Protein 9HGC (pdb70)

Structure (mmCIF, N/CA/C/O backbone):
data_9HGC
#
_entry.id   9HGC
#
_cell.length_a   51.290
_cell.length_b   116.810
_cell.length_c   116.830
_cell.angle_alpha   90.000
_cell.angle_beta   90.000
_cell.angle_gamma   90.000
#
_symmetry.space_group_name_H-M   'P 21 21 21'
#
loop_
_entity.id
_entity.type
_entity.pdbx_description
1 polymer 'Gamma-aminobutyric acid receptor-associated protein-like 1'
2 polymer GAB_D8
3 non-polymer 'SULFATE ION'
4 non-polymer GLYCEROL
5 water water
#
loop_
_atom_site.group_PDB
_atom_site.id
_atom_site.type_symbol
_atom_site.label_atom_id
_atom_site.label_alt_id
_atom_site.label_comp_id
_atom_site.label_asym_id
_atom_site.label_entity_id
_atom_site.label_seq_id
_atom_site.pdbx_PDB_ins_code
_atom_site.Cartn_x
_atom_site.Cartn_y
_atom_site.Cartn_z
_atom_site.occupancy
_atom_site.B_iso_or_equiv
_atom_site.auth_seq_id
_atom_site.auth_comp_id
_atom_site.auth_asym_id
_atom_site.auth_atom_id
_atom_site.pdbx_PDB_model_num
ATOM 1 N N . GLY A 1 1 ? -1.36903 0.09211 -28.07119 1.000 76.11980 -1 GLY A N 1
ATOM 2 C CA . GLY A 1 1 ? -0.50704 0.23067 -26.91184 1.000 84.51985 -1 GLY A CA 1
ATOM 3 C C . GLY A 1 1 ? -0.95221 1.32709 -25.96408 1.000 87.95472 -1 GLY A C 1
ATOM 4 O O . GLY A 1 1 ? -1.34642 1.05790 -24.82907 1.000 89.49233 -1 GLY A O 1
ATOM 5 N N . SER A 1 2 ? -0.88839 2.57429 -26.43468 1.000 84.54912 0 SER A N 1
ATOM 6 C CA . SER A 1 2 ? -1.31162 3.70943 -25.62431 1.000 82.98302 0 SER A CA 1
ATOM 7 C C . SER A 1 2 ? -2.82337 3.78650 -25.46114 1.000 83.49731 0 SER A C 1
ATOM 8 O O . SER A 1 2 ? -3.29457 4.53497 -24.59762 1.000 85.73435 0 SER A O 1
ATOM 11 N N . MET A 1 3 ? -3.58375 3.03900 -26.26490 1.000 81.75313 1 MET A N 1
ATOM 12 C CA . MET A 1 3 ? -5.04620 3.02138 -26.20216 1.000 81.25757 1 MET A CA 1
ATOM 13 C C . MET A 1 3 ? -5.63723 4.41487 -26.40626 1.000 83.84741 1 MET A C 1
ATOM 14 O O . MET A 1 3 ? -6.65847 4.76459 -25.80916 1.000 82.70373 1 MET A O 1
ATOM 19 N N . LYS A 1 4 ? -4.99580 5.22041 -27.25366 1.000 85.00103 2 LYS A N 1
ATOM 20 C CA . LYS A 1 4 ? -5.46836 6.56534 -27.56574 1.000 81.55385 2 LYS A CA 1
ATOM 21 C C . LYS A 1 4 ? -5.83860 6.70519 -29.03557 1.000 77.23876 2 LYS A C 1
ATOM 22 O O . LYS A 1 4 ? -6.99122 7.02084 -29.34857 1.000 76.98232 2 LYS A O 1
ATOM 28 N N . PHE A 1 5 ? -4.89680 6.48208 -29.94756 1.000 73.23164 3 PHE A N 1
ATOM 29 C CA . PHE A 1 5 ? -5.16968 6.55137 -31.37506 1.000 67.81510 3 PHE A CA 1
ATOM 30 C C . PHE A 1 5 ? -5.67231 5.20402 -31.87713 1.000 62.56422 3 PHE A C 1
ATOM 31 O O . PHE A 1 5 ? -5.21242 4.14904 -31.43095 1.000 65.32052 3 PHE A O 1
ATOM 39 N N . GLN A 1 6 ? -6.62551 5.24785 -32.80985 1.000 61.03719 4 GLN A N 1
ATOM 40 C CA . GLN A 1 6 ? -7.22300 4.02048 -33.32317 1.000 59.63310 4 GLN A CA 1
ATOM 41 C C . GLN A 1 6 ? -6.33631 3.33635 -34.35607 1.000 59.70805 4 GLN A C 1
ATOM 42 O O . GLN A 1 6 ? -6.42688 2.11594 -34.53163 1.000 59.90937 4 GLN A O 1
ATOM 48 N N . TYR A 1 7 ? -5.47745 4.09540 -35.04135 1.000 58.04311 5 TYR A N 1
ATOM 49 C CA . TYR A 1 7 ? -4.61189 3.50146 -36.05481 1.000 55.23330 5 TYR A CA 1
ATOM 50 C C . TYR A 1 7 ? -3.62619 2.51483 -35.44265 1.000 53.69507 5 TYR A C 1
ATOM 51 O O . TYR A 1 7 ? -3.23346 1.54274 -36.09770 1.000 53.82946 5 TYR A O 1
ATOM 60 N N . LYS A 1 8 ? -3.21802 2.74387 -34.19225 1.000 55.06768 6 LYS A N 1
ATOM 61 C CA . LYS A 1 8 ? -2.32758 1.80460 -33.51919 1.000 57.06998 6 LYS A CA 1
ATOM 62 C C . LYS A 1 8 ? -3.04083 0.50418 -33.17350 1.000 55.35492 6 LYS A C 1
ATOM 63 O O . LYS A 1 8 ? -2.40142 -0.55132 -33.09692 1.000 54.10470 6 LYS A O 1
ATOM 69 N N . GLU A 1 9 ? -4.35572 0.55892 -32.96291 1.000 53.96557 7 GLU A N 1
ATOM 70 C CA . GLU A 1 9 ? -5.12749 -0.61621 -32.58342 1.000 56.42600 7 GLU A CA 1
ATOM 71 C C . GLU A 1 9 ? -5.66700 -1.39031 -33.77692 1.000 54.60738 7 GLU A C 1
ATOM 72 O O . GLU A 1 9 ? -5.97574 -2.57911 -33.63710 1.000 53.50156 7 GLU A O 1
ATOM 78 N N . ASP A 1 10 ? -5.79049 -0.75100 -34.93826 1.000 58.48192 8 ASP A N 1
ATOM 79 C CA . ASP A 1 10 ? -6.31314 -1.40421 -36.12989 1.000 53.69633 8 ASP A CA 1
ATOM 80 C C . ASP A 1 10 ? -5.23463 -2.08675 -36.95942 1.000 53.38662 8 ASP A C 1
ATOM 81 O O . ASP A 1 10 ? -5.56807 -2.88040 -37.84591 1.000 55.20752 8 ASP A O 1
ATOM 86 N N . HIS A 1 11 ? -3.95904 -1.80102 -36.69825 1.000 50.58185 9 HIS A N 1
ATOM 87 C CA . HIS A 1 11 ? -2.85916 -2.36673 -37.45933 1.000 51.73246 9 HIS A CA 1
ATOM 88 C C . HIS A 1 11 ? -1.75596 -2.79948 -36.50360 1.000 54.08350 9 HIS A C 1
ATOM 89 O O . HIS A 1 11 ? -1.45626 -2.08309 -35.53638 1.000 56.50513 9 HIS A O 1
ATOM 96 N N . PRO A 1 12 ? -1.14425 -3.95708 -36.74083 1.000 52.73180 10 PRO A N 1
ATOM 97 C CA . PRO A 1 12 ? -0.08158 -4.43028 -35.84772 1.000 51.04676 10 PRO A CA 1
ATOM 98 C C . PRO A 1 12 ? 1.14479 -3.53251 -35.90451 1.000 52.31192 10 PRO A C 1
ATOM 99 O O . PRO A 1 12 ? 1.36371 -2.78198 -36.85797 1.000 53.27309 10 PRO A O 1
ATOM 103 N N . PHE A 1 13 ? 1.95849 -3.62659 -34.84935 1.000 52.53498 11 PHE A N 1
ATOM 104 C CA . PHE A 1 13 ? 3.16892 -2.81562 -34.77909 1.000 48.19836 11 PHE A CA 1
ATOM 105 C C . PHE A 1 13 ? 4.18692 -3.22294 -35.83477 1.000 48.89354 11 PHE A C 1
ATOM 106 O O . PHE A 1 13 ? 4.93870 -2.37383 -36.32515 1.000 54.56464 11 PHE A O 1
ATOM 114 N N A GLU A 1 14 ? 4.23776 -4.51102 -36.18338 0.543 52.50917 12 GLU A N 1
ATOM 115 N N B GLU A 1 14 ? 4.22874 -4.50487 -36.20225 0.457 52.55719 12 GLU A N 1
ATOM 116 C CA A GLU A 1 14 ? 5.18477 -4.96861 -37.19527 0.543 52.57996 12 GLU A CA 1
ATOM 117 C CA B GLU A 1 14 ? 5.20560 -4.94095 -37.19342 0.457 52.86262 12 GLU A CA 1
ATOM 118 C C A GLU A 1 14 ? 4.85751 -4.37974 -38.56117 0.543 51.80637 12 GLU A C 1
ATOM 119 C C B GLU A 1 14 ? 4.85968 -4.42933 -38.58582 0.457 52.00774 12 GLU A C 1
ATOM 120 O O A GLU A 1 14 ? 5.76241 -4.00207 -39.31469 0.543 52.71960 12 GLU A O 1
ATOM 121 O O B GLU A 1 14 ? 5.76269 -4.15876 -39.38560 0.457 52.67849 12 GLU A O 1
ATOM 132 N N . TYR A 1 15 ? 3.56890 -4.28638 -38.89429 1.000 51.57622 13 TYR A N 1
ATOM 133 C CA . TYR A 1 15 ? 3.17837 -3.69840 -40.16948 1.000 54.60568 13 TYR A CA 1
ATOM 134 C C . TYR A 1 15 ? 3.34234 -2.18501 -40.16133 1.000 55.88662 13 TYR A C 1
ATOM 135 O O . TYR A 1 15 ? 3.65558 -1.59469 -41.20036 1.000 56.31376 13 TYR A O 1
ATOM 144 N N . ARG A 1 16 ? 3.14267 -1.54434 -39.00687 1.000 56.84284 14 ARG A N 1
ATOM 145 C CA . ARG A 1 16 ? 3.32713 -0.10077 -38.91490 1.000 50.95357 14 ARG A CA 1
ATOM 146 C C . ARG A 1 16 ? 4.79970 0.28874 -38.90142 1.000 53.34499 14 ARG A C 1
ATOM 147 O O . ARG A 1 16 ? 5.15342 1.36639 -39.39234 1.000 60.66339 14 ARG A O 1
ATOM 155 N N . LYS A 1 17 ? 5.66726 -0.56347 -38.35177 1.000 51.23801 15 LYS A N 1
ATOM 156 C CA . LYS A 1 17 ? 7.09815 -0.27836 -38.37702 1.000 53.79719 15 LYS A CA 1
ATOM 157 C C . LYS A 1 17 ? 7.65676 -0.42238 -39.78645 1.000 59.10885 15 LYS A C 1
ATOM 158 O O . LYS A 1 17 ? 8.38803 0.45044 -40.26821 1.000 62.30644 15 LYS A O 1
ATOM 164 N N . LYS A 1 18 ? 7.32617 -1.52529 -40.46282 1.000 55.38564 16 LYS A N 1
ATOM 165 C CA . LYS A 1 18 ? 7.79206 -1.72503 -41.82907 1.000 57.56792 16 LYS A CA 1
ATOM 166 C C . LYS A 1 18 ? 7.14838 -0.75251 -42.80739 1.000 61.10448 16 LYS A C 1
ATOM 167 O O . LYS A 1 18 ? 7.73606 -0.47351 -43.85690 1.000 65.55528 16 LYS A O 1
ATOM 173 N N . GLU A 1 19 ? 5.95922 -0.23330 -42.49302 1.000 59.39227 17 GLU A N 1
ATOM 174 C CA . GLU A 1 19 ? 5.37261 0.81095 -43.32670 1.000 57.11528 17 GLU A CA 1
ATOM 175 C C . GLU A 1 19 ? 6.09906 2.13529 -43.13268 1.000 59.24326 17 GLU A C 1
ATOM 176 O O . GLU A 1 19 ? 6.29270 2.89161 -44.09172 1.000 60.77083 17 GLU A O 1
ATOM 182 N N . GLY A 1 20 ? 6.51076 2.43025 -41.89873 1.000 57.15631 18 GLY A N 1
ATOM 183 C CA . GLY A 1 20 ? 7.24840 3.65803 -41.65203 1.000 56.47622 18 GLY A CA 1
ATOM 184 C C . GLY A 1 20 ? 8.64067 3.62667 -42.25350 1.000 62.55263 18 GLY A C 1
ATOM 185 O O . GLY A 1 20 ? 9.07577 4.58809 -42.89159 1.000 67.43788 18 GLY A O 1
ATOM 186 N N . GLU A 1 21 ? 9.35853 2.51746 -42.06127 1.000 58.73116 19 GLU A N 1
ATOM 187 C CA . GLU A 1 21 ? 10.69949 2.40258 -42.62453 1.000 58.80732 19 GLU A CA 1
ATOM 188 C C . GLU A 1 21 ? 10.66805 2.34152 -44.14643 1.000 57.59504 19 GLU A C 1
ATOM 189 O O . GLU A 1 21 ? 11.63207 2.75463 -44.80073 1.000 60.62367 19 GLU A O 1
ATOM 195 N N . LYS A 1 22 ? 9.57882 1.83270 -44.72614 1.000 57.17636 20 LYS A N 1
ATOM 196 C CA . LYS A 1 22 ? 9.44864 1.83088 -46.17964 1.000 60.42371 20 LYS A CA 1
ATOM 197 C C . LYS A 1 22 ? 9.21894 3.24078 -46.70797 1.000 62.32270 20 LYS A C 1
ATOM 198 O O . LYS A 1 22 ? 9.85591 3.66323 -47.67977 1.000 63.54541 20 LYS A O 1
ATOM 204 N N . ILE A 1 23 ? 8.30957 3.98568 -46.07616 1.000 62.94250 21 ILE A N 1
ATOM 205 C CA . ILE A 1 23 ? 7.99186 5.33105 -46.54099 1.000 61.50258 21 ILE A CA 1
ATOM 206 C C . ILE A 1 23 ? 9.08728 6.33323 -46.19339 1.000 62.90578 21 ILE A C 1
ATOM 207 O O . ILE A 1 23 ? 9.14248 7.41226 -46.79630 1.000 68.67273 21 ILE A O 1
ATOM 212 N N . ARG A 1 24 ? 9.97058 6.00570 -45.24753 1.000 61.73634 22 ARG A N 1
ATOM 213 C CA . ARG A 1 24 ? 11.05151 6.91877 -44.88968 1.000 62.14167 22 ARG A CA 1
ATOM 214 C C . ARG A 1 24 ? 12.22825 6.79140 -45.84965 1.000 63.37160 22 ARG A C 1
ATOM 215 O O . ARG A 1 24 ? 12.74595 7.79823 -46.34509 1.000 65.44719 22 ARG A O 1
ATOM 223 N N . LYS A 1 25 ? 12.66620 5.56068 -46.12217 1.000 63.86327 23 LYS A N 1
ATOM 224 C CA . LYS A 1 25 ? 13.76398 5.34570 -47.05675 1.000 63.07519 23 LYS A CA 1
ATOM 225 C C . LYS A 1 25 ? 13.36245 5.59714 -48.50371 1.000 67.99612 23 LYS A C 1
ATOM 226 O O . LYS A 1 25 ? 14.23243 5.57795 -49.38097 1.000 70.31519 23 LYS A O 1
ATOM 229 N N . LYS A 1 26 ? 12.07820 5.82854 -48.77186 1.000 65.69434 24 LYS A N 1
ATOM 230 C CA . LYS A 1 26 ? 11.58535 6.13032 -50.11004 1.000 66.17530 24 LYS A CA 1
ATOM 231 C C . LYS A 1 26 ? 11.36591 7.61959 -50.33696 1.000 69.40274 24 LYS A C 1
ATOM 232 O O . LYS A 1 26 ? 11.71728 8.13770 -51.40122 1.000 71.49626 24 LYS A O 1
ATOM 238 N N . TYR A 1 27 ? 10.79289 8.32192 -49.35631 1.000 65.82571 25 TYR A N 1
ATOM 239 C CA . TYR A 1 27 ? 10.53620 9.75882 -49.43176 1.000 62.18048 25 TYR A CA 1
ATOM 240 C C . TYR A 1 27 ? 11.20534 10.42258 -48.23287 1.000 63.06632 25 TYR A C 1
ATOM 241 O O . TYR A 1 27 ? 10.54537 10.72368 -47.22627 1.000 63.42952 25 TYR A O 1
ATOM 250 N N . PRO A 1 28 ? 12.51771 10.66612 -48.30449 1.000 61.20238 26 PRO A N 1
ATOM 251 C CA . PRO A 1 28 ? 13.22325 11.20644 -47.13102 1.000 60.85017 26 PRO A CA 1
ATOM 252 C C . PRO A 1 28 ? 12.84451 12.63828 -46.79534 1.000 61.42310 26 PRO A C 1
ATOM 253 O O . PRO A 1 28 ? 12.89771 13.01736 -45.61886 1.000 61.83491 26 PRO A O 1
ATOM 257 N N . ASP A 1 29 ? 12.46872 13.44788 -47.78479 1.000 60.18789 27 ASP A N 1
ATOM 258 C CA . ASP A 1 29 ? 12.11994 14.84395 -47.55348 1.000 57.51512 27 ASP A CA 1
ATOM 259 C C . ASP A 1 29 ? 10.66958 15.03244 -47.11734 1.000 60.28796 27 ASP A C 1
ATOM 260 O O . ASP A 1 29 ? 10.13580 16.14132 -47.24224 1.000 58.89864 27 ASP A O 1
ATOM 265 N N . ARG A 1 30 ? 10.02386 13.98286 -46.61316 1.000 60.38188 28 ARG A N 1
ATOM 266 C CA . ARG A 1 30 ? 8.65498 14.06638 -46.12739 1.000 59.75966 28 ARG A CA 1
ATOM 267 C C . ARG A 1 30 ? 8.52215 13.21704 -44.87149 1.000 58.34738 28 ARG A C 1
ATOM 268 O O . ARG A 1 30 ? 9.35866 12.35594 -44.58879 1.000 60.42689 28 ARG A O 1
ATOM 276 N N . VAL A 1 31 ? 7.45804 13.47091 -44.11551 1.000 58.30791 29 VAL A N 1
ATOM 277 C CA . VAL A 1 31 ? 7.22916 12.77574 -42.85056 1.000 56.77309 29 VAL A CA 1
ATOM 278 C C . VAL A 1 31 ? 5.83613 12.15553 -42.84205 1.000 55.58386 29 VAL A C 1
ATOM 279 O O . VAL A 1 31 ? 4.86853 12.78884 -43.29012 1.000 54.35640 29 VAL A O 1
ATOM 283 N N . PRO A 1 32 ? 5.68963 10.91917 -42.36247 1.000 54.37376 30 PRO A N 1
ATOM 284 C CA . PRO A 1 32 ? 4.35201 10.32494 -42.23106 1.000 55.07906 30 PRO A CA 1
ATOM 285 C C . PRO A 1 32 ? 3.67393 10.79977 -40.95232 1.000 54.19294 30 PRO A C 1
ATOM 286 O O . PRO A 1 32 ? 4.22518 10.67390 -39.85626 1.000 54.32803 30 PRO A O 1
ATOM 290 N N . VAL A 1 33 ? 2.47163 11.35075 -41.09892 1.000 51.60482 31 VAL A N 1
ATOM 291 C CA . VAL A 1 33 ? 1.71034 11.90036 -39.98326 1.000 48.98785 31 VAL A CA 1
ATOM 292 C C . VAL A 1 33 ? 0.30056 11.33062 -40.03958 1.000 51.15028 31 VAL A C 1
ATOM 293 O O . VAL A 1 33 ? -0.41846 11.54072 -41.02380 1.000 52.90544 31 VAL A O 1
ATOM 297 N N . ILE A 1 34 ? -0.09242 10.61611 -38.99017 1.000 50.42950 32 ILE A N 1
ATOM 298 C CA . ILE A 1 34 ? -1.43694 10.06281 -38.87776 1.000 50.20345 32 ILE A CA 1
ATOM 299 C C . ILE A 1 34 ? -2.31446 11.07750 -38.15742 1.000 51.76249 32 ILE A C 1
ATOM 300 O O . ILE A 1 34 ? -2.06888 11.40799 -36.99218 1.000 52.59077 32 ILE A O 1
ATOM 305 N N . VAL A 1 35 ? -3.33728 11.57143 -38.84837 1.000 49.72477 33 VAL A N 1
ATOM 306 C CA . VAL A 1 35 ? -4.25716 12.56012 -38.30015 1.000 47.19761 33 VAL A CA 1
ATOM 307 C C . VAL A 1 35 ? -5.56385 11.86496 -37.95102 1.000 52.73482 33 VAL A C 1
ATOM 308 O O . VAL A 1 35 ? -6.16808 11.19715 -38.79992 1.000 56.87348 33 VAL A O 1
ATOM 312 N N . GLU A 1 36 ? -6.00145 12.02021 -36.70373 1.000 56.19533 34 GLU A N 1
ATOM 313 C CA . GLU A 1 36 ? -7.23619 11.41307 -36.23200 1.000 53.86484 34 GLU A CA 1
ATOM 314 C C . GLU A 1 36 ? -7.96375 12.39685 -35.32746 1.000 50.25857 34 GLU A C 1
ATOM 315 O O . GLU A 1 36 ? -7.40022 13.39588 -34.87451 1.000 47.06977 34 GLU A O 1
ATOM 321 N N . LYS A 1 37 ? -9.23317 12.10191 -35.06780 1.000 49.92289 35 LYS A N 1
ATOM 322 C CA . LYS A 1 37 ? -10.07079 12.98138 -34.27199 1.000 52.82839 35 LYS A CA 1
ATOM 323 C C . LYS A 1 37 ? -9.78154 12.79861 -32.78194 1.000 57.71508 35 LYS A C 1
ATOM 324 O O . LYS A 1 37 ? -9.05331 11.89490 -32.36249 1.000 56.80735 35 LYS A O 1
ATOM 330 N N . ALA A 1 38 ? -10.36165 13.68332 -31.97985 1.000 59.72720 36 ALA A N 1
ATOM 331 C CA . ALA A 1 38 ? -10.30768 13.62938 -30.52923 1.000 60.90225 36 ALA A CA 1
ATOM 332 C C . ALA A 1 38 ? -11.44184 12.76538 -29.99323 1.000 66.77303 36 ALA A C 1
ATOM 333 O O . ALA A 1 38 ? -12.43078 12.52046 -30.69125 1.000 65.52073 36 ALA A O 1
ATOM 335 N N . PRO A 1 39 ? -11.32766 12.26865 -28.74942 1.000 66.33319 37 PRO A N 1
ATOM 336 C CA . PRO A 1 39 ? -12.39707 11.42293 -28.19641 1.000 61.79054 37 PRO A CA 1
ATOM 337 C C . PRO A 1 39 ? -13.73641 12.13637 -28.07893 1.000 62.83315 37 PRO A C 1
ATOM 338 O O . PRO A 1 39 ? -13.93003 12.97743 -27.19495 1.000 61.56263 37 PRO A O 1
ATOM 342 N N . LYS A 1 40 ? -14.66411 11.79374 -28.97663 1.000 63.19942 38 LYS A N 1
ATOM 343 C CA . LYS A 1 40 ? -16.02991 12.32518 -28.96966 1.000 65.47276 38 LYS A CA 1
ATOM 344 C C . LYS A 1 40 ? -16.05231 13.85157 -29.01660 1.000 65.82369 38 LYS A C 1
ATOM 345 O O . LYS A 1 40 ? -16.84784 14.49957 -28.33353 1.000 68.69880 38 LYS A O 1
ATOM 351 N N . ALA A 1 41 ? -15.17801 14.43230 -29.83157 1.000 63.82599 39 ALA A N 1
ATOM 352 C CA . ALA A 1 41 ? -15.21751 15.86622 -30.06695 1.000 59.77184 39 ALA A CA 1
ATOM 353 C C . ALA A 1 41 ? -16.26900 16.19304 -31.12045 1.000 62.89259 39 ALA A C 1
ATOM 354 O O . ALA A 1 41 ? -16.50056 15.42238 -32.05632 1.000 68.04607 39 ALA A O 1
ATOM 356 N N . ARG A 1 42 ? -16.91707 17.34789 -30.95434 1.000 63.14483 40 ARG A N 1
ATOM 357 C CA . ARG A 1 42 ? -17.98951 17.77361 -31.85592 1.000 61.91994 40 ARG A CA 1
ATOM 358 C C . ARG A 1 42 ? -17.37387 18.37877 -33.11936 1.000 60.86211 40 ARG A C 1
ATOM 359 O O . ARG A 1 42 ? -17.38010 19.58999 -33.34937 1.000 64.40248 40 ARG A O 1
ATOM 367 N N . VAL A 1 43 ? -16.83650 17.49363 -33.95225 1.000 57.13522 41 VAL A N 1
ATOM 368 C CA . VAL A 1 43 ? -16.13407 17.87546 -35.17405 1.000 59.28913 41 VAL A CA 1
ATOM 369 C C . VAL A 1 43 ? -16.21501 16.70137 -36.14385 1.000 61.69639 41 VAL A C 1
ATOM 370 O O . VAL A 1 43 ? -16.11347 15.54268 -35.71450 1.000 60.67895 41 VAL A O 1
ATOM 374 N N . PRO A 1 44 ? -16.43381 16.94056 -37.43860 1.000 66.90691 42 PRO A N 1
ATOM 375 C CA . PRO A 1 44 ? -16.48332 15.82741 -38.39386 1.000 61.24983 42 PRO A CA 1
ATOM 376 C C . PRO A 1 44 ? -15.20432 15.00329 -38.37342 1.000 58.39544 42 PRO A C 1
ATOM 377 O O . PRO A 1 44 ? -14.10864 15.51466 -38.13191 1.000 56.58928 42 PRO A O 1
ATOM 381 N N . ASP A 1 45 ? -15.36017 13.70808 -38.62631 1.000 61.72735 43 ASP A N 1
ATOM 382 C CA . ASP A 1 45 ? -14.23964 12.78233 -38.63299 1.000 60.10164 43 ASP A CA 1
ATOM 383 C C . ASP A 1 45 ? -13.57686 12.76914 -40.00434 1.000 59.14402 43 ASP A C 1
ATOM 384 O O . ASP A 1 45 ? -14.22793 12.96150 -41.03470 1.000 59.33966 43 ASP A O 1
ATOM 389 N N . LEU A 1 46 ? -12.26756 12.53825 -40.00554 1.000 59.02835 44 LEU A N 1
ATOM 390 C CA . LEU A 1 46 ? -11.45910 12.56992 -41.21824 1.000 62.39997 44 LEU A CA 1
ATOM 391 C C . LEU A 1 46 ? -11.21428 11.13536 -41.67436 1.000 65.75847 44 LEU A C 1
ATOM 392 O O . LEU A 1 46 ? -10.41598 10.41214 -41.06898 1.000 68.33636 44 LEU A O 1
ATOM 397 N N . ASP A 1 47 ? -11.90888 10.72522 -42.74000 1.000 65.71123 45 ASP A N 1
ATOM 398 C CA . ASP A 1 47 ? -11.76195 9.36130 -43.24101 1.000 70.61405 45 ASP A CA 1
ATOM 399 C C . ASP A 1 47 ? -10.34070 9.09885 -43.72270 1.000 71.98331 45 ASP A C 1
ATOM 400 O O . ASP A 1 47 ? -9.78197 8.02348 -43.47551 1.000 71.41892 45 ASP A O 1
ATOM 405 N N . LYS A 1 48 ? -9.74159 10.06360 -44.41538 1.000 70.09964 46 LYS A N 1
ATOM 406 C CA . LYS A 1 48 ? -8.33594 9.96955 -44.78577 1.000 64.70608 46 LYS A CA 1
ATOM 407 C C . LYS A 1 48 ? -7.48663 10.25263 -43.55338 1.000 62.47173 46 LYS A C 1
ATOM 408 O O . LYS A 1 48 ? -7.63590 11.30214 -42.91927 1.000 64.55211 46 LYS A O 1
ATOM 414 N N . ARG A 1 49 ? -6.60970 9.31876 -43.20614 1.000 57.66587 47 ARG A N 1
ATOM 415 C CA . ARG A 1 49 ? -5.81241 9.43030 -41.99129 1.000 54.38228 47 ARG A CA 1
ATOM 416 C C . ARG A 1 49 ? -4.31632 9.46281 -42.25086 1.000 53.04404 47 ARG A C 1
ATOM 417 O O . ARG A 1 49 ? -3.59127 10.17167 -41.54848 1.000 54.44566 47 ARG A O 1
ATOM 425 N N . LYS A 1 50 ? -3.83062 8.71646 -43.23908 1.000 55.05881 48 LYS A N 1
ATOM 426 C CA . LYS A 1 50 ? -2.40911 8.71014 -43.56012 1.000 58.15507 48 LYS A CA 1
ATOM 427 C C . LYS A 1 50 ? -2.07649 9.94019 -44.39629 1.000 58.81791 48 LYS A C 1
ATOM 428 O O . LYS A 1 50 ? -2.57764 10.08880 -45.51581 1.000 59.44445 48 LYS A O 1
ATOM 434 N N . TYR A 1 51 ? -1.23394 10.81958 -43.85797 1.000 57.92093 49 TYR A N 1
ATOM 435 C CA . TYR A 1 51 ? -0.84793 12.04989 -44.53661 1.000 54.59910 49 TYR A CA 1
ATOM 436 C C . TYR A 1 51 ? 0.66700 12.13556 -44.61339 1.000 55.24640 49 TYR A C 1
ATOM 437 O O . TYR A 1 51 ? 1.35119 12.02574 -43.59187 1.000 55.96303 49 TYR A O 1
ATOM 446 N N . LEU A 1 52 ? 1.18405 12.33710 -45.81985 1.000 59.33510 50 LEU A N 1
ATOM 447 C CA . LEU A 1 52 ? 2.61704 12.47915 -46.05895 1.000 57.97941 50 LEU A CA 1
ATOM 448 C C . LEU A 1 52 ? 2.87710 13.91980 -46.48616 1.000 61.87710 50 LEU A C 1
ATOM 449 O O . LEU A 1 52 ? 2.67175 14.27946 -47.64857 1.000 63.41099 50 LEU A O 1
ATOM 454 N N . VAL A 1 53 ? 3.32742 14.74058 -45.54353 1.000 59.24934 51 VAL A N 1
ATOM 455 C CA . VAL A 1 53 ? 3.59193 16.15299 -45.80397 1.000 58.69725 51 VAL A CA 1
ATOM 456 C C . VAL A 1 53 ? 5.09989 16.37536 -45.79153 1.000 55.19726 51 VAL A C 1
ATOM 457 O O . VAL A 1 53 ? 5.82991 15.59045 -45.16975 1.000 53.10892 51 VAL A O 1
ATOM 461 N N . PRO A 1 54 ? 5.61309 17.40614 -46.46138 1.000 58.38596 52 PRO A N 1
ATOM 462 C CA . PRO A 1 54 ? 7.06221 17.63235 -46.46279 1.000 57.35620 52 PRO A CA 1
ATOM 463 C C . PRO A 1 54 ? 7.57286 18.01749 -45.08255 1.000 56.17843 52 PRO A C 1
ATOM 464 O O . PRO A 1 54 ? 6.83312 18.49610 -44.22007 1.000 53.41160 52 PRO A O 1
ATOM 468 N N . SER A 1 55 ? 8.87382 17.79337 -44.88501 1.000 54.72840 53 SER A N 1
ATOM 469 C CA . SER A 1 55 ? 9.48052 18.02858 -43.57834 1.000 56.26468 53 SER A CA 1
ATOM 470 C C . SER A 1 55 ? 9.46814 19.50974 -43.21995 1.000 60.85911 53 SER A C 1
ATOM 471 O O . SER A 1 55 ? 9.00102 19.89403 -42.14157 1.000 60.93967 53 SER A O 1
ATOM 474 N N . ASP A 1 56 ? 9.97203 20.35923 -44.11495 1.000 58.03042 54 ASP A N 1
ATOM 475 C CA . ASP A 1 56 ? 10.04411 21.79002 -43.84083 1.000 51.02009 54 ASP A CA 1
ATOM 476 C C . ASP A 1 56 ? 8.68047 22.47248 -43.83467 1.000 54.11679 54 ASP A C 1
ATOM 477 O O . ASP A 1 56 ? 8.62176 23.68267 -43.58998 1.000 56.11968 54 ASP A O 1
ATOM 482 N N . LEU A 1 57 ? 7.59675 21.74466 -44.09614 1.000 51.58867 55 LEU A N 1
ATOM 483 C CA . LEU A 1 57 ? 6.26279 22.31979 -43.98859 1.000 50.69656 55 LEU A CA 1
ATOM 484 C C . LEU A 1 57 ? 5.94067 22.60124 -42.52639 1.000 54.92939 55 LEU A C 1
ATOM 485 O O . LEU A 1 57 ? 6.15576 21.75074 -41.65861 1.000 55.31904 55 LEU A O 1
ATOM 490 N N . THR A 1 58 ? 5.42816 23.79714 -42.25281 1.000 55.40634 56 THR A N 1
ATOM 491 C CA . THR A 1 58 ? 5.19225 24.21656 -40.88145 1.000 53.54602 56 THR A CA 1
ATOM 492 C C . THR A 1 58 ? 3.85537 23.68337 -40.37077 1.000 51.84206 56 THR A C 1
ATOM 493 O O . THR A 1 58 ? 3.00328 23.21746 -41.13165 1.000 51.76420 56 THR A O 1
ATOM 497 N N . VAL A 1 59 ? 3.67974 23.76019 -39.04927 1.000 51.92335 57 VAL A N 1
ATOM 498 C CA . VAL A 1 59 ? 2.41445 23.35705 -38.44600 1.000 51.88806 57 VAL A CA 1
ATOM 499 C C . VAL A 1 59 ? 1.29389 24.28728 -38.88660 1.000 52.61121 57 VAL A C 1
ATOM 500 O O . VAL A 1 59 ? 0.14096 23.85996 -39.02325 1.000 53.17856 57 VAL A O 1
ATOM 504 N N . GLY A 1 60 ? 1.60709 25.56457 -39.11887 1.000 50.74478 58 GLY A N 1
ATOM 505 C CA . GLY A 1 60 ? 0.59253 26.49096 -39.59442 1.000 50.84135 58 GLY A CA 1
ATOM 506 C C . GLY A 1 60 ? 0.02421 26.09058 -40.94159 1.000 50.52933 58 GLY A C 1
ATOM 507 O O . GLY A 1 60 ? -1.18332 26.19201 -41.17223 1.000 51.46633 58 GLY A O 1
ATOM 508 N N . GLN A 1 61 ? 0.88634 25.63003 -41.85094 1.000 51.43941 59 GLN A N 1
ATOM 509 C CA . GLN A 1 61 ? 0.39868 25.10276 -43.11983 1.000 53.20965 59 GLN A CA 1
ATOM 510 C C . GLN A 1 61 ? -0.38943 23.81637 -42.91737 1.000 51.90676 59 GLN A C 1
ATOM 511 O O . GLN A 1 61 ? -1.36453 23.56848 -43.63493 1.000 49.95233 59 GLN A O 1
ATOM 517 N N . PHE A 1 62 ? 0.01011 22.99596 -41.94211 1.000 53.05343 60 PHE A N 1
ATOM 518 C CA . PHE A 1 62 ? -0.69814 21.74836 -41.67951 1.000 50.92636 60 PHE A CA 1
ATOM 519 C C . PHE A 1 62 ? -2.10250 22.00149 -41.14578 1.000 49.41677 60 PHE A C 1
ATOM 520 O O . PHE A 1 62 ? -3.01670 21.21613 -41.41966 1.000 52.45241 60 PHE A O 1
ATOM 528 N N . TYR A 1 63 ? -2.29435 23.08500 -40.38769 1.000 47.75757 61 TYR A N 1
ATOM 529 C CA . TYR A 1 63 ? -3.63328 23.43306 -39.92148 1.000 46.43535 61 TYR A CA 1
ATOM 530 C C . TYR A 1 63 ? -4.56191 23.73312 -41.09034 1.000 48.54583 61 TYR A C 1
ATOM 531 O O . TYR A 1 63 ? -5.72850 23.32366 -41.08731 1.000 50.05199 61 TYR A O 1
ATOM 540 N N . PHE A 1 64 ? -4.06285 24.45028 -42.09979 1.000 49.14916 62 PHE A N 1
ATOM 541 C CA . PHE A 1 64 ? -4.88932 24.76057 -43.26156 1.000 50.64269 62 PHE A CA 1
ATOM 542 C C . PHE A 1 64 ? -5.11852 23.52526 -44.12212 1.000 50.30094 62 PHE A C 1
ATOM 543 O O . PHE A 1 64 ? -6.20801 23.34390 -44.67839 1.000 51.74859 62 PHE A O 1
ATOM 551 N N . LEU A 1 65 ? -4.10417 22.66629 -44.24450 1.000 48.44668 63 LEU A N 1
ATOM 552 C CA . LEU A 1 65 ? -4.25666 21.44559 -45.02924 1.000 50.71103 63 LEU A CA 1
ATOM 553 C C . LEU A 1 65 ? -5.32625 20.54166 -44.43126 1.000 53.06890 63 LEU A C 1
ATOM 554 O O . LEU A 1 65 ? -6.20244 20.04019 -45.14434 1.000 57.99934 63 LEU A O 1
ATOM 559 N N . ILE A 1 66 ? -5.27735 20.33316 -43.11456 1.000 50.77306 64 ILE A N 1
ATOM 560 C CA . ILE A 1 66 ? -6.20286 19.40183 -42.47834 1.000 55.56363 64 ILE A CA 1
ATOM 561 C C . ILE A 1 66 ? -7.60585 19.99269 -42.41186 1.000 55.75617 64 ILE A C 1
ATOM 562 O O . ILE A 1 66 ? -8.59538 19.29647 -42.66687 1.000 60.37779 64 ILE A O 1
ATOM 567 N N . ARG A 1 67 ? -7.71870 21.28227 -42.07673 1.000 51.20840 65 ARG A N 1
ATOM 568 C CA . ARG A 1 67 ? -9.03814 21.89776 -41.95582 1.000 50.81135 65 ARG A CA 1
ATOM 569 C C . ARG A 1 67 ? -9.79600 21.86857 -43.27742 1.000 49.43400 65 ARG A C 1
ATOM 570 O O . ARG A 1 67 ? -11.03142 21.81613 -43.28394 1.000 47.82921 65 ARG A O 1
ATOM 578 N N . LYS A 1 68 ? -9.07887 21.89630 -44.40268 1.000 54.50350 66 LYS A N 1
ATOM 579 C CA . LYS A 1 68 ? -9.73755 21.77719 -45.69915 1.000 59.13482 66 LYS A CA 1
ATOM 580 C C . LYS A 1 68 ? -10.21414 20.35046 -45.94420 1.000 60.45214 66 LYS A C 1
ATOM 581 O O . LYS A 1 68 ? -11.27180 20.13785 -46.54888 1.000 58.23734 66 LYS A O 1
ATOM 587 N N . ARG A 1 69 ? -9.44918 19.36017 -45.47725 1.000 61.95677 67 ARG A N 1
ATOM 588 C CA . ARG A 1 69 ? -9.85377 17.96794 -45.64489 1.000 62.77940 67 ARG A CA 1
ATOM 589 C C . ARG A 1 69 ? -11.10401 17.65279 -44.83259 1.000 60.80264 67 ARG A C 1
ATOM 590 O O . ARG A 1 69 ? -11.96773 16.89055 -45.28194 1.000 66.14329 67 ARG A O 1
ATOM 598 N N . ILE A 1 70 ? -11.21776 18.22961 -43.63345 1.000 56.26413 68 ILE A N 1
ATOM 599 C CA . ILE A 1 70 ? -12.35895 17.95158 -42.77020 1.000 54.54162 68 ILE A CA 1
ATOM 600 C C . ILE A 1 70 ? -13.62884 18.62410 -43.27630 1.000 55.51698 68 ILE A C 1
ATOM 601 O O . ILE A 1 70 ? -14.73460 18.17954 -42.94295 1.000 56.49232 68 ILE A O 1
ATOM 606 N N . HIS A 1 71 ? -13.49991 19.67070 -44.09607 1.000 57.55263 69 HIS A N 1
ATOM 607 C CA . HIS A 1 71 ? -14.62916 20.52089 -44.47786 1.000 58.65099 69 HIS A CA 1
ATOM 608 C C . HIS A 1 71 ? -15.30746 21.08413 -43.23005 1.000 53.87905 69 HIS A C 1
ATOM 609 O O . HIS A 1 71 ? -16.53271 21.06982 -43.09334 1.000 43.33447 69 HIS A O 1
ATOM 616 N N . LEU A 1 72 ? -14.48342 21.58080 -42.31101 1.000 54.24809 70 LEU A N 1
ATOM 617 C CA . LEU A 1 72 ? -14.96084 22.03720 -41.01482 1.000 53.09616 70 LEU A CA 1
ATOM 618 C C . LEU A 1 72 ? -15.86686 23.25456 -41.16142 1.000 52.00841 70 LEU A C 1
ATOM 619 O O . LEU A 1 72 ? -15.68466 24.09175 -42.04958 1.000 55.42784 70 LEU A O 1
ATOM 624 N N . ARG A 1 73 ? -16.85906 23.33985 -40.27756 1.000 50.16927 71 ARG A N 1
ATOM 625 C CA . ARG A 1 73 ? -17.74251 24.49255 -40.26190 1.000 49.26810 71 ARG A CA 1
ATOM 626 C C . ARG A 1 73 ? -16.94897 25.75362 -39.92026 1.000 52.40798 71 ARG A C 1
ATOM 627 O O . ARG A 1 73 ? -15.97293 25.69912 -39.16542 1.000 50.87313 71 ARG A O 1
ATOM 635 N N . PRO A 1 74 ? -17.34287 26.90607 -40.47004 1.000 54.57446 72 PRO A N 1
ATOM 636 C CA . PRO A 1 74 ? -16.54943 28.12742 -40.25730 1.000 51.09000 72 PRO A CA 1
ATOM 637 C C . PRO A 1 74 ? -16.59029 28.65227 -38.83223 1.000 49.75185 72 PRO A C 1
ATOM 638 O O . PRO A 1 74 ? -15.72393 29.45608 -38.46686 1.000 45.86723 72 PRO A O 1
ATOM 642 N N . GLU A 1 75 ? -17.55637 28.22966 -38.01488 1.000 49.71608 73 GLU A N 1
ATOM 643 C CA . GLU A 1 75 ? -17.64909 28.75136 -36.65617 1.000 45.28680 73 GLU A CA 1
ATOM 644 C C . GLU A 1 75 ? -16.63296 28.11233 -35.71793 1.000 49.07648 73 GLU A C 1
ATOM 645 O O . GLU A 1 75 ? -16.15174 28.77571 -34.79312 1.000 51.48515 73 GLU A O 1
ATOM 651 N N . ASP A 1 76 ? -16.29456 26.84441 -35.93283 1.000 47.51183 74 ASP A N 1
ATOM 652 C CA . ASP A 1 76 ? -15.42794 26.12960 -35.00976 1.000 46.76483 74 ASP A CA 1
ATOM 653 C C . ASP A 1 76 ? -13.96098 26.47507 -35.25051 1.000 45.56283 74 ASP A C 1
ATOM 654 O O . ASP A 1 76 ? -13.57655 26.99488 -36.30158 1.000 46.92255 74 ASP A O 1
ATOM 659 N N . ALA A 1 77 ? -13.14039 26.17575 -34.24907 1.000 47.12957 75 ALA A N 1
ATOM 660 C CA . ALA A 1 77 ? -11.69328 26.29739 -34.33048 1.000 48.44954 75 ALA A CA 1
ATOM 661 C C . ALA A 1 77 ? -11.06968 24.91127 -34.43141 1.000 48.20123 75 ALA A C 1
ATOM 662 O O . ALA A 1 77 ? -11.73767 23.88806 -34.26192 1.000 50.96035 75 ALA A O 1
ATOM 664 N N . LEU A 1 78 ? -9.76879 24.88401 -34.71169 1.000 44.05947 76 LEU A N 1
ATOM 665 C CA . LEU A 1 78 ? -9.03786 23.63446 -34.88471 1.000 48.65145 76 LEU A CA 1
ATOM 666 C C . LEU A 1 78 ? -7.77033 23.68093 -34.04637 1.000 49.52527 76 LEU A C 1
ATOM 667 O O . LEU A 1 78 ? -6.93112 24.56764 -34.23434 1.000 47.11487 76 LEU A O 1
ATOM 672 N N . PHE A 1 79 ? -7.63373 22.72756 -33.12799 1.000 52.61070 77 PHE A N 1
ATOM 673 C CA . PHE A 1 79 ? -6.47107 22.61846 -32.25834 1.000 51.86257 77 PHE A CA 1
ATOM 674 C C . PHE A 1 79 ? -5.83983 21.24731 -32.44269 1.000 50.45666 77 PHE A C 1
ATOM 675 O O . PHE A 1 79 ? -6.51887 20.22494 -32.30370 1.000 51.21903 77 PHE A O 1
ATOM 683 N N . PHE A 1 80 ? -4.54953 21.22775 -32.75477 1.000 48.87934 78 PHE A N 1
ATOM 684 C CA . PHE A 1 80 ? -3.81482 19.98018 -32.88415 1.000 51.26254 78 PHE A CA 1
ATOM 685 C C . PHE A 1 80 ? -3.18006 19.59847 -31.55164 1.000 55.97191 78 PHE A C 1
ATOM 686 O O . PHE A 1 80 ? -2.99754 20.42984 -30.65957 1.000 60.85868 78 PHE A O 1
ATOM 694 N N . PHE A 1 81 ? -2.84520 18.31613 -31.42524 1.000 57.58296 79 PHE A N 1
ATOM 695 C CA . PHE A 1 81 ? -2.28779 17.77650 -30.18811 1.000 58.15337 79 PHE A CA 1
ATOM 696 C C . PHE A 1 81 ? -1.19442 16.77987 -30.54140 1.000 56.38515 79 PHE A C 1
ATOM 697 O O . PHE A 1 81 ? -1.47667 15.71484 -31.09920 1.000 52.85330 79 PHE A O 1
ATOM 705 N N . VAL A 1 82 ? 0.04589 17.12779 -30.21939 1.000 58.67487 80 VAL A N 1
ATOM 706 C CA . VAL A 1 82 ? 1.18800 16.23285 -30.34935 1.000 55.71201 80 VAL A CA 1
ATOM 707 C C . VAL A 1 82 ? 1.57625 15.81000 -28.93992 1.000 59.18284 80 VAL A C 1
ATOM 708 O O . VAL A 1 82 ? 2.12360 16.61163 -28.17208 1.000 62.54742 80 VAL A O 1
ATOM 712 N N . ASN A 1 83 ? 1.28664 14.55240 -28.59805 1.000 59.49291 81 ASN A N 1
ATOM 713 C CA . ASN A 1 83 ? 1.44625 14.04087 -27.23530 1.000 55.36297 81 ASN A CA 1
ATOM 714 C C . ASN A 1 83 ? 0.63197 14.87542 -26.24712 1.000 58.31117 81 ASN A C 1
ATOM 715 O O . ASN A 1 83 ? 1.11715 15.28004 -25.18826 1.000 59.54155 81 ASN A O 1
ATOM 720 N N . ASN A 1 84 ? -0.62583 15.13325 -26.61483 1.000 62.12893 82 ASN A N 1
ATOM 721 C CA . ASN A 1 84 ? -1.55420 15.93707 -25.81640 1.000 65.41841 82 ASN A CA 1
ATOM 722 C C . ASN A 1 84 ? -0.98534 17.32007 -25.50648 1.000 66.47236 82 ASN A C 1
ATOM 723 O O . ASN A 1 84 ? -1.27502 17.90653 -24.46132 1.000 71.33321 82 ASN A O 1
ATOM 728 N N . THR A 1 85 ? -0.17031 17.85152 -26.41379 1.000 64.84997 83 THR A N 1
ATOM 729 C CA . THR A 1 85 ? 0.40776 19.18189 -26.27404 1.000 65.03775 83 THR A CA 1
ATOM 730 C C . THR A 1 85 ? 0.21061 19.92491 -27.58435 1.000 62.61621 83 THR A C 1
ATOM 731 O O . THR A 1 85 ? 0.67012 19.46245 -28.63366 1.000 61.87621 83 THR A O 1
ATOM 735 N N . ILE A 1 86 ? -0.47728 21.06164 -27.52511 1.000 63.47312 84 ILE A N 1
ATOM 736 C CA . ILE A 1 86 ? -0.71818 21.88482 -28.70762 1.000 61.58567 84 ILE A CA 1
ATOM 737 C C . ILE A 1 86 ? 0.62979 22.27624 -29.30056 1.000 59.14405 84 ILE A C 1
ATOM 738 O O . ILE A 1 86 ? 1.39525 23.01668 -28.66591 1.000 58.12822 84 ILE A O 1
ATOM 743 N N . PRO A 1 87 ? 0.96301 21.80039 -30.50233 1.000 57.03121 85 PRO A N 1
ATOM 744 C CA . PRO A 1 87 ? 2.30879 22.01873 -31.02158 1.000 53.73769 85 PRO A CA 1
ATOM 745 C C . PRO A 1 87 ? 2.51900 23.47421 -31.38964 1.000 57.72050 85 PRO A C 1
ATOM 746 O O . PRO A 1 87 ? 1.56346 24.18500 -31.74791 1.000 60.80151 85 PRO A O 1
ATOM 750 N N . PRO A 1 88 ? 3.75220 23.96954 -31.30693 1.000 56.76017 86 PRO A N 1
ATOM 751 C CA . PRO A 1 88 ? 4.01836 25.35607 -31.70825 1.000 59.59058 86 PRO A CA 1
ATOM 752 C C . PRO A 1 88 ? 3.76080 25.55105 -33.19510 1.000 60.41296 86 PRO A C 1
ATOM 753 O O . PRO A 1 88 ? 4.25750 24.79601 -34.03396 1.000 65.02452 86 PRO A O 1
ATOM 757 N N . THR A 1 89 ? 2.96732 26.57591 -33.51556 1.000 60.45554 87 THR A N 1
ATOM 758 C CA . THR A 1 89 ? 2.65090 26.85985 -34.91138 1.000 56.21655 87 THR A CA 1
ATOM 759 C C . THR A 1 89 ? 3.89449 27.25671 -35.69712 1.000 56.13396 87 THR A C 1
ATOM 760 O O . THR A 1 89 ? 4.00274 26.94586 -36.88910 1.000 58.23665 87 THR A O 1
ATOM 764 N N . SER A 1 90 ? 4.84822 27.92052 -35.04773 1.000 60.60961 88 SER A N 1
ATOM 765 C CA . SER A 1 90 ? 6.07799 28.35934 -35.69512 1.000 60.04721 88 SER A CA 1
ATOM 766 C C . SER A 1 90 ? 7.08316 27.23094 -35.89917 1.000 61.81958 88 SER A C 1
ATOM 767 O O . SER A 1 90 ? 8.22150 27.50267 -36.29600 1.000 64.34701 88 SER A O 1
ATOM 770 N N . ALA A 1 91 ? 6.69944 25.98630 -35.63964 1.000 61.42831 89 ALA A N 1
ATOM 771 C CA . ALA A 1 91 ? 7.58099 24.84211 -35.80804 1.000 61.06251 89 ALA A CA 1
ATOM 772 C C . ALA A 1 91 ? 7.27140 24.11519 -37.11153 1.000 58.79896 89 ALA A C 1
ATOM 773 O O . ALA A 1 91 ? 6.22459 24.31519 -37.73198 1.000 54.13770 89 ALA A O 1
ATOM 775 N N . THR A 1 92 ? 8.20522 23.26476 -37.52240 1.000 55.59052 90 THR A N 1
ATOM 776 C CA . THR A 1 92 ? 8.05992 22.46747 -38.72953 1.000 54.53921 90 THR A CA 1
ATOM 777 C C . THR A 1 92 ? 7.66967 21.03827 -38.37357 1.000 53.26308 90 THR A C 1
ATOM 778 O O . THR A 1 92 ? 8.01606 20.52742 -37.30546 1.000 55.07682 90 THR A O 1
ATOM 782 N N . MET A 1 93 ? 6.93572 20.39617 -39.28584 1.000 55.30801 91 MET A N 1
ATOM 783 C CA . MET A 1 93 ? 6.54999 19.00430 -39.08661 1.000 54.19415 91 MET A CA 1
ATOM 784 C C . MET A 1 93 ? 7.75749 18.07902 -39.03286 1.000 52.52759 91 MET A C 1
ATOM 785 O O . MET A 1 93 ? 7.67301 17.00194 -38.43427 1.000 53.92267 91 MET A O 1
ATOM 790 N N . GLY A 1 94 ? 8.87612 18.47192 -39.64567 1.000 53.40540 92 GLY A N 1
ATOM 791 C CA . GLY A 1 94 ? 10.07988 17.66521 -39.56146 1.000 53.01870 92 GLY A CA 1
ATOM 792 C C . GLY A 1 94 ? 10.72267 17.70217 -38.19107 1.000 55.85468 92 GLY A C 1
ATOM 793 O O . GLY A 1 94 ? 11.28423 16.70017 -37.73923 1.000 57.92058 92 GLY A O 1
ATOM 794 N N . GLN A 1 95 ? 10.65533 18.84993 -37.51247 1.000 59.14012 93 GLN A N 1
ATOM 795 C CA . GLN A 1 95 ? 11.16531 18.94104 -36.14931 1.000 56.03267 93 GLN A CA 1
ATOM 796 C C . GLN A 1 95 ? 10.22895 18.28067 -35.14608 1.000 52.80667 93 GLN A C 1
ATOM 797 O O . GLN A 1 95 ? 10.69549 17.71336 -34.15177 1.000 54.31442 93 GLN A O 1
ATOM 803 N N . LEU A 1 96 ? 8.91676 18.34389 -35.38238 1.000 49.54781 94 LEU A N 1
ATOM 804 C CA . LEU A 1 96 ? 7.97768 17.64336 -34.51300 1.000 50.44163 94 LEU A CA 1
ATOM 805 C C . LEU A 1 96 ? 8.10410 16.13583 -34.67814 1.000 54.77558 94 LEU A C 1
ATOM 806 O O . LEU A 1 96 ? 8.13847 15.39453 -33.69055 1.000 56.34535 94 LEU A O 1
ATOM 811 N N . TYR A 1 97 ? 8.16308 15.66344 -35.92506 1.000 54.99434 95 TYR A N 1
ATOM 812 C CA . TYR A 1 97 ? 8.35331 14.23798 -36.16479 1.000 51.86384 95 TYR A CA 1
ATOM 813 C C . TYR A 1 97 ? 9.67230 13.75782 -35.57654 1.000 49.28030 95 TYR A C 1
ATOM 814 O O . TYR A 1 97 ? 9.74950 12.65324 -35.02817 1.000 49.48747 95 TYR A O 1
ATOM 823 N N . GLU A 1 98 ? 10.72097 14.57883 -35.67352 1.000 50.66191 96 GLU A N 1
ATOM 824 C CA . GLU A 1 98 ? 12.01975 14.18206 -35.14234 1.000 48.95333 96 GLU A CA 1
ATOM 825 C C . GLU A 1 98 ? 11.98466 14.05343 -33.62499 1.000 52.68578 96 GLU A C 1
ATOM 826 O O . GLU A 1 98 ? 12.78781 13.31293 -33.04364 1.000 49.16687 96 GLU A O 1
ATOM 832 N N . ASP A 1 99 ? 11.05228 14.74569 -32.97046 1.000 55.30061 97 ASP A N 1
ATOM 833 C CA . ASP A 1 99 ? 10.99274 14.79959 -31.51812 1.000 54.00800 97 ASP A CA 1
ATOM 834 C C . ASP A 1 99 ? 9.78371 14.08572 -30.92809 1.000 52.38988 97 ASP A C 1
ATOM 835 O O . ASP A 1 99 ? 9.64825 14.04621 -29.70076 1.000 51.49979 97 ASP A O 1
ATOM 840 N N . ASN A 1 100 ? 8.90218 13.51852 -31.75422 1.000 52.89201 98 ASN A N 1
ATOM 841 C CA . ASN A 1 100 ? 7.65868 12.96466 -31.23651 1.000 51.36716 98 ASN A CA 1
ATOM 842 C C . ASN A 1 100 ? 7.16548 11.71346 -31.95078 1.000 53.27961 98 ASN A C 1
ATOM 843 O O . ASN A 1 100 ? 6.08871 11.22080 -31.59945 1.000 54.40517 98 ASN A O 1
ATOM 848 N N . HIS A 1 101 ? 7.89438 11.18258 -32.92873 1.000 51.59742 99 HIS A N 1
ATOM 849 C CA . HIS A 1 101 ? 7.43249 9.99358 -33.63012 1.000 49.01739 99 HIS A CA 1
ATOM 850 C C . HIS A 1 101 ? 7.62209 8.76203 -32.75359 1.000 52.86967 99 HIS A C 1
ATOM 851 O O . HIS A 1 101 ? 8.63695 8.61932 -32.06536 1.000 56.71018 99 HIS A O 1
ATOM 858 N N . GLU A 1 102 ? 6.62885 7.87687 -32.77341 1.000 54.07287 100 GLU A N 1
ATOM 859 C CA . GLU A 1 102 ? 6.64108 6.69182 -31.93108 1.000 55.20921 100 GLU A CA 1
ATOM 860 C C . GLU A 1 102 ? 7.57980 5.63519 -32.51242 1.000 57.30152 100 GLU A C 1
ATOM 861 O O . GLU A 1 102 ? 8.25503 5.84899 -33.52274 1.000 55.46524 100 GLU A O 1
ATOM 867 N N . GLU A 1 103 ? 7.62140 4.46914 -31.86310 1.000 58.40171 101 GLU A N 1
ATOM 868 C CA . GLU A 1 103 ? 8.51889 3.40021 -32.28712 1.000 60.14152 101 GLU A CA 1
ATOM 869 C C . GLU A 1 103 ? 8.16523 2.82770 -33.65356 1.000 54.33471 101 GLU A C 1
ATOM 870 O O . GLU A 1 103 ? 8.98655 2.10799 -34.23202 1.000 52.30691 101 GLU A O 1
ATOM 876 N N . ASP A 1 104 ? 6.97897 3.12165 -34.17988 1.000 50.73853 102 ASP A N 1
ATOM 877 C CA . ASP A 1 104 ? 6.59183 2.69119 -35.51572 1.000 50.66567 102 ASP A CA 1
ATOM 878 C C . ASP A 1 104 ? 6.96451 3.70503 -36.59055 1.000 53.16478 102 ASP A C 1
ATOM 879 O O . ASP A 1 104 ? 6.55786 3.54017 -37.74523 1.000 54.46791 102 ASP A O 1
ATOM 884 N N . TYR A 1 105 ? 7.72631 4.74142 -36.23442 1.000 54.43256 103 TYR A N 1
ATOM 885 C CA . TYR A 1 105 ? 8.13091 5.80350 -37.15684 1.000 55.23898 103 TYR A CA 1
ATOM 886 C C . TYR A 1 105 ? 6.90789 6.50100 -37.75948 1.000 54.37028 103 TYR A C 1
ATOM 887 O O . TYR A 1 105 ? 6.73662 6.58765 -38.97694 1.000 57.82334 103 TYR A O 1
ATOM 896 N N . PHE A 1 106 ? 6.05506 7.00588 -36.86981 1.000 52.24934 104 PHE A N 1
ATOM 897 C CA . PHE A 1 106 ? 4.85104 7.72634 -37.26275 1.000 50.96233 104 PHE A CA 1
ATOM 898 C C . PHE A 1 106 ? 4.58392 8.83238 -36.25422 1.000 52.63959 104 PHE A C 1
ATOM 899 O O . PHE A 1 106 ? 4.66356 8.60136 -35.04426 1.000 50.62318 104 PHE A O 1
ATOM 907 N N . LEU A 1 107 ? 4.27002 10.02495 -36.75305 1.000 52.41365 105 LEU A N 1
ATOM 908 C CA . LEU A 1 107 ? 3.85681 11.13638 -35.90619 1.000 48.62587 105 LEU A CA 1
ATOM 909 C C . LEU A 1 107 ? 2.33642 11.14829 -35.82177 1.000 50.43238 105 LEU A C 1
ATOM 910 O O . LEU A 1 107 ? 1.65433 11.21055 -36.84930 1.000 52.10802 105 LEU A O 1
ATOM 915 N N . TYR A 1 108 ? 1.80875 11.08904 -34.60439 1.000 52.30502 106 TYR A N 1
ATOM 916 C CA . TYR A 1 108 ? 0.37103 11.03668 -34.37766 1.000 51.80422 106 TYR A CA 1
ATOM 917 C C . TYR A 1 108 ? -0.12434 12.41055 -33.94488 1.000 50.52644 106 TYR A C 1
ATOM 918 O O . TYR A 1 108 ? 0.34389 12.95764 -32.94056 1.000 48.06266 106 TYR A O 1
ATOM 927 N N . VAL A 1 109 ? -1.06670 12.96138 -34.70573 1.000 47.61370 107 VAL A N 1
ATOM 928 C CA . VAL A 1 109 ? -1.64175 14.27453 -34.44517 1.000 46.30090 107 VAL A CA 1
ATOM 929 C C . VAL A 1 109 ? -3.15013 14.11985 -34.32688 1.000 48.51287 107 VAL A C 1
ATOM 930 O O . VAL A 1 109 ? -3.78775 13.51759 -35.19828 1.000 49.25506 107 VAL A O 1
ATOM 934 N N . ALA A 1 110 ? -3.71495 14.65753 -33.25086 1.000 52.14048 108 ALA A N 1
ATOM 935 C CA . ALA A 1 110 ? -5.15159 14.64729 -33.02384 1.000 53.37959 108 ALA A CA 1
ATOM 936 C C . ALA A 1 110 ? -5.68746 16.07049 -33.08349 1.000 50.54216 108 ALA A C 1
ATOM 937 O O . ALA A 1 110 ? -5.05772 17.00087 -32.57325 1.000 53.54867 108 ALA A O 1
ATOM 939 N N . TYR A 1 111 ? -6.84700 16.23853 -33.71027 1.000 48.00559 109 TYR A N 1
ATOM 940 C CA . TYR A 1 111 ? -7.47383 17.54353 -33.84573 1.000 51.85930 109 TYR A CA 1
ATOM 941 C C . TYR A 1 111 ? -8.76669 17.59315 -33.04209 1.000 55.15752 109 TYR A C 1
ATOM 942 O O . TYR A 1 111 ? -9.42690 16.57207 -32.82989 1.000 55.93924 109 TYR A O 1
ATOM 951 N N . SER A 1 112 ? -9.12208 18.79647 -32.59835 1.000 56.99277 110 SER A N 1
ATOM 952 C CA . SER A 1 112 ? -10.32421 18.99339 -31.80214 1.000 57.73293 110 SER A CA 1
ATOM 953 C C . SER A 1 112 ? -10.74610 20.45091 -31.89276 1.000 54.94776 110 SER A C 1
ATOM 954 O O . SER A 1 112 ? -9.91585 21.33893 -32.10068 1.000 53.76013 110 SER A O 1
ATOM 957 N N . ASP A 1 113 ? -12.04655 20.68494 -31.72872 1.000 55.13449 111 ASP A N 1
ATOM 958 C CA . ASP A 1 113 ? -12.58190 22.03989 -31.69969 1.000 57.89439 111 ASP A CA 1
ATOM 959 C C . ASP A 1 113 ? -12.37243 22.73146 -30.35841 1.000 59.49423 111 ASP A C 1
ATOM 960 O O . ASP A 1 113 ? -12.81298 23.87410 -30.19394 1.000 63.35264 111 ASP A O 1
ATOM 965 N N . GLU A 1 114 ? -11.71744 22.07363 -29.40437 1.000 60.09552 112 GLU A N 1
ATOM 966 C CA . GLU A 1 114 ? -11.44546 22.66139 -28.10177 1.000 58.88479 112 GLU A CA 1
ATOM 967 C C . GLU A 1 114 ? -10.10993 22.13424 -27.59922 1.000 61.12950 112 GLU A C 1
ATOM 968 O O . GLU A 1 114 ? -9.76052 20.97683 -27.84564 1.000 66.48379 112 GLU A O 1
ATOM 974 N N . SER A 1 115 ? -9.36776 22.99010 -26.90069 1.000 61.99008 113 SER A N 1
ATOM 975 C CA . SER A 1 115 ? -8.04385 22.62745 -26.40487 1.000 65.67945 113 SER A CA 1
ATOM 976 C C . SER A 1 115 ? -8.17763 21.67917 -25.21892 1.000 69.40079 113 SER A C 1
ATOM 977 O O . SER A 1 115 ? -8.59712 22.08588 -24.13059 1.000 71.90812 113 SER A O 1
ATOM 980 N N . VAL A 1 116 ? -7.82169 20.41009 -25.42808 1.000 71.99505 114 VAL A N 1
ATOM 981 C CA . VAL A 1 116 ? -7.81256 19.45053 -24.32884 1.000 73.80976 114 VAL A CA 1
ATOM 982 C C . VAL A 1 116 ? -6.64668 19.73166 -23.38982 1.000 77.84214 114 VAL A C 1
ATOM 983 O O . VAL A 1 116 ? -6.80515 19.73426 -22.16293 1.000 82.74480 114 VAL A O 1
ATOM 987 N N . TYR A 1 117 ? -5.46278 19.97673 -23.94708 1.000 73.48723 115 TYR A N 1
ATOM 988 C CA . TYR A 1 117 ? -4.29158 20.31946 -23.15463 1.000 74.89986 115 TYR A CA 1
ATOM 989 C C . TYR A 1 117 ? -3.27307 20.98960 -24.06442 1.000 80.21471 115 TYR A C 1
ATOM 990 O O . TYR A 1 117 ? -3.15416 20.63232 -25.23919 1.000 81.57637 115 TYR A O 1
ATOM 999 N N . GLY A 1 118 ? -2.54720 21.95971 -23.51522 1.000 81.64523 116 GLY A N 1
ATOM 1000 C CA . GLY A 1 118 ? -1.54644 22.67873 -24.27809 1.000 78.34047 116 GLY A CA 1
ATOM 1001 C C . GLY A 1 118 ? -1.31781 24.08618 -23.76935 1.000 82.80042 116 GLY A C 1
ATOM 1002 O O . GLY A 1 118 ? -0.18522 24.46507 -23.45542 1.000 85.56179 116 GLY A O 1
ATOM 1003 N N . LYS A 1 119 ? -2.38878 24.86910 -23.68440 1.000 85.70238 117 LYS A N 1
ATOM 1004 C CA . LYS A 1 119 ? -2.30832 26.23584 -23.18184 1.000 90.11492 117 LYS A CA 1
ATOM 1005 C C . LYS A 1 119 ? -3.68157 26.73439 -22.74236 1.000 87.71836 117 LYS A C 1
ATOM 1006 O O . LYS A 1 119 ? -4.69388 26.44356 -23.37988 1.000 92.22684 117 LYS A O 1
ATOM 1013 N N . GLY B 2 1 ? -1.13375 22.58915 -51.32062 1.000 75.32164 1 GLY B N 1
ATOM 1014 C CA . GLY B 2 1 ? -2.40443 21.98599 -50.96649 1.000 75.48684 1 GLY B CA 1
ATOM 1015 C C . GLY B 2 1 ? -2.83370 20.96732 -52.00213 1.000 82.63488 1 GLY B C 1
ATOM 1016 O O . GLY B 2 1 ? -4.01831 20.66116 -52.14020 1.000 83.32763 1 GLY B O 1
ATOM 1017 N N . SER B 2 2 ? -1.85456 20.43876 -52.73188 1.000 82.02790 2 SER B N 1
ATOM 1018 C CA . SER B 2 2 ? -2.12668 19.51679 -53.82478 1.000 82.74794 2 SER B CA 1
ATOM 1019 C C . SER B 2 2 ? -2.49538 18.14202 -53.28231 1.000 78.82434 2 SER B C 1
ATOM 1020 O O . SER B 2 2 ? -1.83228 17.61897 -52.38100 1.000 77.01039 2 SER B O 1
ATOM 1023 N N . GLU B 2 3 ? -3.55474 17.56068 -53.83623 1.000 79.81129 3 GLU B N 1
ATOM 1024 C CA . GLU B 2 3 ? -4.00774 16.23415 -53.44752 1.000 80.63208 3 GLU B CA 1
ATOM 1025 C C . GLU B 2 3 ? -3.28137 15.17389 -54.26454 1.000 81.48613 3 GLU B C 1
ATOM 1026 O O . GLU B 2 3 ? -3.00491 15.36787 -55.45197 1.000 83.14070 3 GLU B O 1
ATOM 1032 N N . TYR B 2 4 ? -2.97832 14.04837 -53.61850 1.000 79.91587 4 TYR B N 1
ATOM 1033 C CA . TYR B 2 4 ? -2.19566 12.98655 -54.23955 1.000 76.33854 4 TYR B CA 1
ATOM 1034 C C . TYR B 2 4 ? -2.29871 11.71028 -53.41290 1.000 80.10919 4 TYR B C 1
ATOM 1035 O O . TYR B 2 4 ? -1.72649 11.62350 -52.32264 1.000 79.66286 4 TYR B O 1
ATOM 1044 N N . GLU B 2 5 ? -3.01998 10.71423 -53.92216 1.000 82.84856 5 GLU B N 1
ATOM 1045 C CA . GLU B 2 5 ? -3.22662 9.44874 -53.22483 1.000 78.20856 5 GLU B CA 1
ATOM 1046 C C . GLU B 2 5 ? -2.41899 8.36515 -53.92991 1.000 80.33616 5 GLU B C 1
ATOM 1047 O O . GLU B 2 5 ? -2.76112 7.95294 -55.04357 1.000 84.33276 5 GLU B O 1
ATOM 1053 N N . GLU B 2 6 ? -1.34997 7.90748 -53.28033 1.000 81.08888 6 GLU B N 1
ATOM 1054 C CA . GLU B 2 6 ? -0.49924 6.84704 -53.80434 1.000 83.46309 6 GLU B CA 1
ATOM 1055 C C . GLU B 2 6 ? -0.25738 5.81759 -52.71228 1.000 80.75479 6 GLU B C 1
ATOM 1056 O O . GLU B 2 6 ? 0.09493 6.17917 -51.58478 1.000 79.98773 6 GLU B O 1
ATOM 1062 N N . ASP B 2 7 ? -0.44790 4.54013 -53.05120 1.000 80.95210 7 ASP B N 1
ATOM 1063 C CA . ASP B 2 7 ? -0.19394 3.42389 -52.13760 1.000 81.19179 7 ASP B CA 1
ATOM 1064 C C . ASP B 2 7 ? -0.99920 3.54840 -50.84666 1.000 79.71210 7 ASP B C 1
ATOM 1065 O O . ASP B 2 7 ? -0.56452 3.09346 -49.78551 1.000 77.85455 7 ASP B O 1
ATOM 1070 N N . GLY B 2 8 ? -2.17719 4.16252 -50.92515 1.000 79.37161 8 GLY B N 1
ATOM 1071 C CA . GLY B 2 8 ? -2.99010 4.38563 -49.74619 1.000 77.68462 8 GLY B CA 1
ATOM 1072 C C . GLY B 2 8 ? -2.42249 5.45909 -48.84071 1.000 77.46594 8 GLY B C 1
ATOM 1073 O O . GLY B 2 8 ? -2.09600 5.19406 -47.68040 1.000 71.42135 8 GLY B O 1
ATOM 1074 N N . TRP B 2 9 ? -2.29756 6.67692 -49.36326 1.000 80.59348 9 TRP B N 1
ATOM 1075 C CA . TRP B 2 9 ? -1.74435 7.79431 -48.61197 1.000 70.59515 9 TRP B CA 1
ATOM 1076 C C . TRP B 2 9 ? -2.42875 9.07768 -49.06459 1.000 70.47910 9 TRP B C 1
ATOM 1077 O O . TRP B 2 9 ? -3.30241 9.06784 -49.93597 1.000 72.60135 9 TRP B O 1
ATOM 1088 N N . THR B 2 10 ? -2.02245 10.19385 -48.45695 1.000 67.02575 10 THR B N 1
ATOM 1089 C CA . THR B 2 10 ? -2.49082 11.52735 -48.84714 1.000 65.01396 10 THR B CA 1
ATOM 1090 C C . THR B 2 10 ? -1.27275 12.44829 -48.80216 1.000 65.63459 10 THR B C 1
ATOM 1091 O O . THR B 2 10 ? -0.96781 13.04725 -47.76734 1.000 67.77695 10 THR B O 1
ATOM 1095 N N . VAL B 2 11 ? -0.58153 12.55064 -49.93284 1.000 65.85188 11 VAL B N 1
ATOM 1096 C CA . VAL B 2 11 ? 0.66854 13.32392 -50.01201 1.000 64.10595 11 VAL B CA 1
ATOM 1097 C C . VAL B 2 11 ? 0.26059 14.76140 -50.31124 1.000 71.29936 11 VAL B C 1
ATOM 1098 O O . VAL B 2 11 ? 0.22033 15.21727 -51.45666 1.000 73.89625 11 VAL B O 1
ATOM 1102 N N . LEU B 2 12 ? -0.05066 15.49865 -49.24791 1.000 71.65479 12 LEU B N 1
ATOM 1103 C CA . LEU B 2 12 ? -0.44396 16.89572 -49.37939 1.000 71.47659 12 LEU B CA 1
ATOM 1104 C C . LEU B 2 12 ? 0.79555 17.75772 -49.58829 1.000 72.73521 12 LEU B C 1
ATOM 1105 O O . LEU B 2 12 ? 1.67664 17.81260 -48.72330 1.000 71.96531 12 LEU B O 1
ATOM 1110 N N . GLU B 2 13 ? 0.86073 18.42343 -50.73525 1.000 78.05580 13 GLU B N 1
ATOM 1111 C CA . GLU B 2 13 ? 1.97952 19.28619 -51.08066 1.000 76.43803 13 GLU B CA 1
ATOM 1112 C C . GLU B 2 13 ? 1.83600 20.63533 -50.38745 1.000 75.87590 13 GLU B C 1
ATOM 1113 O O . GLU B 2 13 ? 0.77792 20.96281 -49.84614 1.000 75.17638 13 GLU B O 1
ATOM 1119 N N . PRO B 2 14 ? 2.89837 21.44715 -50.37387 1.000 73.85006 14 PRO B N 1
ATOM 1120 C CA . PRO B 2 14 ? 2.75500 22.82399 -49.87101 1.000 75.92342 14 PRO B CA 1
ATOM 1121 C C . PRO B 2 14 ? 1.75896 23.65735 -50.65922 1.000 80.55211 14 PRO B C 1
ATOM 1122 O O . PRO B 2 14 ? 1.33816 24.71513 -50.17427 1.000 82.56508 14 PRO B O 1
ATOM 1126 N N . ASP B 2 15 ? 1.37083 23.21922 -51.85286 1.000 81.88322 15 ASP B N 1
ATOM 1127 C CA . ASP B 2 15 ? 0.38359 23.92695 -52.65790 1.000 80.69728 15 ASP B CA 1
ATOM 1128 C C . ASP B 2 15 ? -1.02630 23.44887 -52.32862 1.000 81.47474 15 ASP B C 1
ATOM 1129 O O . ASP B 2 15 ? -1.99497 23.84998 -52.97395 1.000 84.05784 15 ASP B O 1
ATOM 1134 N N . GLY C 1 1 ? 12.25398 -5.57182 -17.43336 1.000 69.50068 -1 GLY C N 1
ATOM 1135 C CA . GLY C 1 1 ? 10.92783 -5.67501 -16.85378 1.000 69.94402 -1 GLY C CA 1
ATOM 1136 C C . GLY C 1 1 ? 9.81272 -5.57749 -17.87616 1.000 74.35986 -1 GLY C C 1
ATOM 1137 O O . GLY C 1 1 ? 8.65419 -5.84958 -17.55585 1.000 76.19288 -1 GLY C O 1
ATOM 1138 N N . SER C 1 2 ? 10.17978 -5.17800 -19.09924 1.000 79.44513 0 SER C N 1
ATOM 1139 C CA . SER C 1 2 ? 9.28014 -5.02444 -20.24288 1.000 81.40435 0 SER C CA 1
ATOM 1140 C C . SER C 1 2 ? 8.36058 -3.81575 -20.09526 1.000 78.83134 0 SER C C 1
ATOM 1141 O O . SER C 1 2 ? 8.16484 -3.06611 -21.05739 1.000 81.85211 0 SER C O 1
ATOM 1144 N N . MET C 1 3 ? 7.78674 -3.61898 -18.91003 1.000 77.21399 1 MET C N 1
ATOM 1145 C CA . MET C 1 3 ? 6.96395 -2.44272 -18.66071 1.000 78.15211 1 MET C CA 1
ATOM 1146 C C . MET C 1 3 ? 7.81794 -1.18601 -18.74354 1.000 76.86619 1 MET C C 1
ATOM 1147 O O . MET C 1 3 ? 8.78500 -1.03061 -17.99133 1.000 76.71671 1 MET C O 1
ATOM 1152 N N . LYS C 1 4 ? 7.46766 -0.29648 -19.66365 1.000 75.64715 2 LYS C N 1
ATOM 1153 C CA . LYS C 1 4 ? 8.18073 0.95658 -19.86036 1.000 74.31487 2 LYS C CA 1
ATOM 1154 C C . LYS C 1 4 ? 7.21016 2.12539 -19.73021 1.000 68.76233 2 LYS C C 1
ATOM 1155 O O . LYS C 1 4 ? 6.00273 1.94869 -19.54890 1.000 64.71536 2 LYS C O 1
ATOM 1161 N N . PHE C 1 5 ? 7.75750 3.33009 -19.82746 1.000 62.30481 3 PHE C N 1
ATOM 1162 C CA . PHE C 1 5 ? 7.01754 4.55321 -19.56790 1.000 58.54112 3 PHE C CA 1
ATOM 1163 C C . PHE C 1 5 ? 6.47784 5.14237 -20.86438 1.000 57.19890 3 PHE C C 1
ATOM 1164 O O . PHE C 1 5 ? 7.04060 4.94300 -21.94413 1.000 59.64771 3 PHE C O 1
ATOM 1172 N N . GLN C 1 6 ? 5.36669 5.87181 -20.74097 1.000 53.89698 4 GLN C N 1
ATOM 1173 C CA . GLN C 1 6 ? 4.76556 6.53376 -21.89163 1.000 51.89228 4 GLN C CA 1
ATOM 1174 C C . GLN C 1 6 ? 5.69765 7.56816 -22.50717 1.000 53.35575 4 GLN C C 1
ATOM 1175 O O . GLN C 1 6 ? 5.55154 7.89358 -23.69006 1.000 59.58317 4 GLN C O 1
ATOM 1181 N N . TYR C 1 7 ? 6.65772 8.08350 -21.73559 1.000 50.23504 5 TYR C N 1
ATOM 1182 C CA . TYR C 1 7 ? 7.59515 9.06235 -22.27314 1.000 51.27727 5 TYR C CA 1
ATOM 1183 C C . TYR C 1 7 ? 8.59063 8.42170 -23.23143 1.000 52.12089 5 TYR C C 1
ATOM 1184 O O . TYR C 1 7 ? 9.07105 9.08593 -24.15671 1.000 53.39807 5 TYR C O 1
ATOM 1193 N N . LYS C 1 8 ? 8.91700 7.14259 -23.02755 1.000 52.34918 6 LYS C N 1
ATOM 1194 C CA . LYS C 1 8 ? 9.80659 6.45519 -23.95776 1.000 55.44509 6 LYS C CA 1
ATOM 1195 C C . LYS C 1 8 ? 9.13556 6.21939 -25.30378 1.000 53.16170 6 LYS C C 1
ATOM 1196 O O . LYS C 1 8 ? 9.80924 6.21895 -26.34034 1.000 52.46827 6 LYS C O 1
ATOM 1202 N N . GLU C 1 9 ? 7.81983 6.01891 -25.30795 1.000 52.95689 7 GLU C N 1
ATOM 1203 C CA . GLU C 1 9 ? 7.07063 5.75325 -26.52671 1.000 51.72995 7 GLU C CA 1
ATOM 1204 C C . GLU C 1 9 ? 6.56992 7.01999 -27.20729 1.000 55.02071 7 GLU C C 1
ATOM 1205 O O . GLU C 1 9 ? 6.14212 6.95432 -28.36465 1.000 56.83155 7 GLU C O 1
ATOM 1211 N N . ASP C 1 10 ? 6.60992 8.16348 -26.52358 1.000 54.37710 8 ASP C N 1
ATOM 1212 C CA . ASP C 1 10 ? 6.17953 9.42353 -27.11324 1.000 50.58704 8 ASP C CA 1
ATOM 1213 C C . ASP C 1 10 ? 7.31102 10.18568 -27.78649 1.000 50.60552 8 ASP C C 1
ATOM 1214 O O . ASP C 1 10 ? 7.04314 11.01281 -28.66509 1.000 53.05404 8 ASP C O 1
ATOM 1219 N N . HIS C 1 11 ? 8.56013 9.92998 -27.40205 1.000 48.42881 9 HIS C N 1
ATOM 1220 C CA . HIS C 1 11 ? 9.69670 10.65982 -27.93536 1.000 50.11668 9 HIS C CA 1
ATOM 1221 C C . HIS C 1 11 ? 10.79492 9.68985 -28.34941 1.000 49.71821 9 HIS C C 1
ATOM 1222 O O . HIS C 1 11 ? 11.02412 8.68130 -27.67071 1.000 54.52819 9 HIS C O 1
ATOM 1229 N N . PRO C 1 12 ? 11.48355 9.96277 -29.45529 1.000 48.02477 10 PRO C N 1
ATOM 1230 C CA . PRO C 1 12 ? 12.52230 9.04285 -29.93403 1.000 50.11285 10 PRO C CA 1
ATOM 1231 C C . PRO C 1 12 ? 13.70160 8.97481 -28.97501 1.000 49.73646 10 PRO C C 1
ATOM 1232 O O . PRO C 1 12 ? 13.85610 9.78471 -28.05922 1.000 55.01577 10 PRO C O 1
ATOM 1236 N N . PHE C 1 13 ? 14.55390 7.97423 -29.21160 1.000 48.32413 11 PHE C N 1
ATOM 1237 C CA . PHE C 1 13 ? 15.72298 7.77935 -28.36120 1.000 49.61504 11 PHE C CA 1
ATOM 1238 C C . PHE C 1 13 ? 16.75881 8.87819 -28.56077 1.000 53.18493 11 PHE C C 1
ATOM 1239 O O . PHE C 1 13 ? 17.45357 9.25019 -27.60868 1.000 53.00705 11 PHE C O 1
ATOM 1247 N N . GLU C 1 14 ? 16.88180 9.40541 -29.78109 1.000 56.10371 12 GLU C N 1
ATOM 1248 C CA . GLU C 1 14 ? 17.85331 10.46648 -30.02794 1.000 53.96853 12 GLU C CA 1
ATOM 1249 C C . GLU C 1 14 ? 17.44359 11.76257 -29.33946 1.000 54.03956 12 GLU C C 1
ATOM 1250 O O . GLU C 1 14 ? 18.30055 12.51673 -28.86386 1.000 57.34123 12 GLU C O 1
ATOM 1256 N N . TYR C 1 15 ? 16.13947 12.03994 -29.27579 1.000 54.97406 13 TYR C N 1
ATOM 1257 C CA . TYR C 1 15 ? 15.67674 13.22504 -28.56154 1.000 53.13986 13 TYR C CA 1
ATOM 1258 C C . TYR C 1 15 ? 15.86436 13.06875 -27.05846 1.000 52.94024 13 TYR C C 1
ATOM 1259 O O . TYR C 1 15 ? 16.30792 14.00400 -26.38281 1.000 57.19035 13 TYR C O 1
ATOM 1268 N N . ARG C 1 16 ? 15.53576 11.89283 -26.51766 1.000 52.81625 14 ARG C N 1
ATOM 1269 C CA . ARG C 1 16 ? 15.69616 11.66834 -25.08513 1.000 52.18047 14 ARG C CA 1
ATOM 1270 C C . ARG C 1 16 ? 17.16432 11.62655 -24.67995 1.000 54.31700 14 ARG C C 1
ATOM 1271 O O . ARG C 1 16 ? 17.49409 11.91942 -23.52493 1.000 54.39006 14 ARG C O 1
ATOM 1279 N N . LYS C 1 17 ? 18.05654 11.27414 -25.60776 1.000 55.05857 15 LYS C N 1
ATOM 1280 C CA . LYS C 1 17 ? 19.47912 11.21983 -25.28849 1.000 55.21519 15 LYS C CA 1
ATOM 1281 C C . LYS C 1 17 ? 20.08668 12.61543 -25.21854 1.000 57.87139 15 LYS C C 1
ATOM 1282 O O . LYS C 1 17 ? 20.77725 12.95039 -24.25038 1.000 61.30867 15 LYS C O 1
ATOM 1288 N N . LYS C 1 18 ? 19.84539 13.44084 -26.24092 1.000 58.87302 16 LYS C N 1
ATOM 1289 C CA . LYS C 1 18 ? 20.42110 14.78205 -26.25502 1.000 57.50724 16 LYS C CA 1
ATOM 1290 C C . LYS C 1 18 ? 19.80224 15.66165 -25.17652 1.000 56.74078 16 LYS C C 1
ATOM 1291 O O . LYS C 1 18 ? 20.50827 16.43472 -24.51926 1.000 59.61373 16 LYS C O 1
ATOM 1297 N N . GLU C 1 19 ? 18.48487 15.55983 -24.98304 1.000 51.64350 17 GLU C N 1
ATOM 1298 C CA . GLU C 1 19 ? 17.81828 16.37097 -23.96913 1.000 55.50784 17 GLU C CA 1
ATOM 1299 C C . GLU C 1 19 ? 18.35830 16.06850 -22.57716 1.000 58.87987 17 GLU C C 1
ATOM 1300 O O . GLU C 1 19 ? 18.52768 16.97817 -21.75675 1.000 61.90141 17 GLU C O 1
ATOM 1306 N N . GLY C 1 20 ? 18.63573 14.79409 -22.29223 1.000 58.46680 18 GLY C N 1
ATOM 1307 C CA . GLY C 1 20 ? 19.21584 14.43929 -21.01018 1.000 54.58280 18 GLY C CA 1
ATOM 1308 C C . GLY C 1 20 ? 20.68658 14.77349 -20.89802 1.000 58.72069 18 GLY C C 1
ATOM 1309 O O . GLY C 1 20 ? 21.16651 15.09790 -19.80743 1.000 60.06580 18 GLY C O 1
ATOM 1310 N N . GLU C 1 21 ? 21.42274 14.70275 -22.01003 1.000 58.83205 19 GLU C N 1
ATOM 1311 C CA . GLU C 1 21 ? 22.84154 15.03732 -21.98607 1.000 58.84709 19 GLU C CA 1
ATOM 1312 C C . GLU C 1 21 ? 23.08341 16.53309 -21.83969 1.000 62.59515 19 GLU C C 1
ATOM 1313 O O . GLU C 1 21 ? 24.16863 16.93051 -21.40316 1.000 68.92838 19 GLU C O 1
ATOM 1319 N N . LYS C 1 22 ? 22.10759 17.36859 -22.19479 1.000 58.59844 20 LYS C N 1
ATOM 1320 C CA . LYS C 1 22 ? 22.24767 18.80746 -22.01171 1.000 62.68302 20 LYS C CA 1
ATOM 1321 C C . LYS C 1 22 ? 21.77526 19.26731 -20.64032 1.000 62.27671 20 LYS C C 1
ATOM 1322 O O . LYS C 1 22 ? 22.24142 20.30118 -20.14743 1.000 65.41059 20 LYS C O 1
ATOM 1328 N N . ILE C 1 23 ? 20.85988 18.52479 -20.01463 1.000 58.54906 21 ILE C N 1
ATOM 1329 C CA . ILE C 1 23 ? 20.49042 18.81299 -18.63288 1.000 57.56201 21 ILE C CA 1
ATOM 1330 C C . ILE C 1 23 ? 21.62029 18.41840 -17.69107 1.000 58.95343 21 ILE C C 1
ATOM 1331 O O . ILE C 1 23 ? 21.94464 19.14723 -16.74555 1.000 61.19460 21 ILE C O 1
ATOM 1336 N N . ARG C 1 24 ? 22.24437 17.26502 -17.93884 1.000 58.62416 22 ARG C N 1
ATOM 1337 C CA . ARG C 1 24 ? 23.39640 16.85209 -17.14784 1.000 61.08157 22 ARG C CA 1
ATOM 1338 C C . ARG C 1 24 ? 24.61961 17.72218 -17.40529 1.000 59.79736 22 ARG C C 1
ATOM 1339 O O . ARG C 1 24 ? 25.50485 17.79300 -16.54640 1.000 56.76354 22 ARG C O 1
ATOM 1347 N N . LYS C 1 25 ? 24.69031 18.38405 -18.56170 1.000 59.77471 23 LYS C N 1
ATOM 1348 C CA . LYS C 1 25 ? 25.82074 19.26081 -18.84822 1.000 59.16933 23 LYS C CA 1
ATOM 1349 C C . LYS C 1 25 ? 25.64520 20.62997 -18.20138 1.000 60.66194 23 LYS C C 1
ATOM 1350 O O . LYS C 1 25 ? 26.58561 21.15825 -17.59722 1.000 62.12703 23 LYS C O 1
ATOM 1352 N N . LYS C 1 26 ? 24.44820 21.21164 -18.30574 1.000 5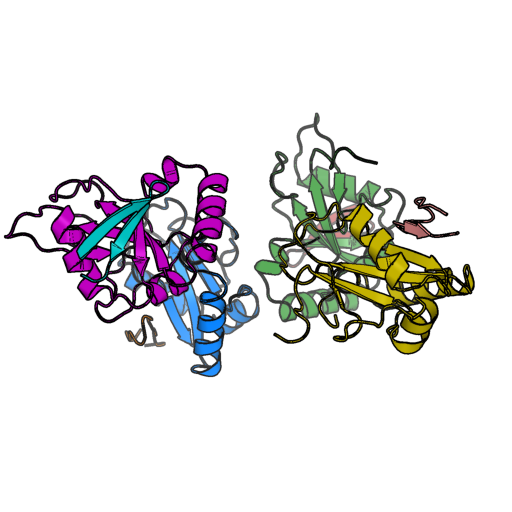9.84385 24 LYS C N 1
ATOM 1353 C CA . LYS C 1 26 ? 24.19499 22.51966 -17.71094 1.000 61.23877 24 LYS C CA 1
ATOM 1354 C C . LYS C 1 26 ? 24.05974 22.44493 -16.19609 1.000 66.14918 24 LYS C C 1
ATOM 1355 O O . LYS C 1 26 ? 24.36995 23.41947 -15.50299 1.000 68.89742 24 LYS C O 1
ATOM 1361 N N . TYR C 1 27 ? 23.60380 21.31064 -15.66730 1.000 65.75926 25 TYR C N 1
ATOM 1362 C CA . TYR C 1 27 ? 23.41337 21.11671 -14.22971 1.000 60.44411 25 TYR C CA 1
ATOM 1363 C C . TYR C 1 27 ? 24.12650 19.83421 -13.82549 1.000 58.63471 25 TYR C C 1
ATOM 1364 O O . TYR C 1 27 ? 23.50795 18.76423 -13.74388 1.000 60.68172 25 TYR C O 1
ATOM 1373 N N . PRO C 1 28 ? 25.43479 19.90434 -13.56656 1.000 54.16608 26 PRO C N 1
ATOM 1374 C CA . PRO C 1 28 ? 26.17718 18.67985 -13.22269 1.000 56.44454 26 PRO C CA 1
ATOM 1375 C C . PRO C 1 28 ? 25.73223 18.04003 -11.91965 1.000 55.96250 26 PRO C C 1
ATOM 1376 O O . PRO C 1 28 ? 25.85779 16.81833 -11.76840 1.000 54.81519 26 PRO C O 1
ATOM 1380 N N . ASP C 1 29 ? 25.21843 18.82265 -10.97069 1.000 57.89976 27 ASP C N 1
ATOM 1381 C CA . ASP C 1 29 ? 24.79415 18.30721 -9.67507 1.000 51.09193 27 ASP C CA 1
ATOM 1382 C C . ASP C 1 29 ? 23.27433 18.22592 -9.55912 1.000 51.45947 27 ASP C C 1
ATOM 1383 O O . ASP C 1 29 ? 22.72578 18.27122 -8.45588 1.000 54.88563 27 ASP C O 1
ATOM 1388 N N . ARG C 1 30 ? 22.58494 18.10678 -10.69110 1.000 54.36896 28 ARG C N 1
ATOM 1389 C CA . ARG C 1 30 ? 21.15258 17.85412 -10.72156 1.000 53.42312 28 ARG C CA 1
ATOM 1390 C C . ARG C 1 30 ? 20.87115 16.73162 -11.70961 1.000 54.55133 28 ARG C C 1
ATOM 1391 O O . ARG C 1 30 ? 21.62313 16.52410 -12.66598 1.000 55.85731 28 ARG C O 1
ATOM 1399 N N . VAL C 1 31 ? 19.78529 16.00420 -11.47002 1.000 52.75038 29 VAL C N 1
ATOM 1400 C CA . VAL C 1 31 ? 19.46399 14.78834 -12.20615 1.000 49.14947 29 VAL C CA 1
ATOM 1401 C C . VAL C 1 31 ? 18.09062 14.95302 -12.83991 1.000 50.45503 29 VAL C C 1
ATOM 1402 O O . VAL C 1 31 ? 17.16359 15.41982 -12.17462 1.000 49.67209 29 VAL C O 1
ATOM 1406 N N . PRO C 1 32 ? 17.91917 14.60956 -14.11815 1.000 45.96279 30 PRO C N 1
ATOM 1407 C CA . PRO C 1 32 ? 16.57822 14.60497 -14.71887 1.000 44.00544 30 PRO C CA 1
ATOM 1408 C C . PRO C 1 32 ? 15.85130 13.30704 -14.39208 1.000 46.37362 30 PRO C C 1
ATOM 1409 O O . PRO C 1 32 ? 16.42166 12.21840 -14.49414 1.000 47.83795 30 PRO C O 1
ATOM 1413 N N . VAL C 1 33 ? 14.58573 13.42629 -13.99692 1.000 44.08812 31 VAL C N 1
ATOM 1414 C CA . VAL C 1 33 ? 13.79495 12.28623 -13.54553 1.000 42.12000 31 VAL C CA 1
ATOM 1415 C C . VAL C 1 33 ? 12.41606 12.35392 -14.18519 1.000 46.08546 31 VAL C C 1
ATOM 1416 O O . VAL C 1 33 ? 11.71935 13.36681 -14.06532 1.000 47.94701 31 VAL C O 1
ATOM 1420 N N . ILE C 1 34 ? 12.02173 11.27500 -14.85804 1.000 46.71918 32 ILE C N 1
ATOM 1421 C CA . ILE C 1 34 ? 10.67871 11.12250 -15.40569 1.000 45.25736 32 ILE C CA 1
ATOM 1422 C C . ILE C 1 34 ? 9.85283 10.31255 -14.41753 1.000 44.52670 32 ILE C C 1
ATOM 1423 O O . ILE C 1 34 ? 10.29253 9.25372 -13.95236 1.000 44.79838 32 ILE C O 1
ATOM 1428 N N . VAL C 1 35 ? 8.65972 10.80575 -14.09292 1.000 44.50737 33 VAL C N 1
ATOM 1429 C CA . VAL C 1 35 ? 7.78164 10.16920 -13.11711 1.000 44.85291 33 VAL C CA 1
ATOM 1430 C C . VAL C 1 35 ? 6.42966 9.92975 -13.77174 1.000 47.54318 33 VAL C C 1
ATOM 1431 O O . VAL C 1 35 ? 5.80644 10.87053 -14.27834 1.000 49.50724 33 VAL C O 1
ATOM 1435 N N . GLU C 1 36 ? 5.97653 8.67740 -13.75970 1.000 47.34688 34 GLU C N 1
ATOM 1436 C CA . GLU C 1 36 ? 4.67709 8.31422 -14.30433 1.000 47.99962 34 GLU C CA 1
ATOM 1437 C C . GLU C 1 36 ? 4.02196 7.28577 -13.39462 1.000 49.20512 34 GLU C C 1
ATOM 1438 O O . GLU C 1 36 ? 4.66198 6.69545 -12.52067 1.000 46.97827 34 GLU C O 1
ATOM 1444 N N . LYS C 1 37 ? 2.72853 7.07321 -13.61467 1.000 49.52399 35 LYS C N 1
ATOM 1445 C CA . LYS C 1 37 ? 1.96318 6.13312 -12.81232 1.000 50.57905 35 LYS C CA 1
ATOM 1446 C C . LYS C 1 37 ? 2.21812 4.70095 -13.26767 1.000 55.90488 35 LYS C C 1
ATOM 1447 O O . LYS C 1 37 ? 2.41946 4.42864 -14.45481 1.000 56.12385 35 LYS C O 1
ATOM 1453 N N . ALA C 1 38 ? 2.21319 3.78296 -12.30395 1.000 57.65478 36 ALA C N 1
ATOM 1454 C CA . ALA C 1 38 ? 2.31377 2.37001 -12.62226 1.000 56.88042 36 ALA C CA 1
ATOM 1455 C C . ALA C 1 38 ? 1.06505 1.91244 -13.37671 1.000 59.01684 36 ALA C C 1
ATOM 1456 O O . ALA C 1 38 ? -0.03020 2.43633 -13.15539 1.000 62.49584 36 ALA C O 1
ATOM 1458 N N . PRO C 1 39 ? 1.20499 0.94253 -14.27998 1.000 57.13944 37 PRO C N 1
ATOM 1459 C CA . PRO C 1 39 ? 0.05067 0.51024 -15.07758 1.000 58.62955 37 PRO C CA 1
ATOM 1460 C C . PRO C 1 39 ? -1.02489 -0.13062 -14.21445 1.000 64.19103 37 PRO C C 1
ATOM 1461 O O . PRO C 1 39 ? -0.73417 -0.89225 -13.28839 1.000 62.31473 37 PRO C O 1
ATOM 1465 N N . LYS C 1 40 ? -2.28016 0.18963 -14.53695 1.000 65.16469 38 LYS C N 1
ATOM 1466 C CA . LYS C 1 40 ? -3.44768 -0.33960 -13.82990 1.000 69.24286 38 LYS C CA 1
ATOM 1467 C C . LYS C 1 40 ? -3.37316 -0.04076 -12.33263 1.000 68.75088 38 LYS C C 1
ATOM 1468 O O . LYS C 1 40 ? -3.49868 -0.93025 -11.48880 1.000 70.97664 38 LYS C O 1
ATOM 1474 N N . ALA C 1 41 ? -3.16783 1.23354 -12.00943 1.000 64.12783 39 ALA C N 1
ATOM 1475 C CA . ALA C 1 41 ? -3.13125 1.71059 -10.63567 1.000 61.41899 39 ALA C CA 1
ATOM 1476 C C . ALA C 1 41 ? -4.24809 2.72165 -10.42251 1.000 64.27249 39 ALA C C 1
ATOM 1477 O O . ALA C 1 41 ? -4.46314 3.60657 -11.25836 1.000 66.39831 39 ALA C O 1
ATOM 1479 N N A ARG C 1 42 ? -4.92801 2.61634 -9.27868 0.583 62.86971 40 ARG C N 1
ATOM 1480 N N B ARG C 1 42 ? -4.98348 2.55717 -9.32371 0.417 62.77939 40 ARG C N 1
ATOM 1481 C CA A ARG C 1 42 ? -6.07683 3.46532 -8.99055 0.583 62.15326 40 ARG C CA 1
ATOM 1482 C CA B ARG C 1 42 ? -6.09037 3.44554 -8.98295 0.417 62.26730 40 ARG C CA 1
ATOM 1483 C C A ARG C 1 42 ? -5.62469 4.72451 -8.26442 0.583 60.67518 40 ARG C C 1
ATOM 1484 C C B ARG C 1 42 ? -5.63238 4.72264 -8.28809 0.417 60.87762 40 ARG C C 1
ATOM 1485 O O A ARG C 1 42 ? -6.34077 5.25875 -7.40974 0.583 58.36683 40 ARG C O 1
ATOM 1486 O O B ARG C 1 42 ? -6.36812 5.25947 -7.45401 0.417 59.09342 40 ARG C O 1
ATOM 1501 N N . VAL C 1 43 ? -4.43394 5.20117 -8.60324 1.000 61.39001 41 VAL C N 1
ATOM 1502 C CA . VAL C 1 43 ? -3.91245 6.44295 -8.04837 1.000 59.80045 41 VAL C CA 1
ATOM 1503 C C . VAL C 1 43 ? -4.04513 7.51674 -9.12358 1.000 59.24774 41 VAL C C 1
ATOM 1504 O O . VAL C 1 43 ? -3.83890 7.22186 -10.30903 1.000 57.99275 41 VAL C O 1
ATOM 1508 N N . PRO C 1 44 ? -4.41690 8.75382 -8.77610 1.000 60.18746 42 PRO C N 1
ATOM 1509 C CA . PRO C 1 44 ? -4.59015 9.78940 -9.80442 1.000 60.35402 42 PRO C CA 1
ATOM 1510 C C . PRO C 1 44 ? -3.34867 9.96697 -10.67119 1.000 58.84937 42 PRO C C 1
ATOM 1511 O O . PRO C 1 44 ? -2.21613 9.75976 -10.22905 1.000 56.01323 42 PRO C O 1
ATOM 1515 N N . ASP C 1 45 ? -3.58062 10.35055 -11.92404 1.000 58.64362 43 ASP C N 1
ATOM 1516 C CA . ASP C 1 45 ? -2.50067 10.55828 -12.87624 1.000 55.57724 43 ASP C CA 1
ATOM 1517 C C . ASP C 1 45 ? -1.82526 11.90272 -12.63544 1.000 55.30071 43 ASP C C 1
ATOM 1518 O O . ASP C 1 45 ? -2.46625 12.88573 -12.25387 1.000 54.84981 43 ASP C O 1
ATOM 1523 N N . LEU C 1 46 ? -0.51623 11.93795 -12.86739 1.000 54.49004 44 LEU C N 1
ATOM 1524 C CA . LEU C 1 46 ? 0.29860 13.11704 -12.60395 1.000 53.74738 44 LEU C CA 1
ATOM 1525 C C . LEU C 1 46 ? 0.49833 13.89542 -13.89881 1.000 57.06068 44 LEU C C 1
ATOM 1526 O O . LEU C 1 46 ? 1.01990 13.35417 -14.87976 1.000 56.14756 44 LEU C O 1
ATOM 1531 N N . ASP C 1 47 ? 0.08761 15.16269 -13.89691 1.000 53.49354 45 ASP C N 1
ATOM 1532 C CA . ASP C 1 47 ? 0.22789 16.02134 -15.06600 1.000 52.39262 45 ASP C CA 1
ATOM 1533 C C . ASP C 1 47 ? 1.62720 16.60196 -15.21951 1.000 57.64583 45 ASP C C 1
ATOM 1534 O O . ASP C 1 47 ? 1.84069 17.42684 -16.11412 1.000 63.97358 45 ASP C O 1
ATOM 1539 N N . LYS C 1 48 ? 2.57632 16.20195 -14.37844 1.000 56.23906 46 LYS C N 1
ATOM 1540 C CA . LYS C 1 48 ? 3.96125 16.64450 -14.47786 1.000 51.02189 46 LYS C CA 1
ATOM 1541 C C . LYS C 1 48 ? 4.84898 15.41708 -14.61142 1.000 50.04005 46 LYS C C 1
ATOM 1542 O O . LYS C 1 48 ? 4.88413 14.57118 -13.71185 1.000 54.89590 46 LYS C O 1
ATOM 1548 N N . ARG C 1 49 ? 5.56098 15.32070 -15.73097 1.000 51.76948 47 ARG C N 1
ATOM 1549 C CA . ARG C 1 49 ? 6.40069 14.16643 -16.02244 1.000 50.86828 47 ARG C CA 1
ATOM 1550 C C . ARG C 1 49 ? 7.88310 14.43440 -15.80212 1.000 51.11251 47 ARG C C 1
ATOM 1551 O O . ARG C 1 49 ? 8.58829 13.57603 -15.26454 1.000 52.94474 47 ARG C O 1
ATOM 1559 N N . LYS C 1 50 ? 8.36991 15.60777 -16.19198 1.000 46.58082 48 LYS C N 1
ATOM 1560 C CA . LYS C 1 50 ? 9.78932 15.92718 -16.14730 1.000 47.27237 48 LYS C C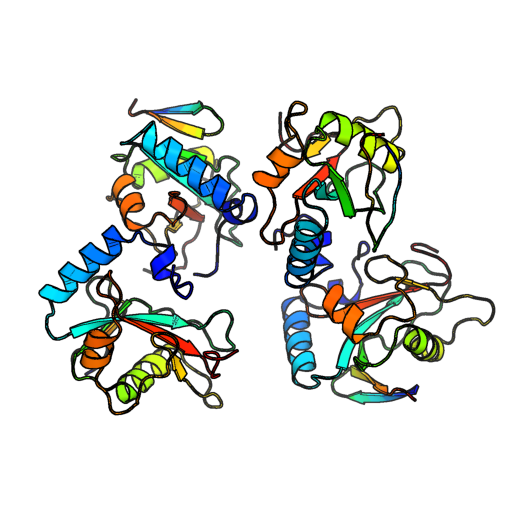A 1
ATOM 1561 C C . LYS C 1 50 ? 10.10955 16.67625 -14.86102 1.000 50.35041 48 LYS C C 1
ATOM 1562 O O . LYS C 1 50 ? 9.46051 17.67739 -14.54020 1.000 52.03249 48 LYS C O 1
ATOM 1568 N N . TYR C 1 51 ? 11.10785 16.18674 -14.12972 1.000 48.12166 49 TYR C N 1
ATOM 1569 C CA . TYR C 1 51 ? 11.52195 16.76993 -12.86153 1.000 44.84620 49 TYR C CA 1
ATOM 1570 C C . TYR C 1 51 ? 13.03399 16.91944 -12.85275 1.000 45.12142 49 TYR C C 1
ATOM 1571 O O . TYR C 1 51 ? 13.75640 15.95179 -13.10888 1.000 46.67571 49 TYR C O 1
ATOM 1580 N N . LEU C 1 52 ? 13.50842 18.12477 -12.55885 1.000 49.26665 50 LEU C N 1
ATOM 1581 C CA . LEU C 1 52 ? 14.93620 18.40379 -12.42448 1.000 51.00573 50 LEU C CA 1
ATOM 1582 C C . LEU C 1 52 ? 15.22265 18.59119 -10.93633 1.000 53.29074 50 LEU C C 1
ATOM 1583 O O . LEU C 1 52 ? 15.20774 19.70894 -10.41888 1.000 53.69473 50 LEU C O 1
ATOM 1588 N N . VAL C 1 53 ? 15.48263 17.48296 -10.25128 1.000 53.12629 51 VAL C N 1
ATOM 1589 C CA . VAL C 1 53 ? 15.70811 17.49344 -8.80869 1.000 48.21072 51 VAL C CA 1
ATOM 1590 C C . VAL C 1 53 ? 17.20766 17.47174 -8.53581 1.000 48.14590 51 VAL C C 1
ATOM 1591 O O . VAL C 1 53 ? 17.97569 16.93861 -9.34963 1.000 51.69535 51 VAL C O 1
ATOM 1595 N N . PRO C 1 54 ? 17.66944 18.03810 -7.42313 1.000 47.02784 52 PRO C N 1
ATOM 1596 C CA . PRO C 1 54 ? 19.10698 18.03163 -7.13407 1.000 47.20185 52 PRO C CA 1
ATOM 1597 C C . PRO C 1 54 ? 19.61325 16.63068 -6.82528 1.000 49.30532 52 PRO C C 1
ATOM 1598 O O . PRO C 1 54 ? 18.85607 15.72206 -6.47701 1.000 50.02652 52 PRO C O 1
ATOM 1602 N N . SER C 1 55 ? 20.93123 16.46880 -6.96003 1.000 48.79292 53 SER C N 1
ATOM 1603 C CA . SER C 1 55 ? 21.54318 15.15938 -6.75618 1.000 48.05538 53 SER C CA 1
ATOM 1604 C C . SER C 1 55 ? 21.47880 14.73932 -5.29290 1.000 51.36601 53 SER C C 1
ATOM 1605 O O . SER C 1 55 ? 21.11164 13.60110 -4.97957 1.000 54.30607 53 SER C O 1
ATOM 1608 N N . ASP C 1 56 ? 21.82990 15.64410 -4.38107 1.000 49.89699 54 ASP C N 1
ATOM 1609 C CA . ASP C 1 56 ? 21.84399 15.32378 -2.95928 1.000 44.42338 54 ASP C CA 1
ATOM 1610 C C . ASP C 1 56 ? 20.45460 15.30701 -2.33371 1.000 45.71120 54 ASP C C 1
ATOM 1611 O O . ASP C 1 56 ? 20.34616 15.12909 -1.11564 1.000 48.94718 54 ASP C O 1
ATOM 1616 N N . LEU C 1 57 ? 19.39915 15.49141 -3.12185 1.000 44.91168 55 LEU C N 1
ATOM 1617 C CA . LEU C 1 57 ? 18.05085 15.27717 -2.62018 1.000 43.43301 55 LEU C CA 1
ATOM 1618 C C . LEU C 1 57 ? 17.85290 13.80150 -2.29506 1.000 48.16745 55 LEU C C 1
ATOM 1619 O O . LEU C 1 57 ? 18.44478 12.92244 -2.92350 1.000 49.19509 55 LEU C O 1
ATOM 1624 N N . THR C 1 58 ? 17.02112 13.53029 -1.29775 1.000 48.95666 56 THR C N 1
ATOM 1625 C CA . THR C 1 58 ? 16.76443 12.16302 -0.87341 1.000 47.38994 56 THR C CA 1
ATOM 1626 C C . THR C 1 58 ? 15.46166 11.65120 -1.47540 1.000 47.75711 56 THR C C 1
ATOM 1627 O O . THR C 1 58 ? 14.62784 12.41823 -1.96338 1.000 48.84186 56 THR C O 1
ATOM 1631 N N . VAL C 1 59 ? 15.30101 10.32649 -1.43867 1.000 45.76119 57 VAL C N 1
ATOM 1632 C CA . VAL C 1 59 ? 14.07426 9.71964 -1.94136 1.000 45.00361 57 VAL C CA 1
ATOM 1633 C C . VAL C 1 59 ? 12.88842 10.11362 -1.07397 1.000 50.09482 57 VAL C C 1
ATOM 1634 O O . VAL C 1 59 ? 11.77014 10.27113 -1.57672 1.000 51.28170 57 VAL C O 1
ATOM 1638 N N . GLY C 1 60 ? 13.10495 10.28332 0.23237 1.000 51.79213 58 GLY C N 1
ATOM 1639 C CA . GLY C 1 60 ? 12.02201 10.71868 1.09944 1.000 48.98088 58 GLY C CA 1
ATOM 1640 C C . GLY C 1 60 ? 11.50712 12.09821 0.73797 1.000 47.04367 58 GLY C C 1
ATOM 1641 O O . GLY C 1 60 ? 10.29733 12.33905 0.73267 1.000 45.46244 58 GLY C O 1
ATOM 1642 N N . GLN C 1 61 ? 12.41872 13.02364 0.42952 1.000 48.90613 59 GLN C N 1
ATOM 1643 C CA . GLN C 1 61 ? 12.00050 14.34156 -0.03338 1.000 49.03658 59 GLN C CA 1
ATOM 1644 C C . GLN C 1 61 ? 11.35478 14.26768 -1.41029 1.000 50.85294 59 GLN C C 1
ATOM 1645 O O . GLN C 1 61 ? 10.45149 15.05559 -1.71323 1.000 50.23670 59 GLN C O 1
ATOM 1651 N N . PHE C 1 62 ? 11.80147 13.33280 -2.25341 1.000 51.22731 60 PHE C N 1
ATOM 1652 C CA . PHE C 1 62 ? 11.16339 13.14249 -3.55087 1.000 51.01265 60 PHE C CA 1
ATOM 1653 C C . PHE C 1 62 ? 9.76683 12.55344 -3.39952 1.000 50.23556 60 PHE C C 1
ATOM 1654 O O . PHE C 1 62 ? 8.88389 12.84008 -4.21520 1.000 50.16079 60 PHE C O 1
ATOM 1662 N N . TYR C 1 63 ? 9.55181 11.72689 -2.37164 1.000 48.77737 61 TYR C N 1
ATOM 1663 C CA . TYR C 1 63 ? 8.19938 11.29297 -2.03687 1.000 48.37497 61 TYR C CA 1
ATOM 1664 C C . TYR C 1 63 ? 7.32020 12.48440 -1.68517 1.000 47.78879 61 TYR C C 1
ATOM 1665 O O . TYR C 1 63 ? 6.16979 12.57325 -2.13023 1.000 48.30687 61 TYR C O 1
ATOM 1674 N N . PHE C 1 64 ? 7.84763 13.40869 -0.87810 1.000 50.62447 62 PHE C N 1
ATOM 1675 C CA . PHE C 1 64 ? 7.09761 14.60751 -0.52206 1.000 55.33975 62 PHE C CA 1
ATOM 1676 C C . PHE C 1 64 ? 6.83025 15.48022 -1.74006 1.000 52.58935 62 PHE C C 1
ATOM 1677 O O . PHE C 1 64 ? 5.78501 16.13523 -1.81724 1.000 54.30982 62 PHE C O 1
ATOM 1685 N N . LEU C 1 65 ? 7.75467 15.49653 -2.70125 1.000 49.56790 63 LEU C N 1
ATOM 1686 C CA . LEU C 1 65 ? 7.54303 16.26340 -3.92390 1.000 51.48132 63 LEU C CA 1
ATOM 1687 C C . LEU C 1 65 ? 6.45770 15.63438 -4.78814 1.000 52.66036 63 LEU C C 1
ATOM 1688 O O . LEU C 1 65 ? 5.52039 16.31577 -5.21985 1.000 57.99844 63 LEU C O 1
ATOM 1693 N N . ILE C 1 66 ? 6.56961 14.33145 -5.05148 1.000 52.08706 64 ILE C N 1
ATOM 1694 C CA . ILE C 1 66 ? 5.65136 13.67628 -5.97757 1.000 50.66439 64 ILE C CA 1
ATOM 1695 C C . ILE C 1 66 ? 4.23842 13.65913 -5.40956 1.000 50.75605 64 ILE C C 1
ATOM 1696 O O . ILE C 1 66 ? 3.28027 14.05245 -6.08381 1.000 54.45913 64 ILE C O 1
ATOM 1701 N N . ARG C 1 67 ? 4.08815 13.21342 -4.15849 1.000 49.94361 65 ARG C N 1
ATOM 1702 C CA . ARG C 1 67 ? 2.76052 13.14316 -3.55461 1.000 50.25016 65 ARG C CA 1
ATOM 1703 C C . ARG C 1 67 ? 2.09964 14.51343 -3.48738 1.000 52.47969 65 ARG C C 1
ATOM 1704 O O . ARG C 1 67 ? 0.86952 14.61358 -3.56384 1.000 52.74715 65 ARG C O 1
ATOM 1712 N N . LYS C 1 68 ? 2.89487 15.57691 -3.35075 1.000 56.54894 66 LYS C N 1
ATOM 1713 C CA . LYS C 1 68 ? 2.33059 16.92209 -3.32040 1.000 61.11503 66 LYS C CA 1
ATOM 1714 C C . LYS C 1 68 ? 1.71237 17.29012 -4.66383 1.000 61.04932 66 LYS C C 1
ATOM 1715 O O . LYS C 1 68 ? 0.63285 17.89120 -4.71274 1.000 60.33698 66 LYS C O 1
ATOM 1721 N N . ARG C 1 69 ? 2.37749 16.93356 -5.76518 1.000 61.57901 67 ARG C N 1
ATOM 1722 C CA . ARG C 1 69 ? 1.84521 17.22631 -7.08969 1.000 59.78926 67 ARG C CA 1
ATOM 1723 C C . ARG C 1 69 ? 0.77216 16.23613 -7.52280 1.000 60.80184 67 ARG C C 1
ATOM 1724 O O . ARG C 1 69 ? 0.01346 16.53352 -8.45192 1.000 60.62629 67 ARG C O 1
ATOM 1732 N N . ILE C 1 70 ? 0.69458 15.06973 -6.87747 1.000 56.71238 68 ILE C N 1
ATOM 1733 C CA . ILE C 1 70 ? -0.33276 14.09311 -7.22502 1.000 58.99598 68 ILE C CA 1
ATOM 1734 C C . ILE C 1 70 ? -1.70383 14.55758 -6.75022 1.000 57.25917 68 ILE C C 1
ATOM 1735 O O . ILE C 1 70 ? -2.72422 14.24442 -7.37835 1.000 57.61411 68 ILE C O 1
ATOM 1740 N N . HIS C 1 71 ? -1.75174 15.33364 -5.66414 1.000 55.51865 69 HIS C N 1
ATOM 1741 C CA . HIS C 1 71 ? -2.99886 15.63446 -4.95844 1.000 58.56066 69 HIS C CA 1
ATOM 1742 C C . HIS C 1 71 ? -3.67566 14.33481 -4.52610 1.000 56.18724 69 HIS C C 1
ATOM 1743 O O . HIS C 1 71 ? -4.87003 14.11848 -4.74201 1.000 52.48373 69 HIS C O 1
ATOM 1750 N N . LEU C 1 72 ? -2.88240 13.46319 -3.90954 1.000 55.41474 70 LEU C N 1
ATOM 1751 C CA . LEU C 1 72 ? -3.31283 12.11837 -3.56339 1.000 55.18355 70 LEU C CA 1
ATOM 1752 C C . LEU C 1 72 ? -4.27156 12.13073 -2.37981 1.000 53.34650 70 LEU C C 1
ATOM 1753 O O . LEU C 1 72 ? -4.21152 13.00328 -1.50920 1.000 53.35332 70 LEU C O 1
ATOM 1758 N N . ARG C 1 73 ? -5.16354 11.14640 -2.36228 1.000 52.64517 71 ARG C N 1
ATOM 1759 C CA . ARG C 1 73 ? -6.06548 10.97541 -1.23588 1.000 49.49920 71 ARG C CA 1
ATOM 1760 C C . ARG C 1 73 ? -5.25895 10.66564 0.02456 1.000 54.24255 71 ARG C C 1
ATOM 1761 O O . ARG C 1 73 ? -4.28456 9.90475 -0.03357 1.000 54.84662 71 ARG C O 1
ATOM 1769 N N . PRO C 1 74 ? -5.62467 11.23952 1.17606 1.000 54.58713 72 PRO C N 1
ATOM 1770 C CA . PRO C 1 74 ? -4.82413 11.02577 2.39375 1.000 52.00649 72 PRO C CA 1
ATOM 1771 C C . PRO C 1 74 ? -4.84338 9.59457 2.90734 1.000 49.71471 72 PRO C C 1
ATOM 1772 O O . PRO C 1 74 ? -3.99931 9.24990 3.74497 1.000 46.83666 72 PRO C O 1
ATOM 1776 N N . GLU C 1 75 ? -5.76805 8.75433 2.43977 1.000 49.72787 73 GLU C N 1
ATOM 1777 C CA . GLU C 1 75 ? -5.80711 7.36679 2.88592 1.000 46.27562 73 GLU C CA 1
ATOM 1778 C C . GLU C 1 75 ? -4.75440 6.51159 2.19367 1.000 47.85699 73 GLU C C 1
ATOM 1779 O O . GLU C 1 75 ? -4.27773 5.53206 2.77737 1.000 49.48829 73 GLU C O 1
ATOM 1785 N N . ASP C 1 76 ? -4.38088 6.86129 0.96602 1.000 49.05008 74 ASP C N 1
ATOM 1786 C CA . ASP C 1 76 ? -3.48068 6.03894 0.17607 1.000 46.07248 74 ASP C CA 1
ATOM 1787 C C . ASP C 1 76 ? -2.03449 6.21998 0.63102 1.000 46.59207 74 ASP C C 1
ATOM 1788 O O . ASP C 1 76 ? -1.69944 7.11898 1.40701 1.000 46.24573 74 ASP C O 1
ATOM 1793 N N . ALA C 1 77 ? -1.17232 5.33961 0.13228 1.000 46.57715 75 ALA C N 1
ATOM 1794 C CA . ALA C 1 77 ? 0.26030 5.38710 0.36526 1.000 48.23654 75 ALA C CA 1
ATOM 1795 C C . ALA C 1 77 ? 0.97081 5.73286 -0.94143 1.000 48.04617 75 ALA C C 1
ATOM 1796 O O . ALA C 1 77 ? 0.33795 6.08012 -1.94515 1.000 49.78533 75 ALA C O 1
ATOM 1798 N N . LEU C 1 78 ? 2.29827 5.63433 -0.93221 1.000 43.48431 76 LEU C N 1
ATOM 1799 C CA . LEU C 1 78 ? 3.09994 5.94471 -2.11013 1.000 47.15743 76 LEU C CA 1
ATOM 1800 C C . LEU C 1 78 ? 4.28516 4.99490 -2.16069 1.000 51.72535 76 LEU C C 1
ATOM 1801 O O . LEU C 1 78 ? 5.07155 4.93057 -1.21097 1.000 50.75424 76 LEU C O 1
ATOM 1806 N N . PHE C 1 79 ? 4.41036 4.26172 -3.26485 1.000 52.78081 77 PHE C N 1
ATOM 1807 C CA . PHE C 1 79 ? 5.49149 3.30480 -3.46511 1.000 49.35472 77 PHE C CA 1
ATOM 1808 C C . PHE C 1 79 ? 6.22378 3.64940 -4.75269 1.000 46.38543 77 PHE C C 1
ATOM 1809 O O . PHE C 1 79 ? 5.63149 3.60767 -5.83607 1.000 52.73716 77 PHE C O 1
ATOM 1817 N N . PHE C 1 80 ? 7.50395 3.98710 -4.63444 1.000 45.27053 78 PHE C N 1
ATOM 1818 C CA . PHE C 1 80 ? 8.32892 4.23114 -5.80688 1.000 49.45905 78 PHE C CA 1
ATOM 1819 C C . PHE C 1 80 ? 8.87821 2.91859 -6.35075 1.000 50.60687 78 PHE C C 1
ATOM 1820 O O . PHE C 1 80 ? 9.18413 1.98806 -5.60007 1.000 50.07342 78 PHE C O 1
ATOM 1828 N N . PHE C 1 81 ? 9.00099 2.85287 -7.67480 1.000 52.70089 79 PHE C N 1
ATOM 1829 C CA . PHE C 1 81 ? 9.43479 1.64501 -8.37477 1.000 49.29179 79 PHE C CA 1
ATOM 1830 C C . PHE C 1 81 ? 10.49135 2.03630 -9.40319 1.000 45.62537 79 PHE C C 1
ATOM 1831 O O . PHE C 1 81 ? 10.15898 2.47775 -10.50730 1.000 47.96830 79 PHE C O 1
ATOM 1839 N N . VAL C 1 82 ? 11.75870 1.87585 -9.03943 1.000 43.33551 80 VAL C N 1
ATOM 1840 C CA . VAL C 1 82 ? 12.87884 2.12700 -9.93789 1.000 46.54918 80 VAL C CA 1
ATOM 1841 C C . VAL C 1 82 ? 13.39983 0.77357 -10.40174 1.000 50.78832 80 VAL C C 1
ATOM 1842 O O . VAL C 1 82 ? 13.97655 0.01749 -9.61194 1.000 52.10616 80 VAL C O 1
ATOM 1846 N N . ASN C 1 83 ? 13.19536 0.46923 -11.68562 1.000 52.58045 81 ASN C N 1
ATOM 1847 C CA . ASN C 1 83 ? 13.54535 -0.83045 -12.26191 1.000 49.95659 81 ASN C CA 1
ATOM 1848 C C . ASN C 1 83 ? 12.86257 -1.96572 -11.49967 1.000 50.58350 81 ASN C C 1
ATOM 1849 O O . ASN C 1 83 ? 13.47956 -2.97788 -11.15981 1.000 52.80994 81 ASN C O 1
ATOM 1854 N N . ASN C 1 84 ? 11.56834 -1.78111 -11.23358 1.000 53.26594 82 ASN C N 1
ATOM 1855 C CA . ASN C 1 84 ? 10.75161 -2.74762 -10.49782 1.000 54.19703 82 ASN C CA 1
ATOM 1856 C C . ASN C 1 84 ? 11.38684 -3.08619 -9.14942 1.000 55.59364 82 ASN C C 1
ATOM 1857 O O . ASN C 1 84 ? 11.52869 -4.24983 -8.76775 1.000 58.91353 82 ASN C O 1
ATOM 1862 N N . THR C 1 85 ? 11.77831 -2.04243 -8.42312 1.000 51.41495 83 THR C N 1
ATOM 1863 C CA . THR C 1 85 ? 12.41557 -2.20475 -7.12105 1.000 47.45136 83 THR C CA 1
ATOM 1864 C C . THR C 1 85 ? 12.11976 -0.97262 -6.28354 1.000 51.87100 83 THR C C 1
ATOM 1865 O O . THR C 1 85 ? 12.42411 0.14705 -6.70557 1.000 50.36445 83 THR C O 1
ATOM 1869 N N . ILE C 1 86 ? 11.52621 -1.17757 -5.11138 1.000 52.40143 84 ILE C N 1
ATOM 1870 C CA . ILE C 1 86 ? 11.28673 -0.09027 -4.16638 1.000 48.45842 84 ILE C CA 1
ATOM 1871 C C . ILE C 1 86 ? 12.64045 0.45676 -3.73139 1.000 48.33099 84 ILE C C 1
ATOM 1872 O O . ILE C 1 86 ? 13.38976 -0.23593 -3.02735 1.000 44.81421 84 ILE C O 1
ATOM 1877 N N . PRO C 1 87 ? 12.99890 1.68049 -4.12482 1.000 46.97859 85 PRO C N 1
ATOM 1878 C CA . PRO C 1 87 ? 14.33903 2.17186 -3.82782 1.000 45.09878 85 PRO C CA 1
ATOM 1879 C C . PRO C 1 87 ? 14.47534 2.50799 -2.35518 1.000 50.47727 85 PRO C C 1
ATOM 1880 O O . PRO C 1 87 ? 13.47749 2.80689 -1.67625 1.000 53.13450 85 PRO C O 1
ATOM 1884 N N . PRO C 1 88 ? 15.68959 2.45807 -1.81099 1.000 45.85581 86 PRO C N 1
ATOM 1885 C CA . PRO C 1 88 ? 15.88686 2.85609 -0.41162 1.000 47.62615 86 PRO C CA 1
ATOM 1886 C C . PRO C 1 88 ? 15.52876 4.32092 -0.20736 1.000 49.90513 86 PRO C C 1
ATOM 1887 O O . PRO C 1 88 ? 15.95144 5.19425 -0.96786 1.000 51.06752 86 PRO C O 1
ATOM 1891 N N . THR C 1 89 ? 14.73775 4.58416 0.83385 1.000 51.05546 87 THR C N 1
ATOM 1892 C CA . THR C 1 89 ? 14.28451 5.94009 1.11790 1.000 52.68737 87 THR C CA 1
ATOM 1893 C C . THR C 1 89 ? 15.40486 6.84393 1.61948 1.000 51.77769 87 THR C C 1
ATOM 1894 O O . THR C 1 89 ? 15.21855 8.06485 1.66624 1.000 51.27793 87 THR C O 1
ATOM 1898 N N . SER C 1 90 ? 16.55868 6.28343 1.98309 1.000 52.50386 88 SER C N 1
ATOM 1899 C CA . SER C 1 90 ? 17.67956 7.06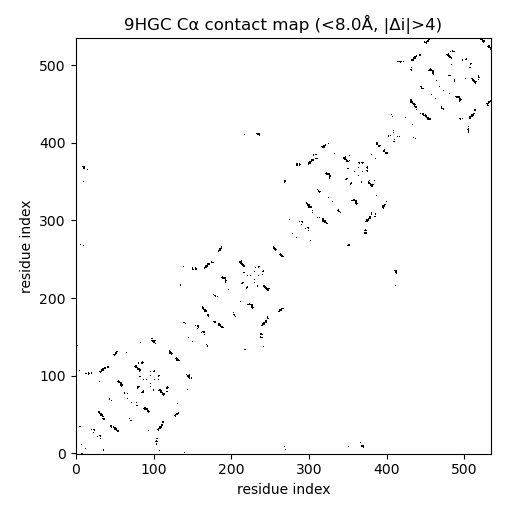654 2.48319 1.000 50.65540 88 SER C CA 1
ATOM 1900 C C . SER C 1 90 ? 18.71728 7.38594 1.41454 1.000 50.18496 88 SER C C 1
ATOM 1901 O O . SER C 1 90 ? 19.59893 8.21593 1.66132 1.000 51.33898 88 SER C O 1
ATOM 1904 N N . ALA C 1 91 ? 18.64106 6.75513 0.24569 1.000 50.50525 89 ALA C N 1
ATOM 1905 C CA . ALA C 1 91 ? 19.59961 7.03182 -0.81192 1.000 51.62596 89 ALA C CA 1
ATOM 1906 C C . ALA C 1 91 ? 19.29725 8.37600 -1.46931 1.000 48.71793 89 ALA C C 1
ATOM 1907 O O . ALA C 1 91 ? 18.18560 8.90594 -1.38670 1.000 46.32518 89 ALA C O 1
ATOM 1909 N N . THR C 1 92 ? 20.30983 8.93124 -2.12498 1.000 49.50570 90 THR C N 1
ATOM 1910 C CA . THR C 1 92 ? 20.15761 10.20180 -2.81458 1.000 51.01093 90 THR C CA 1
ATOM 1911 C C . THR C 1 92 ? 19.66457 9.97957 -4.24140 1.000 53.05148 90 THR C C 1
ATOM 1912 O O . THR C 1 92 ? 19.77257 8.88632 -4.80200 1.000 53.88439 90 THR C O 1
ATOM 1916 N N . MET C 1 93 ? 19.10860 11.04435 -4.82507 1.000 55.09205 91 MET C N 1
ATOM 1917 C CA . MET C 1 93 ? 18.65669 10.97819 -6.20998 1.000 54.22333 91 MET C CA 1
ATOM 1918 C C . MET C 1 93 ? 19.82491 10.79479 -7.16807 1.000 51.83051 91 MET C C 1
ATOM 1919 O O . MET C 1 93 ? 19.67179 10.15315 -8.21273 1.000 52.57180 91 MET C O 1
ATOM 1924 N N . GLY C 1 94 ? 20.99275 11.34828 -6.83370 1.000 51.57298 92 GLY C N 1
ATOM 1925 C CA . GLY C 1 94 ? 22.16727 11.13449 -7.65964 1.000 53.83592 92 GLY C CA 1
ATOM 1926 C C . GLY C 1 94 ? 22.69732 9.71883 -7.57596 1.000 52.64471 92 GLY C C 1
ATOM 1927 O O . GLY C 1 94 ? 23.34581 9.23914 -8.51054 1.000 52.20826 92 GLY C O 1
ATOM 1928 N N . GLN C 1 95 ? 22.43705 9.03269 -6.46139 1.000 53.14147 93 GLN C N 1
ATOM 1929 C CA . GLN C 1 95 ? 22.82551 7.63234 -6.34372 1.000 52.83141 93 GLN C CA 1
ATOM 1930 C C . GLN C 1 95 ? 21.85418 6.72449 -7.08730 1.000 50.68196 93 GLN C C 1
ATOM 1931 O O . GLN C 1 95 ? 22.27556 5.75577 -7.72803 1.000 52.41802 93 GLN C O 1
ATOM 1937 N N . LEU C 1 96 ? 20.55350 7.02039 -7.01654 1.000 50.30169 94 LEU C N 1
ATOM 1938 C CA . LEU C 1 96 ? 19.59379 6.29352 -7.84012 1.000 49.65076 94 LEU C CA 1
ATOM 1939 C C . LEU C 1 96 ? 19.79769 6.58700 -9.31877 1.000 51.52019 94 LEU C C 1
ATOM 1940 O O . LEU C 1 96 ? 19.45470 5.75773 -10.16795 1.000 55.47594 94 LEU C O 1
ATOM 1945 N N . TYR C 1 97 ? 20.34553 7.75713 -9.64493 1.000 51.82568 95 TYR C N 1
ATOM 1946 C CA . TYR C 1 97 ? 20.59920 8.10308 -11.03804 1.000 48.82226 95 TYR C CA 1
ATOM 1947 C C . TYR C 1 97 ? 21.81339 7.35367 -11.57259 1.000 46.68586 95 TYR C C 1
ATOM 1948 O O . TYR C 1 97 ? 21.70534 6.57326 -12.52266 1.000 47.91054 95 TYR C O 1
ATOM 1957 N N . GLU C 1 98 ? 22.97761 7.56362 -10.95414 1.000 47.62845 96 GLU C N 1
ATOM 1958 C CA . GLU C 1 98 ? 24.20931 6.92667 -11.40684 1.000 48.30304 96 GLU C CA 1
ATOM 1959 C C . GLU C 1 98 ? 24.16098 5.40578 -11.33060 1.000 50.75422 96 GLU C C 1
ATOM 1960 O O . GLU C 1 98 ? 25.07449 4.75057 -11.84440 1.000 51.58773 96 GLU C O 1
ATOM 1966 N N . ASP C 1 99 ? 23.13064 4.82889 -10.71080 1.000 50.69913 97 ASP C N 1
ATOM 1967 C CA . ASP C 1 99 ? 23.00336 3.38412 -10.60250 1.000 51.53630 97 ASP C CA 1
ATOM 1968 C C . ASP C 1 99 ? 21.81772 2.81370 -11.36777 1.000 51.38607 97 ASP C C 1
ATOM 1969 O O . ASP C 1 99 ? 21.75281 1.59247 -11.54418 1.000 54.82096 97 ASP C O 1
ATOM 1974 N N . ASN C 1 100 ? 20.87961 3.65057 -11.82580 1.000 48.36853 98 ASN C N 1
ATOM 1975 C CA . ASN C 1 100 ? 19.67885 3.13119 -12.46935 1.000 48.37727 98 ASN C CA 1
ATOM 1976 C C . ASN C 1 100 ? 19.20753 3.95546 -13.66355 1.000 49.15487 98 ASN C C 1
ATOM 1977 O O . ASN C 1 100 ? 18.12824 3.66903 -14.19786 1.000 49.82452 98 ASN C O 1
ATOM 1982 N N . HIS C 1 101 ? 19.95906 4.96121 -14.10536 1.000 50.39633 99 HIS C N 1
ATOM 1983 C CA . HIS C 1 101 ? 19.52064 5.75923 -15.24229 1.000 50.69215 99 HIS C CA 1
ATOM 1984 C C . HIS C 1 101 ? 19.79504 5.01278 -16.54186 1.000 51.70424 99 HIS C C 1
ATOM 1985 O O . HIS C 1 101 ? 20.85477 4.40394 -16.71829 1.000 51.04571 99 HIS C O 1
ATOM 1992 N N . GLU C 1 102 ? 18.82062 5.05217 -17.44702 1.000 52.19458 100 GLU C N 1
ATOM 1993 C CA . GLU C 1 102 ? 18.89653 4.29260 -18.68441 1.000 49.16828 100 GLU C CA 1
ATOM 1994 C C . GLU C 1 102 ? 19.88181 4.94835 -19.65182 1.000 52.82239 100 GLU C C 1
ATOM 1995 O O . GLU C 1 102 ? 20.53399 5.94958 -19.34375 1.000 54.14361 100 GLU C O 1
ATOM 2001 N N . GLU C 1 103 ? 19.98479 4.37081 -20.85050 1.000 54.32685 101 GLU C N 1
ATOM 2002 C CA . GLU C 1 103 ? 20.92205 4.86493 -21.85240 1.000 55.50294 101 GLU C CA 1
ATOM 2003 C C . GLU C 1 103 ? 20.55489 6.24407 -22.38666 1.000 55.94041 101 GLU C C 1
ATOM 2004 O O . GLU C 1 103 ? 21.35000 6.83008 -23.12920 1.000 56.54312 101 GLU C O 1
ATOM 2010 N N . ASP C 1 104 ? 19.38497 6.77393 -22.03320 1.000 53.10188 102 ASP C N 1
ATOM 2011 C CA . ASP C 1 104 ? 18.97505 8.11247 -22.43432 1.000 53.19562 102 ASP C CA 1
ATOM 2012 C C . ASP C 1 104 ? 19.24637 9.15749 -21.35801 1.000 56.78425 102 ASP C C 1
ATOM 2013 O O . ASP C 1 104 ? 18.77036 10.29136 -21.47799 1.000 58.32634 102 ASP C O 1
ATOM 2018 N N . TYR C 1 105 ? 19.99084 8.79563 -20.30962 1.000 56.53745 103 TYR C N 1
ATOM 2019 C CA . TYR C 1 105 ? 20.36085 9.71706 -19.23157 1.000 55.33580 103 TYR C CA 1
ATOM 2020 C C . TYR C 1 105 ? 19.12865 10.29092 -18.53297 1.000 54.17273 103 TYR C C 1
ATOM 2021 O O . TYR C 1 105 ? 19.09123 11.46596 -18.16286 1.000 56.64082 103 TYR C O 1
ATOM 2030 N N . PHE C 1 106 ? 18.11334 9.45025 -18.34691 1.000 50.98131 104 PHE C N 1
ATOM 2031 C CA . PHE C 1 106 ? 16.89854 9.81567 -17.63205 1.000 48.73632 104 PHE C CA 1
ATOM 2032 C C . PHE C 1 106 ? 16.59617 8.76129 -16.57892 1.000 50.31005 104 PHE C C 1
ATOM 2033 O O . PHE C 1 106 ? 16.68527 7.55885 -16.84809 1.000 51.79388 104 PHE C O 1
ATOM 2041 N N . LEU C 1 107 ? 16.23939 9.21484 -15.38098 1.000 45.71733 105 LEU C N 1
ATOM 2042 C CA . LEU C 1 107 ? 15.87143 8.31706 -14.29276 1.000 44.85174 105 LEU C CA 1
ATOM 2043 C C . LEU C 1 107 ? 14.35763 8.14274 -14.30747 1.000 44.31967 105 LEU C C 1
ATOM 2044 O O . LEU C 1 107 ? 13.61319 9.09847 -14.06953 1.000 46.23735 105 LEU C O 1
ATOM 2049 N N . TYR C 1 108 ? 13.90239 6.92492 -14.57965 1.000 47.41848 106 TYR C N 1
ATOM 2050 C CA . TYR C 1 108 ? 12.48115 6.62050 -14.66816 1.000 47.59460 106 TYR C CA 1
ATOM 2051 C C . TYR C 1 108 ? 11.98955 6.06118 -13.34051 1.000 45.62296 106 TYR C C 1
ATOM 2052 O O . TYR C 1 108 ? 12.55924 5.09814 -12.81756 1.000 47.33670 106 TYR C O 1
ATOM 2061 N N . VAL C 1 109 ? 10.93652 6.67086 -12.80026 1.000 44.90765 107 VAL C N 1
ATOM 2062 C CA . VAL C 1 109 ? 10.37697 6.30249 -11.50593 1.000 40.44143 107 VAL C CA 1
ATOM 2063 C C . VAL C 1 109 ? 8.86937 6.15999 -11.65267 1.000 43.31228 107 VAL C C 1
ATOM 2064 O O . VAL C 1 109 ? 8.20504 7.05869 -12.18018 1.000 45.08181 107 VAL C O 1
ATOM 2068 N N . ALA C 1 110 ? 8.33277 5.03693 -11.18615 1.000 46.89045 108 ALA C N 1
ATOM 2069 C CA . ALA C 1 110 ? 6.89923 4.79531 -11.17098 1.000 45.49043 108 ALA C CA 1
ATOM 2070 C C . ALA C 1 110 ? 6.37215 4.90866 -9.74662 1.000 47.09636 108 ALA C C 1
ATOM 2071 O O . ALA C 1 110 ? 7.10961 4.71202 -8.77746 1.000 47.67854 108 ALA C O 1
ATOM 2073 N N . TYR C 1 111 ? 5.08787 5.23428 -9.62517 1.000 46.81799 109 TYR C N 1
ATOM 2074 C CA . TYR C 1 111 ? 4.44534 5.37065 -8.32765 1.000 48.33889 109 TYR C CA 1
ATOM 2075 C C . TYR C 1 111 ? 3.10217 4.65658 -8.34150 1.000 51.24168 109 TYR C C 1
ATOM 2076 O O . TYR C 1 111 ? 2.48343 4.48200 -9.39500 1.000 48.75455 109 TYR C O 1
ATOM 2085 N N . SER C 1 112 ? 2.65540 4.25077 -7.15506 1.000 52.93634 110 SER C N 1
ATOM 2086 C CA . SER C 1 112 ? 1.37986 3.56511 -7.01081 1.000 56.92507 110 SER C CA 1
ATOM 2087 C C . SER C 1 112 ? 0.94733 3.62291 -5.55389 1.000 56.23222 110 SER C C 1
ATOM 2088 O O . SER C 1 112 ? 1.78061 3.60451 -4.64387 1.000 52.82000 110 SER C O 1
ATOM 2091 N N . ASP C 1 113 ? -0.37015 3.69372 -5.34647 1.000 55.62921 111 ASP C N 1
ATOM 2092 C CA . ASP C 1 113 ? -0.91412 3.67121 -3.99399 1.000 54.13119 111 ASP C CA 1
ATOM 2093 C C . ASP C 1 113 ? -0.71607 2.32117 -3.31980 1.000 61.36273 111 ASP C C 1
ATOM 2094 O O . ASP C 1 113 ? -0.76678 2.24220 -2.08773 1.000 61.89451 111 ASP C O 1
ATOM 2099 N N . GLU C 1 114 ? -0.49410 1.26477 -4.09695 1.000 62.59208 112 GLU C N 1
ATOM 2100 C CA . GLU C 1 114 ? -0.23809 -0.06584 -3.57235 1.000 60.90384 112 GLU C CA 1
ATOM 2101 C C . GLU C 1 114 ? 1.03793 -0.60759 -4.19782 1.000 59.86801 112 GLU C C 1
ATOM 2102 O O . GLU C 1 114 ? 1.36753 -0.29295 -5.34424 1.000 60.37676 112 GLU C O 1
ATOM 2108 N N . SER C 1 115 ? 1.75830 -1.41922 -3.43320 1.000 60.05271 113 SER C N 1
ATOM 2109 C CA . SER C 1 115 ? 2.98231 -2.03407 -3.91944 1.000 64.32164 113 SER C CA 1
ATOM 2110 C C . SER C 1 115 ? 2.64176 -3.36603 -4.58748 1.000 72.19182 113 SER C C 1
ATOM 2111 O O . SER C 1 115 ? 1.47658 -3.67462 -4.85154 1.000 74.92440 113 SER C O 1
ATOM 2114 N N . VAL C 1 116 ? 3.66140 -4.17744 -4.86184 1.000 68.47461 114 VAL C N 1
ATOM 2115 C CA . VAL C 1 116 ? 3.46061 -5.51489 -5.40756 1.000 78.64448 114 VAL C CA 1
ATOM 2116 C C . VAL C 1 116 ? 3.10492 -6.45769 -4.26214 1.000 81.58455 114 VAL C C 1
ATOM 2117 O O . VAL C 1 116 ? 3.01024 -7.67625 -4.44928 1.000 88.31229 114 VAL C O 1
ATOM 2121 N N . TYR C 1 117 ? 2.89724 -5.89139 -3.06972 1.000 80.24781 115 TYR C N 1
ATOM 2122 C CA . TYR C 1 117 ? 2.57359 -6.65180 -1.86028 1.000 81.35514 115 TYR C CA 1
ATOM 2123 C C . TYR C 1 117 ? 3.68552 -7.64657 -1.52754 1.000 83.19648 115 TYR C C 1
ATOM 2124 O O . TYR C 1 117 ? 3.44095 -8.81216 -1.20796 1.000 83.17654 115 TYR C O 1
ATOM 2133 N N . GLY C 1 118 ? 4.92737 -7.16498 -1.60712 1.000 80.22063 116 GLY C N 1
ATOM 2134 C CA . GLY C 1 118 ? 6.09067 -7.96103 -1.27927 1.000 79.82253 116 GLY C CA 1
ATOM 2135 C C . GLY C 1 118 ? 7.11351 -7.13080 -0.52905 1.000 78.17004 116 GLY C C 1
ATOM 2136 O O . GLY C 1 118 ? 6.92461 -5.93380 -0.30437 1.000 78.73453 116 GLY C O 1
ATOM 2137 N N . LYS C 1 119 ? 8.20275 -7.78908 -0.14774 1.000 77.10296 117 LYS C N 1
ATOM 2138 C CA . LYS C 1 119 ? 9.25841 -7.13265 0.61443 1.000 73.84956 117 LYS C CA 1
ATOM 2139 C C . LYS C 1 119 ? 10.49058 -6.89361 -0.25098 1.000 73.12914 117 LYS C C 1
ATOM 2140 O O . LYS C 1 119 ? 10.59324 -7.41225 -1.36242 1.000 78.95179 117 LYS C O 1
ATOM 2147 N N . GLY D 2 1 ? 14.21527 24.90060 -2.06913 1.000 56.94071 1 GLY D N 1
ATOM 2148 C CA . GLY D 2 1 ? 12.96393 24.19057 -1.88031 1.000 59.09990 1 GLY D CA 1
ATOM 2149 C C . GLY D 2 1 ? 11.81911 24.79724 -2.66566 1.000 61.72525 1 GLY D C 1
ATOM 2150 O O . GLY D 2 1 ? 10.65521 24.67823 -2.28127 1.000 60.16346 1 GLY D O 1
ATOM 2151 N N . SER D 2 2 ? 12.15398 25.44714 -3.77654 1.000 65.97945 2 SER D N 1
ATOM 2152 C CA . SER D 2 2 ? 11.18075 26.14170 -4.60882 1.000 65.16339 2 SER D CA 1
ATOM 2153 C C . SER D 2 2 ? 10.90452 25.31374 -5.85763 1.000 61.08625 2 SER D C 1
ATOM 2154 O O . SER D 2 2 ? 11.83169 24.97729 -6.60256 1.000 62.49304 2 SER D O 1
ATOM 2157 N N . GLU D 2 3 ? 9.63165 24.99179 -6.08356 1.000 57.97104 3 GLU D N 1
ATOM 2158 C CA . GLU D 2 3 ? 9.21681 24.18765 -7.23271 1.000 64.09211 3 GLU D CA 1
ATOM 2159 C C . GLU D 2 3 ? 8.79474 25.13295 -8.35025 1.000 67.21645 3 GLU D C 1
ATOM 2160 O O . GLU D 2 3 ? 7.65308 25.59172 -8.41032 1.000 71.19923 3 GLU D O 1
ATOM 2166 N N . TYR D 2 4 ? 9.72909 25.42674 -9.24779 1.000 65.72861 4 TYR D N 1
ATOM 2167 C CA . TYR D 2 4 ? 9.48178 26.30008 -10.38467 1.000 65.31087 4 TYR D CA 1
ATOM 2168 C C . TYR D 2 4 ? 9.28931 25.48006 -11.65737 1.000 68.57847 4 TYR D C 1
ATOM 2169 O O . TYR D 2 4 ? 9.57920 24.28251 -11.71108 1.000 65.14165 4 TYR D O 1
ATOM 2178 N N . GLU D 2 5 ? 8.78896 26.14859 -12.69414 1.000 69.57431 5 GLU D N 1
ATOM 2179 C CA . GLU D 2 5 ? 8.52932 25.52911 -13.99274 1.000 68.22689 5 GLU D CA 1
ATOM 2180 C C . GLU D 2 5 ? 9.39199 26.23939 -15.03198 1.000 67.29277 5 GLU D C 1
ATOM 2181 O O . GLU D 2 5 ? 9.06971 27.35167 -15.46117 1.000 68.68504 5 GLU D O 1
ATOM 2187 N N . GLU D 2 6 ? 10.48551 25.59667 -15.43666 1.000 64.99928 6 GLU D N 1
ATOM 2188 C CA . GLU D 2 6 ? 11.44610 26.17292 -16.37007 1.000 62.91822 6 GLU D CA 1
ATOM 2189 C C . GLU D 2 6 ? 11.61280 25.22971 -17.55209 1.000 66.34153 6 GLU D C 1
ATOM 2190 O O . GLU D 2 6 ? 12.10550 24.10877 -17.38642 1.000 67.74758 6 GLU D O 1
ATOM 2196 N N . ASP D 2 7 ? 11.20815 25.68817 -18.73973 1.000 67.08535 7 ASP D N 1
ATOM 2197 C CA . ASP D 2 7 ? 11.30244 24.89900 -19.97088 1.000 64.23771 7 ASP D CA 1
ATOM 2198 C C . ASP D 2 7 ? 10.53202 23.58569 -19.85013 1.000 62.35966 7 ASP D C 1
ATOM 2199 O O . ASP D 2 7 ? 10.95740 22.54555 -20.35659 1.000 66.53642 7 ASP D O 1
ATOM 2204 N N . GLY D 2 8 ? 9.38443 23.63367 -19.17659 1.000 59.65335 8 GLY D N 1
ATOM 2205 C CA . GLY D 2 8 ? 8.59265 22.44701 -18.93578 1.000 57.59701 8 GLY D CA 1
ATOM 2206 C C . GLY D 2 8 ? 9.10900 21.54440 -17.83806 1.000 60.32093 8 GLY D C 1
ATOM 2207 O O . GLY D 2 8 ? 8.46873 20.52665 -17.54387 1.000 56.45891 8 GLY D O 1
ATOM 2208 N N . TRP D 2 9 ? 10.24009 21.87934 -17.22406 1.000 58.18813 9 TRP D N 1
ATOM 2209 C CA . TRP D 2 9 ? 10.81766 21.07654 -16.15652 1.000 54.56313 9 TRP D CA 1
ATOM 2210 C C . TRP D 2 9 ? 10.30662 21.55940 -14.80678 1.000 60.84512 9 TRP D C 1
ATOM 2211 O O . TRP D 2 9 ? 10.29984 22.76377 -14.53336 1.000 65.53982 9 TRP D O 1
ATOM 2222 N N . THR D 2 10 ? 9.88184 20.61801 -13.96435 1.000 56.96882 10 THR D N 1
ATOM 2223 C CA . THR D 2 10 ? 9.54489 20.92691 -12.57592 1.000 57.85695 10 THR D CA 1
ATOM 2224 C C . THR D 2 10 ? 10.84986 20.93661 -11.78464 1.000 55.16892 10 THR D C 1
ATOM 2225 O O . THR D 2 10 ? 11.19537 19.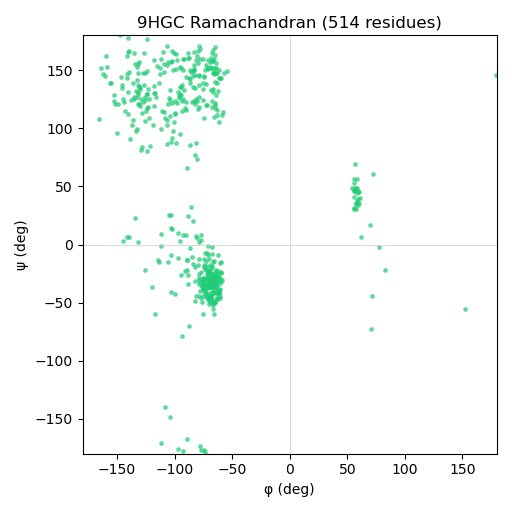99645 -11.06427 1.000 58.78948 10 THR D O 1
ATOM 2229 N N . VAL D 2 11 ? 11.59969 22.02930 -11.94697 1.000 55.07783 11 VAL D N 1
ATOM 2230 C CA . VAL D 2 11 ? 12.91489 22.12100 -11.32969 1.000 58.24465 11 VAL D CA 1
ATOM 2231 C C . VAL D 2 11 ? 12.77401 22.24169 -9.81711 1.000 58.63098 11 VAL D C 1
ATOM 2232 O O . VAL D 2 11 ? 11.74092 22.66398 -9.28425 1.000 59.52563 11 VAL D O 1
ATOM 2236 N N . LEU D 2 12 ? 13.83579 21.85448 -9.11466 1.000 56.77438 12 LEU D N 1
ATOM 2237 C CA . LEU D 2 12 ? 13.87877 21.92822 -7.65779 1.000 55.44078 12 LEU D CA 1
ATOM 2238 C C . LEU D 2 12 ? 15.23241 22.49220 -7.25275 1.000 58.48975 12 LEU D C 1
ATOM 2239 O O . LEU D 2 12 ? 16.25392 21.80662 -7.36511 1.000 56.11446 12 LEU D O 1
ATOM 2244 N N . GLU D 2 13 ? 15.24249 23.73883 -6.80007 1.000 60.12252 13 GLU D N 1
ATOM 2245 C CA . GLU D 2 13 ? 16.44891 24.32752 -6.25188 1.000 60.56747 13 GLU D CA 1
ATOM 2246 C C . GLU D 2 13 ? 16.63083 23.88645 -4.80381 1.000 62.53791 13 GLU D C 1
ATOM 2247 O O . GLU D 2 13 ? 15.67504 23.46115 -4.15002 1.000 60.95832 13 GLU D O 1
ATOM 2253 N N . PRO D 2 14 ? 17.85711 23.96147 -4.27957 1.000 62.03230 14 PRO D N 1
ATOM 2254 C CA . PRO D 2 14 ? 18.06020 23.65167 -2.85439 1.000 59.86226 14 PRO D CA 1
ATOM 2255 C C . PRO D 2 14 ? 17.27359 24.55245 -1.91765 1.000 62.26795 14 PRO D C 1
ATOM 2256 O O . PRO D 2 14 ? 17.14004 24.22140 -0.73314 1.000 69.49357 14 PRO D O 1
ATOM 2260 N N . ASP D 2 15 ? 16.74856 25.67269 -2.40508 1.000 60.49488 15 ASP D N 1
ATOM 2261 C CA . ASP D 2 15 ? 15.92228 26.55798 -1.59381 1.000 61.10284 15 ASP D CA 1
ATOM 2262 C C . ASP D 2 15 ? 14.57657 25.90888 -1.28172 1.000 59.33710 15 ASP D C 1
ATOM 2263 O O . ASP D 2 15 ? 13.88183 26.31383 -0.34990 1.000 60.89868 15 ASP D O 1
ATOM 2268 N N . GLY E 1 1 ? -11.51564 -0.03551 -37.56130 1.000 63.06324 -1 GLY E N 1
ATOM 2269 C CA . GLY E 1 1 ? -12.79556 -0.42852 -37.00316 1.000 67.44847 -1 GLY E CA 1
ATOM 2270 C C . GLY E 1 1 ? -13.37051 0.59954 -36.04966 1.000 77.07511 -1 GLY E C 1
ATOM 2271 O O . GLY E 1 1 ? -13.19064 0.50239 -34.83375 1.000 80.05919 -1 GLY E O 1
ATOM 2272 N N . SER E 1 2 ? -14.06744 1.59083 -36.60902 1.000 78.43170 0 SER E N 1
ATOM 2273 C CA . SER E 1 2 ? -14.66966 2.63677 -35.78825 1.000 79.38627 0 SER E CA 1
ATOM 2274 C C . SER E 1 2 ? -15.78285 2.07238 -34.91484 1.000 80.90170 0 SER E C 1
ATOM 2275 O O . SER E 1 2 ? -15.76731 2.22739 -33.68859 1.000 82.45171 0 SER E O 1
ATOM 2278 N N . MET E 1 3 ? -16.76212 1.41539 -35.53217 1.000 78.81501 1 MET E N 1
ATOM 2279 C CA . MET E 1 3 ? -17.84293 0.78893 -34.78238 1.000 80.66320 1 MET E CA 1
ATOM 2280 C C . MET E 1 3 ? -17.31976 -0.44397 -34.05560 1.000 79.55212 1 MET E C 1
ATOM 2281 O O . MET E 1 3 ? -16.81776 -1.37984 -34.68766 1.000 76.00912 1 MET E O 1
ATOM 2286 N N . LYS E 1 4 ? -17.42800 -0.43968 -32.72899 1.000 79.53664 2 LYS E N 1
ATOM 2287 C CA . LYS E 1 4 ? -17.02044 -1.59282 -31.93717 1.000 76.25853 2 LYS E CA 1
ATOM 2288 C C . LYS E 1 4 ? -17.88884 -2.79509 -32.28116 1.000 74.05977 2 LYS E C 1
ATOM 2289 O O . LYS E 1 4 ? -19.10356 -2.77929 -32.05803 1.000 73.44206 2 LYS E O 1
ATOM 2295 N N . PHE E 1 5 ? -17.26419 -3.83171 -32.83485 1.000 70.69513 3 PHE E N 1
ATOM 2296 C CA . PHE E 1 5 ? -17.99804 -5.02657 -33.22456 1.000 62.38734 3 PHE E CA 1
ATOM 2297 C C . PHE E 1 5 ? -18.60054 -5.70847 -32.00118 1.000 60.40407 3 PHE E C 1
ATOM 2298 O O . PHE E 1 5 ? -18.04398 -5.66852 -30.90048 1.000 64.50883 3 PHE E O 1
ATOM 2306 N N . GLN E 1 6 ? -19.76025 -6.33910 -32.20616 1.000 57.77443 4 GLN E N 1
ATOM 2307 C CA . GLN E 1 6 ? -20.45507 -6.99192 -31.10136 1.000 54.94591 4 GLN E CA 1
ATOM 2308 C C . GLN E 1 6 ? -19.64579 -8.15022 -30.53349 1.000 54.05941 4 GLN E C 1
ATOM 2309 O O . GLN E 1 6 ? -19.76319 -8.46448 -29.34344 1.000 58.99275 4 GLN E O 1
ATOM 2315 N N . TYR E 1 7 ? -18.81947 -8.79365 -31.36103 1.000 51.83320 5 TYR E N 1
ATOM 2316 C CA . TYR E 1 7 ? -17.99093 -9.88595 -30.86512 1.000 52.90492 5 TYR E CA 1
ATOM 2317 C C . TYR E 1 7 ? -16.93524 -9.38738 -29.88664 1.000 56.32166 5 TYR E C 1
ATOM 2318 O O . TYR E 1 7 ? -16.55328 -10.11808 -28.96624 1.000 57.82374 5 TYR E O 1
ATOM 2327 N N . LYS E 1 8 ? -16.45342 -8.15405 -30.06327 1.000 54.96223 6 LYS E N 1
ATOM 2328 C CA . LYS E 1 8 ? -15.48074 -7.60973 -29.12237 1.000 57.67815 6 LYS E CA 1
ATOM 2329 C C . LYS E 1 8 ? -16.14329 -7.19428 -27.81602 1.000 56.50989 6 LYS E C 1
ATOM 2330 O O . LYS E 1 8 ? -15.50074 -7.21926 -26.75974 1.000 56.66208 6 LYS E O 1
ATOM 2336 N N . GLU E 1 9 ? -17.41956 -6.80914 -27.86706 1.000 55.48913 7 GLU E N 1
ATOM 2337 C CA . GLU E 1 9 ? -18.13756 -6.39043 -26.67118 1.000 56.56018 7 GLU E CA 1
ATOM 2338 C C . GLU E 1 9 ? -18.68417 -7.56503 -25.87216 1.000 58.34214 7 GLU E C 1
ATOM 2339 O O . GLU E 1 9 ? -18.99398 -7.39996 -24.68734 1.000 59.84153 7 GLU E O 1
ATOM 2345 N N . ASP E 1 10 ? -18.80763 -8.74066 -26.48798 1.000 58.06773 8 ASP E N 1
ATOM 2346 C CA . ASP E 1 10 ? -19.41178 -9.89729 -25.84249 1.000 55.62181 8 ASP E CA 1
ATOM 2347 C C . ASP E 1 10 ? -18.39620 -10.92984 -25.37197 1.000 56.68997 8 ASP E C 1
ATOM 2348 O O . ASP E 1 10 ? -18.77759 -11.86893 -24.66593 1.000 58.17949 8 ASP E O 1
ATOM 2353 N N . HIS E 1 11 ? -17.12331 -10.78443 -25.73562 1.000 54.87283 9 HIS E N 1
ATOM 2354 C CA . HIS E 1 11 ? -16.10148 -11.74773 -25.35876 1.000 52.51522 9 HIS E CA 1
ATOM 2355 C C . HIS E 1 11 ? -14.91190 -11.01109 -24.75528 1.000 52.80627 9 HIS E C 1
ATOM 2356 O O . HIS E 1 11 ? -14.45871 -9.99896 -25.31807 1.000 59.62470 9 HIS E O 1
ATOM 2363 N N . PRO E 1 12 ? -14.38448 -11.47463 -23.62260 1.000 51.13008 10 PRO E N 1
ATOM 2364 C CA . PRO E 1 12 ? -13.26199 -10.77433 -22.98749 1.000 51.66738 10 PRO E CA 1
ATOM 2365 C C . PRO E 1 12 ? -12.02447 -10.78359 -23.87110 1.000 50.23831 10 PRO E C 1
ATOM 2366 O O . PRO E 1 12 ? -11.81974 -11.68746 -24.68396 1.000 54.55869 10 PRO E O 1
ATOM 2370 N N . PHE E 1 13 ? -11.19036 -9.75500 -23.69902 1.000 49.45474 11 PHE E N 1
ATOM 2371 C CA . PHE E 1 13 ? -9.98605 -9.64144 -24.51503 1.000 49.88082 11 PHE E CA 1
ATOM 2372 C C . PHE E 1 13 ? -9.01054 -10.77362 -24.22412 1.000 52.46028 11 PHE E C 1
ATOM 2373 O O . PHE E 1 13 ? -8.32500 -11.25690 -25.13241 1.000 54.42380 11 PHE E O 1
ATOM 2381 N N . GLU E 1 14 ? -8.92799 -11.20747 -22.96468 1.000 56.64805 12 GLU E N 1
ATOM 2382 C CA . GLU E 1 14 ? -8.03150 -12.30853 -22.63353 1.000 54.65798 12 GLU E CA 1
ATOM 2383 C C . GLU E 1 14 ? -8.51341 -13.61818 -23.24257 1.000 53.03477 12 GLU E C 1
ATOM 2384 O O . GLU E 1 14 ? -7.70327 -14.51385 -23.50432 1.000 56.18759 12 GLU E O 1
ATOM 2390 N N . TYR E 1 15 ? -9.82074 -13.74712 -23.47723 1.000 50.94200 13 TYR E N 1
ATOM 2391 C CA . TYR E 1 15 ? -10.34120 -14.91752 -24.17244 1.000 51.71953 13 TYR E CA 1
ATOM 2392 C C . TYR E 1 15 ? -10.12975 -14.82457 -25.67736 1.000 55.08711 13 TYR E C 1
ATOM 2393 O O . TYR E 1 15 ? -9.90000 -15.84800 -26.33120 1.000 59.28169 13 TYR E O 1
ATOM 2402 N N . ARG E 1 16 ? -10.19551 -13.61717 -26.24024 1.000 55.19247 14 ARG E N 1
ATOM 2403 C CA . ARG E 1 16 ? -10.01899 -13.45911 -27.67873 1.000 49.55689 14 ARG E CA 1
ATOM 2404 C C . ARG E 1 16 ? -8.55593 -13.59121 -28.08698 1.000 51.45367 14 ARG E C 1
ATOM 2405 O O . ARG E 1 16 ? -8.25549 -14.16571 -29.13826 1.000 54.24996 14 ARG E O 1
ATOM 2413 N N . LYS E 1 17 ? -7.63111 -13.07359 -27.27458 1.000 51.34265 15 LYS E N 1
ATOM 2414 C CA . LYS E 1 17 ? -6.21813 -13.18032 -27.62387 1.000 48.08391 15 LYS E CA 1
ATOM 2415 C C . LYS E 1 17 ? -5.69575 -14.59773 -27.42981 1.000 50.89298 15 LYS E C 1
ATOM 2416 O O . LYS E 1 17 ? -4.82296 -15.04259 -28.18383 1.000 52.44060 15 LYS E O 1
ATOM 2422 N N . LYS E 1 18 ? -6.20857 -15.31939 -26.43045 1.000 57.42118 16 LYS E N 1
ATOM 2423 C CA . LYS E 1 18 ? -5.76935 -16.69541 -26.22180 1.000 55.00093 16 LYS E CA 1
ATOM 2424 C C . LYS E 1 18 ? -6.34641 -17.62599 -27.28103 1.000 51.26755 16 LYS E C 1
ATOM 2425 O O . LYS E 1 18 ? -5.65284 -18.52775 -27.76439 1.000 51.51873 16 LYS E O 1
ATOM 2431 N N . GLU E 1 19 ? -7.61272 -17.42517 -27.65571 1.000 49.84417 17 GLU E N 1
ATOM 2432 C CA . GLU E 1 19 ? -8.18988 -18.21520 -28.73811 1.000 49.86834 17 GLU E CA 1
ATOM 2433 C C . GLU E 1 19 ? -7.56095 -17.86525 -30.08038 1.000 51.63953 17 GLU E C 1
ATOM 2434 O O . GLU E 1 19 ? -7.38869 -18.74479 -30.93140 1.000 54.17608 17 GLU E O 1
ATOM 2440 N N . GLY E 1 20 ? -7.20872 -16.59559 -30.28590 1.000 53.25880 18 GLY E N 1
ATOM 2441 C CA . GLY E 1 20 ? -6.56971 -16.21086 -31.53364 1.000 49.31113 18 GLY E CA 1
ATOM 2442 C C . GLY E 1 20 ? -5.16847 -16.77656 -31.66331 1.000 50.60231 18 GLY E C 1
ATOM 2443 O O . GLY E 1 20 ? -4.79088 -17.29616 -32.71631 1.000 54.88761 18 GLY E O 1
ATOM 2444 N N . GLU E 1 21 ? -4.37759 -16.68415 -30.59174 1.000 51.71878 19 GLU E N 1
ATOM 2445 C CA . GLU E 1 21 ? -3.02967 -17.23984 -30.60903 1.000 52.03157 19 GLU E CA 1
ATOM 2446 C C . GLU E 1 21 ? -3.03066 -18.76230 -30.62512 1.000 50.08522 19 GLU E C 1
ATOM 2447 O O . GLU E 1 21 ? -2.04396 -19.36469 -31.06122 1.000 51.06816 19 GLU E O 1
ATOM 2453 N N . LYS E 1 22 ? -4.10951 -19.39539 -30.16024 1.000 50.07835 20 LYS E N 1
ATOM 2454 C CA . LYS E 1 22 ? -4.19556 -20.85079 -30.20287 1.000 53.55966 20 LYS E CA 1
ATOM 2455 C C . LYS E 1 22 ? -4.56021 -21.34542 -31.59722 1.000 56.91333 20 LYS E C 1
ATOM 2456 O O . LYS E 1 22 ? -3.96473 -22.30846 -32.09255 1.000 58.45827 20 LYS E O 1
ATOM 2462 N N . ILE E 1 23 ? -5.53256 -20.69751 -32.24298 1.000 56.38938 21 ILE E N 1
ATOM 2463 C CA . ILE E 1 23 ? -5.92601 -21.09382 -33.59088 1.000 54.57331 21 ILE E CA 1
ATOM 2464 C C . ILE E 1 23 ? -4.84812 -20.72075 -34.60186 1.000 55.88595 21 ILE E C 1
ATOM 2465 O O . ILE E 1 23 ? -4.64396 -21.43221 -35.59356 1.000 60.00405 21 ILE E O 1
ATOM 2470 N N . ARG E 1 24 ? -4.13269 -19.61713 -34.36745 1.000 55.57818 22 ARG E N 1
ATOM 2471 C CA . ARG E 1 24 ? -3.10821 -19.18199 -35.31174 1.000 53.12929 22 ARG E CA 1
ATOM 2472 C C . ARG E 1 24 ? -1.96943 -20.18828 -35.41358 1.000 55.72889 22 ARG E C 1
ATOM 2473 O O . ARG E 1 24 ? -1.38944 -20.36105 -36.49175 1.000 58.83703 22 ARG E O 1
ATOM 2481 N N . LYS E 1 25 ? -1.63799 -20.86352 -34.31403 1.000 57.05154 23 LYS E N 1
ATOM 2482 C CA . LYS E 1 25 ? -0.56558 -21.84998 -34.33238 1.000 59.64868 23 LYS E CA 1
ATOM 2483 C C . LYS E 1 25 ? -1.06874 -23.26663 -34.57166 1.000 59.88604 23 LYS E C 1
ATOM 2484 O O . LYS E 1 25 ? -0.31641 -24.10207 -35.08660 1.000 58.70946 23 LYS E O 1
ATOM 2490 N N . LYS E 1 26 ? -2.32063 -23.56009 -34.21159 1.000 58.24685 24 LYS E N 1
ATOM 2491 C CA . LYS E 1 26 ? -2.88539 -24.86739 -34.52874 1.000 60.41819 24 LYS E CA 1
ATOM 2492 C C . LYS E 1 26 ? -3.16492 -25.00157 -36.01985 1.000 61.20609 24 LYS E C 1
ATOM 2493 O O . LYS E 1 26 ? -3.10470 -26.10933 -36.56566 1.000 61.86110 24 LYS E O 1
ATOM 2499 N N . TYR E 1 27 ? -3.46293 -23.89015 -36.69064 1.000 61.83816 25 TYR E N 1
ATOM 2500 C CA . TYR E 1 27 ? -3.68931 -23.85518 -38.13485 1.000 59.64415 25 TYR E CA 1
ATOM 2501 C C . TYR E 1 27 ? -2.81162 -22.74920 -38.70573 1.000 57.97458 25 TYR E C 1
ATOM 2502 O O . TYR E 1 27 ? -3.27824 -21.62594 -38.94081 1.000 57.03717 25 TYR E O 1
ATOM 2511 N N . PRO E 1 28 ? -1.52534 -23.03152 -38.93555 1.000 58.18043 26 PRO E N 1
ATOM 2512 C CA . PRO E 1 28 ? -0.60215 -21.96325 -39.35512 1.000 57.53122 26 PRO E CA 1
ATOM 2513 C C . PRO E 1 28 ? -0.88103 -21.40989 -40.74219 1.000 58.84006 26 PRO E C 1
ATOM 2514 O O . PRO E 1 28 ? -0.40608 -20.31043 -41.05241 1.000 59.98384 26 PRO E O 1
ATOM 2518 N N . ASP E 1 29 ? -1.62424 -22.12451 -41.58508 1.000 59.46883 27 ASP E N 1
ATOM 2519 C CA . ASP E 1 29 ? -1.89948 -21.68447 -42.94589 1.000 54.72397 27 ASP E CA 1
ATOM 2520 C C . ASP E 1 29 ? -3.30638 -21.12467 -43.11421 1.000 55.20711 27 ASP E C 1
ATOM 2521 O O . ASP E 1 29 ? -3.76639 -20.96461 -44.24911 1.000 53.86721 27 ASP E O 1
ATOM 2526 N N . ARG E 1 30 ? -3.99698 -20.82351 -42.01773 1.000 54.21843 28 ARG E N 1
ATOM 2527 C CA . ARG E 1 30 ? -5.32353 -20.22994 -42.06712 1.000 52.52698 28 ARG E CA 1
ATOM 2528 C C . ARG E 1 30 ? -5.38042 -19.04093 -41.11869 1.000 52.51475 28 ARG E C 1
ATOM 2529 O O . ARG E 1 30 ? -4.61582 -18.95029 -40.15487 1.000 53.87334 28 ARG E O 1
ATOM 2537 N N . VAL E 1 31 ? -6.29828 -18.12360 -41.40743 1.000 50.60379 29 VAL E N 1
ATOM 2538 C CA . VAL E 1 31 ? -6.41472 -16.87994 -40.65042 1.000 48.39683 29 VAL E CA 1
ATOM 2539 C C . VAL E 1 31 ? -7.77594 -16.81377 -39.96645 1.000 50.00532 29 VAL E C 1
ATOM 2540 O O . VAL E 1 31 ? -8.79929 -17.15247 -40.57953 1.000 51.17452 29 VAL E O 1
ATOM 2544 N N . PRO E 1 32 ? -7.83485 -16.40520 -38.69780 1.000 46.57016 30 PRO E N 1
ATOM 2545 C CA . PRO E 1 32 ? -9.13249 -16.23373 -38.02870 1.000 45.54975 30 PRO E CA 1
ATOM 2546 C C . PRO E 1 32 ? -9.78576 -14.92152 -38.44322 1.000 47.64210 30 PRO E C 1
ATOM 2547 O O . PRO E 1 32 ? -9.17694 -13.85293 -38.35175 1.000 51.82786 30 PRO E O 1
ATOM 2551 N N . VAL E 1 33 ? -11.03217 -15.00799 -38.90343 1.000 46.13300 31 VAL E N 1
ATOM 2552 C CA . VAL E 1 33 ? -11.77147 -13.85772 -39.40832 1.000 45.84828 31 VAL E CA 1
ATOM 2553 C C . VAL E 1 33 ? -13.14496 -13.82674 -38.75296 1.000 48.95490 31 VAL E C 1
ATOM 2554 O O . VAL E 1 33 ? -13.81719 -14.85857 -38.64786 1.000 50.67302 31 VAL E O 1
ATOM 2558 N N . ILE E 1 34 ? -13.55948 -12.64137 -38.31273 1.000 47.97116 32 ILE E N 1
ATOM 2559 C CA . ILE E 1 34 ? -14.88880 -12.41043 -37.75814 1.000 48.94741 32 ILE E CA 1
ATOM 2560 C C . ILE E 1 34 ? -15.65400 -11.53531 -38.73920 1.000 47.97917 32 ILE E C 1
ATOM 2561 O O . ILE E 1 34 ? -15.28882 -10.37466 -38.95987 1.000 50.62893 32 ILE E O 1
ATOM 2566 N N . VAL E 1 35 ? -16.71367 -12.08495 -39.32300 1.000 47.00052 33 VAL E N 1
ATOM 2567 C CA . VAL E 1 35 ? -17.51197 -11.39617 -40.33050 1.000 46.32486 33 VAL E CA 1
ATOM 2568 C C . VAL E 1 35 ? -18.85602 -11.05500 -39.70518 1.000 53.05114 33 VAL E C 1
ATOM 2569 O O . VAL E 1 35 ? -19.64889 -11.95065 -39.39014 1.000 55.15757 33 VAL E O 1
ATOM 2573 N N . GLU E 1 36 ? -19.12243 -9.76148 -39.53574 1.000 49.41235 34 GLU E N 1
ATOM 2574 C CA . GLU E 1 36 ? -20.35451 -9.29549 -38.91963 1.000 49.56769 34 GLU E CA 1
ATOM 2575 C C . GLU E 1 36 ? -21.04067 -8.28651 -39.82907 1.000 47.12145 34 GLU E C 1
ATOM 2576 O O . GLU E 1 36 ? -20.44696 -7.75980 -40.77232 1.000 47.07385 34 GLU E O 1
ATOM 2582 N N . LYS E 1 37 ? -22.30722 -8.02382 -39.52798 1.000 47.91059 35 LYS E N 1
ATOM 2583 C CA . LYS E 1 37 ? -23.11415 -7.12100 -40.33288 1.000 51.05024 35 LYS E CA 1
ATOM 2584 C C . LYS E 1 37 ? -22.87273 -5.67024 -39.92839 1.000 56.79697 35 LYS E C 1
ATOM 2585 O O . LYS E 1 37 ? -22.54914 -5.36725 -38.77626 1.000 58.37806 35 LYS E O 1
ATOM 2591 N N . ALA E 1 38 ? -23.02713 -4.77173 -40.89813 1.000 60.92765 36 ALA E N 1
ATOM 2592 C CA . ALA E 1 38 ? -22.92225 -3.34942 -40.62639 1.000 60.23418 36 ALA E CA 1
ATOM 2593 C C . ALA E 1 38 ? -24.05301 -2.90474 -39.69812 1.000 63.47760 36 ALA E C 1
ATOM 2594 O O . ALA E 1 38 ? -25.12950 -3.50803 -39.68597 1.000 68.47218 36 ALA E O 1
ATOM 2596 N N . PRO E 1 39 ? -23.83237 -1.85459 -38.90454 1.000 62.5088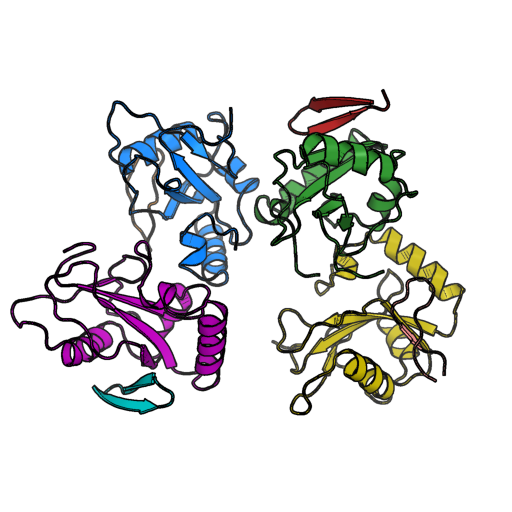4 37 PRO E N 1
ATOM 2597 C CA . PRO E 1 39 ? -24.86526 -1.41006 -37.95337 1.000 65.05090 37 PRO E CA 1
ATOM 2598 C C . PRO E 1 39 ? -26.10210 -0.89809 -38.67820 1.000 66.29256 37 PRO E C 1
ATOM 2599 O O . PRO E 1 39 ? -26.02700 0.04163 -39.47316 1.000 69.73434 37 PRO E O 1
ATOM 2603 N N . LYS E 1 40 ? -27.24475 -1.52651 -38.39274 1.000 65.70621 38 LYS E N 1
ATOM 2604 C CA . LYS E 1 40 ? -28.53823 -1.15349 -38.96700 1.000 67.54483 38 LYS E CA 1
ATOM 2605 C C . LYS E 1 40 ? -28.48500 -1.16200 -40.49672 1.000 65.14524 38 LYS E C 1
ATOM 2606 O O . LYS E 1 40 ? -28.77636 -0.16947 -41.16710 1.000 63.20116 38 LYS E O 1
ATOM 2612 N N . ALA E 1 41 ? -28.10623 -2.31362 -41.03866 1.000 65.65605 39 ALA E N 1
ATOM 2613 C CA . ALA E 1 41 ? -27.99021 -2.50636 -42.47514 1.000 63.47759 39 ALA E CA 1
ATOM 2614 C C . ALA E 1 41 ? -29.24071 -3.17780 -43.03064 1.000 65.69037 39 ALA E C 1
ATOM 2615 O O . ALA E 1 41 ? -29.99998 -3.83132 -42.31110 1.000 68.70304 39 ALA E O 1
ATOM 2617 N N . ARG E 1 42 ? -29.44439 -3.00575 -44.33630 1.000 67.84432 40 ARG E N 1
ATOM 2618 C CA . ARG E 1 42 ? -30.57823 -3.58392 -45.04253 1.000 68.48841 40 ARG E CA 1
ATOM 2619 C C . ARG E 1 42 ? -30.28106 -4.98675 -45.56832 1.000 68.68984 40 ARG E C 1
ATOM 2620 O O . ARG E 1 42 ? -30.91723 -5.43226 -46.53061 1.000 69.96129 40 ARG E O 1
ATOM 2628 N N . VAL E 1 43 ? -29.33221 -5.68859 -44.95739 1.000 64.02020 41 VAL E N 1
ATOM 2629 C CA . VAL E 1 43 ? -28.95650 -7.03383 -45.38272 1.000 62.46873 41 VAL E CA 1
ATOM 2630 C C . VAL E 1 43 ? -29.29671 -8.01036 -44.26241 1.000 60.98864 41 VAL E C 1
ATOM 2631 O O . VAL E 1 43 ? -29.34496 -7.61024 -43.09019 1.000 59.47696 41 VAL E O 1
ATOM 2635 N N . PRO E 1 44 ? -29.55309 -9.28119 -44.56481 1.000 60.60823 42 PRO E N 1
ATOM 2636 C CA . PRO E 1 44 ? -29.88387 -10.24123 -43.50545 1.000 58.70604 42 PRO E CA 1
ATOM 2637 C C . PRO E 1 44 ? -28.69297 -10.50463 -42.59485 1.000 60.18243 42 PRO E C 1
ATOM 2638 O O . PRO E 1 44 ? -27.54228 -10.18516 -42.90100 1.000 55.51253 42 PRO E O 1
ATOM 2642 N N . ASP E 1 45 ? -28.99615 -11.10800 -41.44860 1.000 62.63117 43 ASP E N 1
ATOM 2643 C CA . ASP E 1 45 ? -28.00123 -11.37225 -40.41984 1.000 65.44056 43 ASP E CA 1
ATOM 2644 C C . ASP E 1 45 ? -27.29801 -12.69588 -40.69154 1.000 62.55975 43 ASP E C 1
ATOM 2645 O O . ASP E 1 45 ? -27.92890 -13.68190 -41.08331 1.000 61.54425 43 ASP E O 1
ATOM 2650 N N . LEU E 1 46 ? -25.98395 -12.70730 -40.48287 1.000 63.77533 44 LEU E N 1
ATOM 2651 C CA . LEU E 1 46 ? -25.17830 -13.90131 -40.70313 1.000 64.07729 44 LEU E CA 1
ATOM 2652 C C . LEU E 1 46 ? -25.22442 -14.77824 -39.45671 1.000 66.58855 44 LEU E C 1
ATOM 2653 O O . LEU E 1 46 ? -24.87061 -14.32877 -38.36095 1.000 65.67371 44 LEU E O 1
ATOM 2658 N N . ASP E 1 47 ? -25.66209 -16.02789 -39.62477 1.000 69.64061 45 ASP E N 1
ATOM 2659 C CA . ASP E 1 47 ? -25.83636 -16.92176 -38.48305 1.000 70.26233 45 ASP E CA 1
ATOM 2660 C C . ASP E 1 47 ? -24.49803 -17.24823 -37.82849 1.000 70.63381 45 ASP E C 1
ATOM 2661 O O . ASP E 1 47 ? -24.28768 -16.96974 -36.64222 1.000 74.82518 45 ASP E O 1
ATOM 2666 N N . LYS E 1 48 ? -23.58187 -17.84493 -38.58471 1.000 65.64985 46 LYS E N 1
ATOM 2667 C CA . LYS E 1 48 ? -22.23622 -18.12951 -38.10738 1.000 61.71192 46 LYS E CA 1
ATOM 2668 C C . LYS E 1 48 ? -21.30063 -17.00699 -38.53376 1.000 56.03423 46 LYS E C 1
ATOM 2669 O O . LYS E 1 48 ? -21.34776 -16.54992 -39.67854 1.000 59.52030 46 LYS E O 1
ATOM 2672 N N . ARG E 1 49 ? -20.45241 -16.55858 -37.60619 1.000 55.79185 47 ARG E N 1
ATOM 2673 C CA . ARG E 1 49 ? -19.59233 -15.41231 -37.86006 1.000 53.08526 47 ARG E CA 1
ATOM 2674 C C . ARG E 1 49 ? -18.13212 -15.63224 -37.48730 1.000 54.93549 47 ARG E C 1
ATOM 2675 O O . ARG E 1 49 ? -17.33037 -14.70319 -37.63381 1.000 55.55825 47 ARG E O 1
ATOM 2683 N N . LYS E 1 50 ? -17.76096 -16.82083 -37.01819 1.000 57.36666 48 LYS E N 1
ATOM 2684 C CA . LYS E 1 50 ? -16.36633 -17.15449 -36.72813 1.000 59.07138 48 LYS E CA 1
ATOM 2685 C C . LYS E 1 50 ? -15.85798 -18.02391 -37.87338 1.000 59.16881 48 LYS E C 1
ATOM 2686 O O . LYS E 1 50 ? -15.99059 -19.24661 -37.85404 1.000 61.28608 48 LYS E O 1
ATOM 2692 N N . TYR E 1 51 ? -15.26837 -17.38466 -38.87948 1.000 57.03417 49 TYR E N 1
ATOM 2693 C CA . TYR E 1 51 ? -14.80043 -18.06614 -40.08033 1.000 53.96818 49 TYR E CA 1
ATOM 2694 C C . TYR E 1 51 ? -13.28243 -18.17541 -40.04847 1.000 51.74394 49 TYR E C 1
ATOM 2695 O O . TYR E 1 51 ? -12.58418 -17.15840 -39.98635 1.000 53.37705 49 TYR E O 1
ATOM 2704 N N . LEU E 1 52 ? -12.77898 -19.40593 -40.09661 1.000 54.99901 50 LEU E N 1
ATOM 2705 C CA . LEU E 1 52 ? -11.34749 -19.67731 -40.20822 1.000 53.93104 50 LEU E CA 1
ATOM 2706 C C . LEU E 1 52 ? -11.06837 -20.03366 -41.66454 1.000 58.53079 50 LEU E C 1
ATOM 2707 O O . LEU E 1 52 ? -11.26486 -21.17667 -42.08436 1.000 61.68500 50 LEU E O 1
ATOM 2712 N N . VAL E 1 53 ? -10.61265 -19.05035 -42.43435 1.000 52.70597 51 VAL E N 1
ATOM 2713 C CA . VAL E 1 53 ? -10.45319 -19.20028 -43.87918 1.000 52.00323 51 VAL E CA 1
ATOM 2714 C C . VAL E 1 53 ? -8.97184 -19.32969 -44.21642 1.000 51.65319 51 VAL E C 1
ATOM 2715 O O . VAL E 1 53 ? -8.12160 -18.89665 -43.42602 1.000 52.57519 51 VAL E O 1
ATOM 2719 N N . PRO E 1 54 ? -8.61295 -19.91776 -45.35692 1.000 52.65543 52 PRO E N 1
ATOM 2720 C CA . PRO E 1 54 ? -7.19318 -20.08149 -45.68467 1.000 53.63994 52 PRO E CA 1
ATOM 2721 C C . PRO E 1 54 ? -6.51829 -18.74475 -45.95083 1.000 52.54434 52 PRO E C 1
ATOM 2722 O O . PRO E 1 54 ? -7.15508 -17.74259 -46.28324 1.000 49.59842 52 PRO E O 1
ATOM 2726 N N . SER E 1 55 ? -5.19307 -18.74729 -45.79696 1.000 51.77454 53 SER E N 1
ATOM 2727 C CA . SER E 1 55 ? -4.41546 -17.53524 -46.02630 1.000 50.39233 53 SER E CA 1
ATOM 2728 C C . SER E 1 55 ? -4.24935 -17.24869 -47.51386 1.000 51.29999 53 SER E C 1
ATOM 2729 O O . SER E 1 55 ? -4.24947 -16.08370 -47.92678 1.000 50.53621 53 SER E O 1
ATOM 2732 N N . ASP E 1 56 ? -4.10610 -18.29381 -48.33209 1.000 53.84890 54 ASP E N 1
ATOM 2733 C CA . ASP E 1 56 ? -3.96097 -18.10678 -49.77090 1.000 47.95776 54 ASP E CA 1
ATOM 2734 C C . ASP E 1 56 ? -5.27151 -17.73966 -50.45466 1.000 48.39071 54 ASP E C 1
ATOM 2735 O O . ASP E 1 56 ? -5.24675 -17.33623 -51.62241 1.000 51.01244 54 ASP E O 1
ATOM 2740 N N . LEU E 1 57 ? -6.40283 -17.87175 -49.76600 1.000 47.47152 55 LEU E N 1
ATOM 2741 C CA . LEU E 1 57 ? -7.67295 -17.41913 -50.31012 1.000 47.94862 55 LEU E CA 1
ATOM 2742 C C . LEU E 1 57 ? -7.64537 -15.90500 -50.50306 1.000 52.80331 55 LEU E C 1
ATOM 2743 O O . LEU E 1 57 ? -6.87653 -15.18626 -49.86221 1.000 53.59111 55 LEU E O 1
ATOM 2748 N N . THR E 1 58 ? -8.49070 -15.42034 -51.40550 1.000 53.05561 56 THR E N 1
ATOM 2749 C CA . THR E 1 58 ? -8.54327 -14.00381 -51.73428 1.000 51.80847 56 THR E CA 1
ATOM 2750 C C . THR E 1 58 ? -9.83353 -13.38418 -51.21319 1.000 53.90522 56 THR E C 1
ATOM 2751 O O . THR E 1 58 ? -10.78642 -14.07696 -50.84600 1.000 51.88979 56 THR E O 1
ATOM 2755 N N . VAL E 1 59 ? -9.84823 -12.04979 -51.18562 1.000 50.71709 57 VAL E N 1
ATOM 2756 C CA . VAL E 1 59 ? -11.03969 -11.32846 -50.75157 1.000 49.43868 57 VAL E CA 1
ATOM 2757 C C . VAL E 1 59 ? -12.16416 -11.50264 -51.76300 1.000 49.75369 57 VAL E C 1
ATOM 2758 O O . VAL E 1 59 ? -13.33995 -11.60177 -51.39265 1.000 47.40565 57 VAL E O 1
ATOM 2762 N N . GLY E 1 60 ? -11.82348 -11.54680 -53.05290 1.000 50.47404 58 GLY E N 1
ATOM 2763 C CA . GLY E 1 60 ? -12.84064 -11.76941 -54.06838 1.000 49.07478 58 GLY E CA 1
ATOM 2764 C C . GLY E 1 60 ? -13.55267 -13.09543 -53.88841 1.000 50.37409 58 GLY E C 1
ATOM 2765 O O . GLY E 1 60 ? -14.78225 -13.17052 -53.95520 1.000 51.83487 58 GLY E O 1
ATOM 2766 N N . GLN E 1 61 ? -12.78546 -14.16336 -53.65476 1.000 48.81506 59 GLN E N 1
ATOM 2767 C CA . GLN E 1 61 ? -13.39547 -15.44499 -53.32079 1.000 48.73646 59 GLN E CA 1
ATOM 2768 C C . GLN E 1 61 ? -14.14029 -15.37138 -51.99599 1.000 49.25561 59 GLN E C 1
ATOM 2769 O O . GLN E 1 61 ? -15.16741 -16.03696 -51.82154 1.000 51.56994 59 GLN E O 1
ATOM 2775 N N . PHE E 1 62 ? -13.64394 -14.56224 -51.05715 1.000 47.82477 60 PHE E N 1
ATOM 2776 C CA . PHE E 1 62 ? -14.30148 -14.43198 -49.76273 1.000 49.61221 60 PHE E CA 1
ATOM 2777 C C . PHE E 1 62 ? -15.66035 -13.75616 -49.88888 1.000 48.61765 60 PHE E C 1
ATOM 2778 O O . PHE E 1 62 ? -16.54187 -13.98092 -49.05198 1.000 50.99785 60 PHE E O 1
ATOM 2786 N N . TYR E 1 63 ? -15.84727 -12.92650 -50.91774 1.000 48.04189 61 TYR E N 1
ATOM 2787 C CA . TYR E 1 63 ? -17.16614 -12.36180 -51.18227 1.000 47.25379 61 TYR E CA 1
ATOM 2788 C C . TYR E 1 63 ? -18.16590 -13.45862 -51.52293 1.000 48.64141 61 TYR E C 1
ATOM 2789 O O . TYR E 1 63 ? -19.28377 -13.48253 -50.99676 1.000 48.72524 61 TYR E O 1
ATOM 2798 N N . PHE E 1 64 ? -17.77295 -14.38447 -52.40147 1.000 49.06078 62 PHE E N 1
ATOM 2799 C CA . PHE E 1 64 ? -18.69104 -15.43041 -52.84136 1.000 48.56298 62 PHE E CA 1
ATOM 2800 C C . PHE E 1 64 ? -18.98540 -16.42362 -51.72401 1.000 54.08492 62 PHE E C 1
ATOM 2801 O O . PHE E 1 64 ? -20.11466 -16.91384 -51.60512 1.000 55.78771 62 PHE E O 1
ATOM 2809 N N . LEU E 1 65 ? -17.98574 -16.73440 -50.89590 1.000 52.55918 63 LEU E N 1
ATOM 2810 C CA . LEU E 1 65 ? -18.20187 -17.68661 -49.81148 1.000 50.46610 63 LEU E CA 1
ATOM 2811 C C . LEU E 1 65 ? -19.13453 -17.11631 -48.75085 1.000 55.38064 63 LEU E C 1
ATOM 2812 O O . LEU E 1 65 ? -20.04481 -17.80845 -48.28000 1.000 63.45014 63 LEU E O 1
ATOM 2817 N N . ILE E 1 66 ? -18.92881 -15.85575 -48.36559 1.000 53.72012 64 ILE E N 1
ATOM 2818 C CA . ILE E 1 66 ? -19.75804 -15.25994 -47.32349 1.000 53.71533 64 ILE E CA 1
ATOM 2819 C C . ILE E 1 66 ? -21.15972 -14.97526 -47.84836 1.000 54.39820 64 ILE E C 1
ATOM 2820 O O . ILE E 1 66 ? -22.15573 -15.25334 -47.17047 1.000 56.78989 64 ILE E O 1
ATOM 2825 N N . ARG E 1 67 ? -21.26247 -14.42909 -49.06467 1.000 52.15476 65 ARG E N 1
ATOM 2826 C CA . ARG E 1 67 ? -22.57091 -14.09970 -49.62478 1.000 52.92608 65 ARG E CA 1
ATOM 2827 C C . ARG E 1 67 ? -23.45909 -15.33082 -49.74775 1.000 54.60966 65 ARG E C 1
ATOM 2828 O O . ARG E 1 67 ? -24.68483 -15.22517 -49.62313 1.000 54.54765 65 ARG E O 1
ATOM 2836 N N . LYS E 1 68 ? -22.86410 -16.50152 -49.99255 1.000 60.68448 66 LYS E N 1
ATOM 2837 C CA . LYS E 1 68 ? -23.64646 -17.73245 -50.04635 1.000 61.52954 66 LYS E CA 1
ATOM 2838 C C . LYS E 1 68 ? -24.33570 -18.00357 -48.71523 1.000 62.05809 66 LYS E C 1
ATOM 2839 O O . LYS E 1 68 ? -25.50430 -18.40690 -48.68195 1.000 64.87841 66 LYS E O 1
ATOM 2845 N N . ARG E 1 69 ? -23.62900 -17.78146 -47.60597 1.000 60.53400 67 ARG E N 1
ATOM 2846 C CA . ARG E 1 69 ? -24.20961 -17.98086 -46.28491 1.000 62.12561 67 ARG E CA 1
ATOM 2847 C C . ARG E 1 69 ? -25.14517 -16.85161 -45.87532 1.000 60.31572 67 ARG E C 1
ATOM 2848 O O . ARG E 1 69 ? -26.02331 -17.06871 -45.03347 1.000 63.95910 67 ARG E O 1
ATOM 2856 N N . ILE E 1 70 ? -24.97963 -15.65731 -46.44818 1.000 56.34603 68 ILE E N 1
ATOM 2857 C CA . ILE E 1 70 ? -25.83585 -14.53377 -46.08245 1.000 55.54203 68 ILE E CA 1
ATOM 2858 C C . ILE E 1 70 ? -27.25186 -14.73573 -46.60804 1.000 57.30833 68 ILE E C 1
ATOM 2859 O O . ILE E 1 70 ? -28.22063 -14.26877 -45.99416 1.000 54.96620 68 ILE E O 1
ATOM 2864 N N . HIS E 1 71 ? -27.40171 -15.45345 -47.72457 1.000 56.45328 69 HIS E N 1
ATOM 2865 C CA . HIS E 1 71 ? -28.67144 -15.53461 -48.44872 1.000 56.13481 69 HIS E CA 1
ATOM 2866 C C . HIS E 1 71 ? -29.16203 -14.13257 -48.80419 1.000 53.35760 69 HIS E C 1
ATOM 2867 O O . HIS E 1 71 ? -30.32485 -13.77782 -48.59928 1.000 51.75974 69 HIS E O 1
ATOM 2874 N N . LEU E 1 72 ? -28.24626 -13.33215 -49.34189 1.000 51.55952 70 LEU E N 1
ATOM 2875 C CA . LEU E 1 72 ? -28.51689 -11.93084 -49.61962 1.000 52.80887 70 LEU E CA 1
ATOM 2876 C C . LEU E 1 72 ? -29.50991 -11.78256 -50.76724 1.000 51.12168 70 LEU E C 1
ATOM 2877 O O . LEU E 1 72 ? -29.62519 -12.64913 -51.63850 1.000 51.79567 70 LEU E O 1
ATOM 2882 N N . ARG E 1 73 ? -30.23990 -10.67200 -50.74758 1.000 53.91443 71 ARG E N 1
ATOM 2883 C CA . ARG E 1 73 ? -31.16091 -10.36152 -51.82831 1.000 49.24470 71 ARG E CA 1
ATOM 2884 C C . ARG E 1 73 ? -30.38689 -10.21686 -53.13768 1.000 49.18608 71 ARG E C 1
ATOM 2885 O O . ARG E 1 73 ? -29.26139 -9.70291 -53.13981 1.000 49.51190 71 ARG E O 1
ATOM 2893 N N . PRO E 1 74 ? -30.94774 -10.66548 -54.26482 1.000 48.55483 72 PRO E N 1
ATOM 2894 C CA . PRO E 1 74 ? -30.18328 -10.61875 -55.52186 1.000 51.68190 72 PRO E CA 1
ATOM 2895 C C . PRO E 1 74 ? -29.93263 -9.21062 -56.03259 1.000 48.65546 72 PRO E C 1
ATOM 2896 O O . PRO E 1 74 ? -28.89381 -8.97136 -56.66073 1.000 44.21496 72 PRO E O 1
ATOM 2900 N N . GLU E 1 75 ? -30.84673 -8.27021 -55.78525 1.000 45.03304 73 GLU E N 1
ATOM 2901 C CA . GLU E 1 75 ? -30.66552 -6.91220 -56.28377 1.000 47.22411 73 GLU E CA 1
ATOM 2902 C C . GLU E 1 75 ? -29.61974 -6.13599 -55.49473 1.000 51.71319 73 GLU E C 1
ATOM 2903 O O . GLU E 1 75 ? -29.10013 -5.13500 -55.99918 1.000 54.97825 73 GLU E O 1
ATOM 2909 N N . ASP E 1 76 ? -29.30119 -6.56851 -54.27857 1.000 50.34615 74 ASP E N 1
ATOM 2910 C CA . ASP E 1 76 ? -28.37525 -5.83351 -53.43132 1.000 47.37559 74 ASP E CA 1
ATOM 2911 C C . ASP E 1 76 ? -26.93062 -6.17936 -53.77033 1.000 46.41902 74 ASP E C 1
ATOM 2912 O O . ASP E 1 76 ? -26.62896 -7.26009 -54.28421 1.000 50.38958 74 ASP E O 1
ATOM 2917 N N . ALA E 1 77 ? -26.03459 -5.24156 -53.47441 1.000 45.84783 75 ALA E N 1
ATOM 2918 C CA . ALA E 1 77 ? -24.60645 -5.45468 -53.62894 1.000 46.87341 75 ALA E CA 1
ATOM 2919 C C . ALA E 1 77 ? -24.01275 -5.95282 -52.31248 1.000 48.41882 75 ALA E C 1
ATOM 2920 O O . ALA E 1 77 ? -24.71695 -6.16450 -51.32245 1.000 48.74171 75 ALA E O 1
ATOM 2922 N N . LEU E 1 78 ? -22.69498 -6.14104 -52.29641 1.000 44.55871 76 LEU E N 1
ATOM 2923 C CA . LEU E 1 78 ? -21.99349 -6.61753 -51.10714 1.000 46.05634 76 LEU E CA 1
ATOM 2924 C C . LEU E 1 78 ? -20.64838 -5.91098 -51.02685 1.000 45.27806 76 LEU E C 1
ATOM 2925 O O . LEU E 1 78 ? -19.78772 -6.11037 -51.88950 1.000 44.35370 76 LEU E O 1
ATOM 2930 N N . PHE E 1 79 ? -20.46741 -5.09167 -49.99489 1.000 45.05460 77 PHE E N 1
ATOM 2931 C CA . PHE E 1 79 ? -19.21954 -4.38023 -49.75949 1.000 46.52164 77 PHE E CA 1
ATOM 2932 C C . PHE E 1 79 ? -18.62561 -4.83758 -48.43640 1.000 49.28793 77 PHE E C 1
ATOM 2933 O O . PHE E 1 79 ? -19.32218 -4.86631 -47.41631 1.000 48.70352 77 PHE E O 1
ATOM 2941 N N . PHE E 1 80 ? -17.34722 -5.19886 -48.45696 1.000 46.51760 78 PHE E N 1
ATOM 2942 C CA . PHE E 1 80 ? -16.62662 -5.52993 -47.23849 1.000 46.65880 78 PHE E CA 1
ATOM 2943 C C . PHE E 1 80 ? -15.89087 -4.30108 -46.72087 1.000 50.82999 78 PHE E C 1
ATOM 2944 O O . PHE E 1 80 ? -15.51521 -3.41023 -47.48687 1.000 53.58833 78 PHE E O 1
ATOM 2952 N N . PHE E 1 81 ? -15.69635 -4.25499 -45.40335 1.000 52.98020 79 PHE E N 1
ATOM 2953 C CA . PHE E 1 81 ? -15.07240 -3.10298 -44.75136 1.000 52.21942 79 PHE E CA 1
ATOM 2954 C C . PHE E 1 81 ? -14.07893 -3.61316 -43.71375 1.000 48.27925 79 PHE E C 1
ATOM 2955 O O . PHE E 1 81 ? -14.47346 -4.04504 -42.62666 1.000 47.77144 79 PHE E O 1
ATOM 2963 N N . VAL E 1 82 ? -12.79757 -3.56130 -44.05412 1.000 46.70291 80 VAL E N 1
ATOM 2964 C CA . VAL E 1 82 ? -11.71754 -3.82022 -43.11200 1.000 46.89405 80 VAL E CA 1
ATOM 2965 C C . VAL E 1 82 ? -11.19586 -2.46318 -42.65929 1.000 56.47209 80 VAL E C 1
ATOM 2966 O O . VAL E 1 82 ? -10.62828 -1.71036 -43.45869 1.000 58.97959 80 VAL E O 1
ATOM 2970 N N . ASN E 1 83 ? -11.39850 -2.14735 -41.37749 1.000 56.56601 81 ASN E N 1
ATOM 2971 C CA . ASN E 1 83 ? -11.10421 -0.82099 -40.82936 1.000 57.28877 81 ASN E CA 1
ATOM 2972 C C . ASN E 1 83 ? -11.88780 0.26219 -41.56801 1.000 62.19939 81 ASN E C 1
ATOM 2973 O O . ASN E 1 83 ? -11.35110 1.31865 -41.90961 1.000 59.90231 81 ASN E O 1
ATOM 2978 N N . ASN E 1 84 ? -13.17232 -0.00973 -41.81585 1.000 59.07515 82 ASN E N 1
ATOM 2979 C CA . ASN E 1 84 ? -14.06249 0.90027 -42.54076 1.000 58.82800 82 ASN E CA 1
ATOM 2980 C C . ASN E 1 84 ? -13.50944 1.26106 -43.91656 1.000 60.79090 82 ASN E C 1
ATOM 2981 O O . ASN E 1 84 ? -13.75581 2.35470 -44.43100 1.000 64.23574 82 ASN E O 1
ATOM 2986 N N . THR E 1 85 ? -12.76120 0.34245 -44.52202 1.000 59.04278 83 THR E N 1
ATOM 2987 C CA . THR E 1 85 ? -12.16434 0.54806 -45.83350 1.000 56.39603 83 THR E CA 1
ATOM 2988 C C . THR E 1 85 ? -12.50518 -0.63770 -46.71987 1.000 56.23976 83 THR E C 1
ATOM 2989 O O . THR E 1 85 ? -12.24565 -1.78595 -46.34726 1.000 54.01268 83 THR E O 1
ATOM 2993 N N . ILE E 1 86 ? -13.09084 -0.36009 -47.88086 1.000 56.47576 84 ILE E N 1
ATOM 2994 C CA . ILE E 1 86 ? -13.38611 -1.39788 -48.86479 1.000 49.59170 84 ILE E CA 1
ATOM 2995 C C . ILE E 1 86 ? -12.06099 -1.95798 -49.36698 1.000 53.11526 84 ILE E C 1
ATOM 2996 O O . ILE E 1 86 ? -11.33115 -1.26590 -50.09179 1.000 54.24463 84 ILE E O 1
ATOM 3001 N N . PRO E 1 87 ? -11.70968 -3.19025 -49.01247 1.000 53.07972 85 PRO E N 1
ATOM 3002 C CA . PRO E 1 87 ? -10.37564 -3.70114 -49.32298 1.000 49.16692 85 PRO E CA 1
ATOM 3003 C C . PRO E 1 87 ? -10.27801 -4.12406 -50.77634 1.000 49.14643 85 PRO E C 1
ATOM 3004 O O . PRO E 1 87 ? -11.30218 -4.37467 -51.42990 1.000 49.28068 85 PRO E O 1
ATOM 3008 N N . PRO E 1 88 ? -9.06455 -4.20975 -51.32174 1.000 49.13418 86 PRO E N 1
ATOM 3009 C CA . PRO E 1 88 ? -8.91092 -4.69373 -52.70021 1.000 48.37115 86 PRO E CA 1
ATOM 3010 C C . PRO E 1 88 ? -9.30206 -6.16091 -52.80254 1.000 51.02141 86 PRO E C 1
ATOM 3011 O O . PRO E 1 88 ? -8.90510 -6.98432 -51.97505 1.000 54.17388 86 PRO E O 1
ATOM 3015 N N . THR E 1 89 ? -10.09206 -6.48146 -53.82890 1.000 48.17704 87 THR E N 1
ATOM 3016 C CA . THR E 1 89 ? -10.56902 -7.84746 -54.00466 1.000 46.58475 87 THR E CA 1
ATOM 3017 C C . THR E 1 89 ? -9.45755 -8.80364 -54.41630 1.000 49.23902 87 THR E C 1
ATOM 3018 O O . THR E 1 89 ? -9.60826 -10.01813 -54.24579 1.000 49.13481 87 THR E O 1
ATOM 3022 N N . SER E 1 90 ? -8.35256 -8.28942 -54.95019 1.000 47.69770 88 SER E N 1
ATOM 3023 C CA . SER E 1 90 ? -7.23363 -9.11822 -55.37612 1.000 46.49709 88 SER E CA 1
ATOM 3024 C C . SER E 1 90 ? -6.25593 -9.42247 -54.24876 1.000 46.99647 88 SER E C 1
ATOM 3025 O O . SER E 1 90 ? -5.29298 -10.16478 -54.46762 1.000 46.12779 88 SER E O 1
ATOM 3028 N N . ALA E 1 91 ? -6.47267 -8.87039 -53.05893 1.000 48.88283 89 ALA E N 1
ATOM 3029 C CA . ALA E 1 91 ? -5.61036 -9.15870 -51.92446 1.000 47.79197 89 ALA E CA 1
ATOM 3030 C C . ALA E 1 91 ? -6.02900 -10.46315 -51.25872 1.000 45.03759 89 ALA E C 1
ATOM 3031 O O . ALA E 1 91 ? -7.19775 -10.85705 -51.29376 1.000 44.40455 89 ALA E O 1
ATOM 3033 N N . THR E 1 92 ? -5.05862 -11.13694 -50.65205 1.000 44.73444 90 THR E N 1
ATOM 3034 C CA . THR E 1 92 ? -5.31444 -12.40353 -49.98549 1.000 45.69721 90 THR E CA 1
ATOM 3035 C C . THR E 1 92 ? -5.77073 -12.17279 -48.55014 1.000 51.27675 90 THR E C 1
ATOM 3036 O O . THR E 1 92 ? -5.39655 -11.18799 -47.90741 1.000 55.94261 90 THR E O 1
ATOM 3040 N N . MET E 1 93 ? -6.59547 -13.09957 -48.05398 1.000 50.85949 91 MET E N 1
ATOM 3041 C CA . MET E 1 93 ? -7.05744 -13.02382 -46.67227 1.000 48.84170 91 MET E CA 1
ATOM 3042 C C . MET E 1 93 ? -5.89823 -13.11918 -45.69032 1.000 49.53863 91 MET E C 1
ATOM 3043 O O . MET E 1 93 ? -5.98234 -12.58882 -44.57680 1.000 53.32375 91 MET E O 1
ATOM 3048 N N . GLY E 1 94 ? -4.81230 -13.79002 -46.07988 1.000 48.30276 92 GLY E N 1
ATOM 3049 C CA . GLY E 1 94 ? -3.63456 -13.85059 -45.23471 1.000 49.95562 92 GLY E CA 1
ATOM 3050 C C . GLY E 1 94 ? -2.87478 -12.54488 -45.14804 1.000 51.79621 92 GLY E C 1
ATOM 3051 O O . GLY E 1 94 ? -2.17039 -12.31448 -44.15962 1.000 53.50977 92 GLY E O 1
ATOM 3052 N N . GLN E 1 95 ? -2.99970 -11.68564 -46.15929 1.000 52.06646 93 GLN E N 1
ATOM 3053 C CA . GLN E 1 95 ? -2.33933 -10.38700 -46.13767 1.000 55.51867 93 GLN E CA 1
ATOM 3054 C C . GLN E 1 95 ? -3.18231 -9.31053 -45.46925 1.000 55.44285 93 GLN E C 1
ATOM 3055 O O . GLN E 1 95 ? -2.62535 -8.41126 -44.82862 1.000 54.92779 93 GLN E O 1
ATOM 3061 N N . LEU E 1 96 ? -4.51025 -9.37393 -45.60331 1.000 51.40181 94 LEU E N 1
ATOM 3062 C CA . LEU E 1 96 ? -5.36010 -8.47483 -44.83053 1.000 52.48204 94 LEU E CA 1
ATOM 3063 C C . LEU E 1 96 ? -5.26940 -8.77324 -43.34212 1.000 54.21834 94 LEU E C 1
ATOM 3064 O O . LEU E 1 96 ? -5.39859 -7.86120 -42.51866 1.000 57.94382 94 LEU E O 1
ATOM 3069 N N . TYR E 1 97 ? -5.05708 -10.03858 -42.97950 1.000 51.45181 95 TYR E N 1
ATOM 3070 C CA . TYR E 1 97 ? -4.82346 -10.37592 -41.58088 1.000 50.07813 95 TYR E CA 1
ATOM 3071 C C . TYR E 1 97 ? -3.47988 -9.83281 -41.11224 1.000 49.92547 95 TYR E C 1
ATOM 3072 O O . TYR E 1 97 ? -3.39131 -9.18928 -40.06130 1.000 50.51712 95 TYR E O 1
ATOM 3081 N N . GLU E 1 98 ? -2.42304 -10.06765 -41.89450 1.000 50.75139 96 GLU E N 1
ATOM 3082 C CA . GLU E 1 98 ? -1.08981 -9.61811 -41.50585 1.000 51.25809 96 GLU E CA 1
ATOM 3083 C C . GLU E 1 98 ? -1.01606 -8.10185 -41.38583 1.000 49.75379 96 GLU E C 1
ATOM 3084 O O . GLU E 1 98 ? -0.18964 -7.57789 -40.62955 1.000 51.76434 96 GLU E O 1
ATOM 3090 N N . ASP E 1 99 ? -1.87558 -7.38266 -42.10628 1.000 50.90511 97 ASP E N 1
ATOM 3091 C CA . ASP E 1 99 ? -1.80296 -5.93144 -42.17047 1.000 55.68483 97 ASP E CA 1
ATOM 3092 C C . ASP E 1 99 ? -2.88777 -5.21950 -41.37479 1.000 53.56135 97 ASP E C 1
ATOM 3093 O O . ASP E 1 99 ? -2.75391 -4.01587 -41.12793 1.000 56.39902 97 ASP E O 1
ATOM 3098 N N . ASN E 1 100 ? -3.95622 -5.91268 -40.96712 1.000 50.80391 98 ASN E N 1
ATOM 3099 C CA . ASN E 1 100 ? -5.07838 -5.21788 -40.34777 1.000 51.78392 98 ASN E CA 1
ATOM 3100 C C . ASN E 1 100 ? -5.68459 -5.94764 -39.15294 1.000 51.31130 98 ASN E C 1
ATOM 3101 O O . ASN E 1 100 ? -6.71346 -5.49294 -38.63576 1.000 49.95967 98 ASN E O 1
ATOM 3106 N N . HIS E 1 101 ? -5.10127 -7.05219 -38.69250 1.000 51.01623 99 HIS E N 1
ATOM 3107 C CA . HIS E 1 101 ? -5.68038 -7.75711 -37.55599 1.000 54.52463 99 HIS E CA 1
ATOM 3108 C C . HIS E 1 101 ? -5.45069 -6.96508 -36.27358 1.000 54.07320 99 HIS E C 1
ATOM 3109 O O . HIS E 1 101 ? -4.37253 -6.40676 -36.05120 1.000 54.35359 99 HIS E O 1
ATOM 3116 N N . GLU E 1 102 ? -6.48256 -6.90430 -35.43465 1.000 52.29173 100 GLU E N 1
ATOM 3117 C CA . GLU E 1 102 ? -6.42521 -6.10301 -34.22180 1.000 53.60668 100 GLU E CA 1
ATOM 3118 C C . GLU E 1 102 ? -5.52351 -6.77284 -33.18508 1.000 58.62901 100 GLU E C 1
ATOM 3119 O O . GLU E 1 102 ? -4.94450 -7.83837 -33.41214 1.000 59.30098 100 GLU E O 1
ATOM 3125 N N . GLU E 1 103 ? -5.41289 -6.13644 -32.01826 1.000 57.87237 101 GLU E N 1
ATOM 3126 C CA . GLU E 1 103 ? -4.51928 -6.61311 -30.96809 1.000 58.81046 101 GLU E CA 1
ATOM 3127 C C . GLU E 1 103 ? -4.96038 -7.93664 -30.35298 1.000 58.10069 101 GLU E C 1
ATOM 3128 O O . GLU E 1 103 ? -4.25439 -8.45220 -29.47859 1.000 57.17854 101 GLU E O 1
ATOM 3134 N N . ASP E 1 104 ? -6.09087 -8.49813 -30.77823 1.000 55.74735 102 ASP E N 1
ATOM 3135 C CA . ASP E 1 104 ? -6.54550 -9.80065 -30.31242 1.000 53.26475 102 ASP E CA 1
ATOM 3136 C C . ASP E 1 104 ? -6.29190 -10.90812 -31.32827 1.000 54.46736 102 ASP E C 1
ATOM 3137 O O . ASP E 1 104 ? -6.83896 -12.00581 -31.17976 1.000 52.39973 102 ASP E O 1
ATOM 3142 N N . TYR E 1 105 ? -5.47934 -10.64046 -32.35405 1.000 53.07339 103 TYR E N 1
ATOM 3143 C CA . TYR E 1 105 ? -5.15056 -11.61920 -33.39400 1.000 52.03224 103 TYR E CA 1
ATOM 3144 C C . TYR E 1 105 ? -6.39953 -12.09148 -34.13706 1.000 50.72186 103 TYR E C 1
ATOM 3145 O O . TYR E 1 105 ? -6.50222 -13.25125 -34.54121 1.000 50.64975 103 TYR E O 1
ATOM 3154 N N . PHE E 1 106 ? -7.35465 -11.18263 -34.32611 1.000 51.01855 104 PHE E N 1
ATOM 3155 C CA . PHE E 1 106 ? -8.59251 -11.47209 -35.04136 1.000 51.16017 104 PHE E CA 1
ATOM 3156 C C . PHE E 1 106 ? -8.78518 -10.43215 -36.13323 1.000 51.08288 104 PHE E C 1
ATOM 3157 O O . PHE E 1 106 ? -8.81773 -9.23040 -35.84893 1.000 50.85150 104 PHE E O 1
ATOM 3165 N N . LEU E 1 107 ? -8.90897 -10.89128 -37.37575 1.000 50.95672 105 LEU E N 1
ATOM 3166 C CA . LEU E 1 107 ? -9.21408 -10.00217 -38.48895 1.000 51.85449 105 LEU E CA 1
ATOM 3167 C C . LEU E 1 107 ? -10.71809 -9.77188 -38.54186 1.000 49.26111 105 LEU E C 1
ATOM 3168 O O . LEU E 1 107 ? -11.49407 -10.72821 -38.63340 1.000 50.81686 105 LEU E O 1
ATOM 3173 N N . TYR E 1 108 ? -11.13013 -8.51050 -38.48316 1.000 50.76949 106 TYR E N 1
ATOM 3174 C CA . TYR E 1 108 ? -12.54096 -8.15228 -38.46250 1.000 46.02012 106 TYR E CA 1
ATOM 3175 C C . TYR E 1 108 ? -12.96596 -7.63348 -39.82835 1.000 41.68250 106 TYR E C 1
ATOM 3176 O O . TYR E 1 108 ? -12.27975 -6.79652 -40.42396 1.000 45.88987 106 TYR E O 1
ATOM 3185 N N . VAL E 1 109 ? -14.09302 -8.14089 -40.31998 1.000 38.79020 107 VAL E N 1
ATOM 3186 C CA . VAL E 1 109 ? -14.64386 -7.76552 -41.61504 1.000 41.32875 107 VAL E CA 1
ATOM 3187 C C . VAL E 1 109 ? -16.13038 -7.49676 -41.43716 1.000 41.63968 107 VAL E C 1
ATOM 3188 O O . VAL E 1 109 ? -16.84023 -8.29701 -40.81869 1.000 38.97139 107 VAL E O 1
ATOM 3192 N N . ALA E 1 110 ? -16.59627 -6.37196 -41.96731 1.000 46.25229 108 ALA E N 1
ATOM 3193 C CA . ALA E 1 110 ? -18.00957 -6.03401 -41.97595 1.000 47.96743 108 ALA E CA 1
ATOM 3194 C C . ALA E 1 110 ? -18.54700 -6.12678 -43.39751 1.000 46.35124 108 ALA E C 1
ATOM 3195 O O . ALA E 1 110 ? -17.82241 -5.88816 -44.36586 1.000 46.27482 108 ALA E O 1
ATOM 3197 N N . TYR E 1 111 ? -19.82257 -6.48609 -43.51936 1.000 44.99458 109 TYR E N 1
ATOM 3198 C CA . TYR E 1 111 ? -20.47831 -6.57327 -44.81497 1.000 46.21418 109 TYR E CA 1
ATOM 3199 C C . TYR E 1 111 ? -21.73764 -5.71995 -44.80381 1.000 49.90968 109 TYR E C 1
ATOM 3200 O O . TYR E 1 111 ? -22.40366 -5.58132 -43.77463 1.000 48.52266 109 TYR E O 1
ATOM 3209 N N . SER E 1 112 ? -22.05969 -5.14896 -45.96198 1.000 51.10174 110 SER E N 1
ATOM 3210 C CA . SER E 1 112 ? -23.18044 -4.22437 -46.05552 1.000 51.58796 110 SER E CA 1
ATOM 3211 C C . SER E 1 112 ? -23.63765 -4.12765 -47.50219 1.000 50.06930 110 SER E C 1
ATOM 3212 O O . SER E 1 112 ? -22.91327 -4.49782 -48.43012 1.000 49.76365 110 SER E O 1
ATOM 3215 N N . ASP E 1 113 ? -24.86132 -3.62166 -47.67721 1.000 52.93990 111 ASP E N 1
ATOM 3216 C CA . ASP E 1 113 ? -25.37623 -3.37098 -49.01833 1.000 54.98948 111 ASP E CA 1
ATOM 3217 C C . ASP E 1 113 ? -24.73423 -2.12979 -49.62673 1.000 54.96853 111 ASP E C 1
ATOM 3218 O O . ASP E 1 113 ? -24.33404 -2.14071 -50.79646 1.000 54.08570 111 ASP E O 1
ATOM 3223 N N . GLU E 1 114 ? -24.62223 -1.05345 -48.84736 1.000 56.84807 112 GLU E N 1
ATOM 3224 C CA . GLU E 1 114 ? -23.98648 0.17187 -49.31393 1.000 52.33784 112 GLU E CA 1
ATOM 3225 C C . GLU E 1 114 ? -22.58983 0.30623 -48.71959 1.000 53.85569 112 GLU E C 1
ATOM 3226 O O . GLU E 1 114 ? -21.91861 -0.69985 -48.46674 1.000 52.05388 112 GLU E O 1
ATOM 3232 N N . SER E 1 115 ? -22.14667 1.53924 -48.48682 1.000 60.83592 113 SER E N 1
ATOM 3233 C CA . SER E 1 115 ? -20.80658 1.81444 -47.98753 1.000 60.76541 113 SER E CA 1
ATOM 3234 C C . SER E 1 115 ? -20.88610 2.45945 -46.61098 1.000 62.76771 113 SER E C 1
ATOM 3235 O O . SER E 1 115 ? -21.58981 3.45948 -46.43153 1.000 68.87515 113 SER E O 1
ATOM 3238 N N . VAL E 1 116 ? -20.16687 1.87227 -45.64944 1.000 65.59495 114 VAL E N 1
ATOM 3239 C CA . VAL E 1 116 ? -19.98939 2.38745 -44.29159 1.000 65.04811 114 VAL E CA 1
ATOM 3240 C C . VAL E 1 116 ? -21.27903 2.27725 -43.48523 1.000 66.63810 114 VAL E C 1
ATOM 3241 O O . VAL E 1 116 ? -21.38183 1.44362 -42.57803 1.000 67.63258 114 VAL E O 1
ATOM 3245 N N . TYR E 1 117 ? -22.26422 3.11974 -43.79172 1.000 68.01624 115 TYR E N 1
ATOM 3246 C CA . TYR E 1 117 ? -23.51960 3.16815 -43.04217 1.000 70.87768 115 TYR E CA 1
ATOM 3247 C C . TYR E 1 117 ? -24.68002 3.18058 -44.03289 1.000 70.48445 115 TYR E C 1
ATOM 3248 O O . TYR E 1 117 ? -25.01866 4.22942 -44.58995 1.000 71.25044 115 TYR E O 1
ATOM 3250 N N . GLY E 1 118 ? -25.29066 2.01892 -44.24378 1.000 67.41367 116 GLY E N 1
ATOM 3251 C CA . GLY E 1 118 ? -26.41537 1.90283 -45.15293 1.000 69.04071 116 GLY E CA 1
ATOM 3252 C C . GLY E 1 118 ? -26.96188 0.49252 -45.26477 1.000 68.13453 116 GLY E C 1
ATOM 3253 O O . GLY E 1 118 ? -26.21282 -0.48007 -45.18726 1.000 61.78115 116 GLY E O 1
ATOM 3254 N N . LYS E 1 119 ? -28.27382 0.38190 -45.44895 1.000 66.70616 117 LYS E N 1
ATOM 3255 N N . GLY F 2 1 ? -16.02532 -23.84556 -51.16184 1.000 63.27582 1 GLY F N 1
ATOM 3256 C CA . GLY F 2 1 ? -17.28772 -23.46866 -50.55478 1.000 61.74579 1 GLY F CA 1
ATOM 3257 C C . GLY F 2 1 ? -17.79163 -24.46398 -49.52930 1.000 62.69807 1 GLY F C 1
ATOM 3258 O O . GLY F 2 1 ? -18.78534 -24.21297 -48.84761 1.000 69.13080 1 GLY F O 1
ATOM 3259 N N . SER F 2 2 ? -17.11088 -25.60228 -49.42467 1.000 65.07151 2 SER F N 1
ATOM 3260 C CA . SER F 2 2 ? -17.46150 -26.58737 -48.41201 1.000 62.26946 2 SER F CA 1
ATOM 3261 C C . SER F 2 2 ? -17.00468 -26.10859 -47.04036 1.000 63.12693 2 SER F C 1
ATOM 3262 O O . SER F 2 2 ? -15.96037 -25.46559 -46.90502 1.000 57.58818 2 SER F O 1
ATOM 3265 N N . GLU F 2 3 ? -17.79592 -26.42431 -46.01800 1.000 65.90568 3 GLU F N 1
ATOM 3266 C CA . GLU F 2 3 ? -17.56059 -25.91556 -44.67541 1.000 66.84845 3 GLU F CA 1
ATOM 3267 C C . GLU F 2 3 ? -17.86782 -26.99315 -43.64699 1.000 69.85035 3 GLU F C 1
ATOM 3268 O O . GLU F 2 3 ? -18.80150 -27.78147 -43.82056 1.000 69.61955 3 GLU F O 1
ATOM 3274 N N . TYR F 2 4 ? -17.07420 -27.02110 -42.57724 1.000 70.11533 4 TYR F N 1
ATOM 3275 C CA . TYR F 2 4 ? -17.28138 -27.94789 -41.47486 1.000 66.23489 4 TYR F CA 1
ATOM 3276 C C . TYR F 2 4 ? -16.99458 -27.23342 -40.16245 1.000 67.74947 4 TYR F C 1
ATOM 3277 O O . TYR F 2 4 ? -16.12890 -26.35710 -40.09069 1.000 68.44961 4 TYR F O 1
ATOM 3286 N N . GLU F 2 5 ? -17.73249 -27.61760 -39.12465 1.000 65.73044 5 GLU F N 1
ATOM 3287 C CA . GLU F 2 5 ? -17.63564 -26.99394 -37.81127 1.000 67.24353 5 GLU F CA 1
ATOM 3288 C C . GLU F 2 5 ? -16.68852 -27.78714 -36.92054 1.000 66.25753 5 GLU F C 1
ATOM 3289 O O . GLU F 2 5 ? -16.82896 -29.00728 -36.78613 1.000 69.68974 5 GLU F O 1
ATOM 3295 N N . GLU F 2 6 ? -15.73144 -27.08935 -36.31154 1.000 63.99467 6 GLU F N 1
ATOM 3296 C CA . GLU F 2 6 ? -14.78518 -27.70844 -35.39276 1.000 65.83983 6 GLU F CA 1
ATOM 3297 C C . GLU F 2 6 ? -14.30771 -26.66256 -34.39828 1.000 66.73811 6 GLU F C 1
ATOM 3298 O O . GLU F 2 6 ? -13.86366 -25.58376 -34.80201 1.000 67.30009 6 GLU F O 1
ATOM 3304 N N . ASP F 2 7 ? -14.39829 -26.99002 -33.10684 1.000 68.12696 7 ASP F N 1
ATOM 3305 C CA . ASP F 2 7 ? -13.95329 -26.10421 -32.02768 1.000 68.47694 7 ASP F CA 1
ATOM 3306 C C . ASP F 2 7 ? -14.67900 -24.76095 -32.07397 1.000 69.64636 7 ASP F C 1
ATOM 3307 O O . ASP F 2 7 ? -14.10592 -23.71347 -31.76726 1.000 69.47952 7 ASP F O 1
ATOM 3312 N N . GLY F 2 8 ? -15.95302 -24.79036 -32.45862 1.000 67.87588 8 GLY F N 1
ATOM 3313 C CA . GLY F 2 8 ? -16.71474 -23.56373 -32.57987 1.000 70.71610 8 GLY F CA 1
ATOM 3314 C C . GLY F 2 8 ? -16.30176 -22.67631 -33.73007 1.000 68.62212 8 GLY F C 1
ATOM 3315 O O . GLY F 2 8 ? -16.65650 -21.49500 -33.74770 1.000 65.61961 8 GLY F O 1
ATOM 3316 N N . TRP F 2 9 ? -15.56056 -23.21210 -34.69475 1.000 68.86466 9 TRP F N 1
ATOM 3317 C CA . TRP F 2 9 ? -15.08647 -22.45862 -35.84388 1.000 65.10208 9 TRP F CA 1
ATOM 3318 C C . TRP F 2 9 ? -15.74935 -22.95886 -37.12033 1.000 66.27041 9 TRP F C 1
ATOM 3319 O O . TRP F 2 9 ? -16.04661 -24.14821 -37.26326 1.000 67.28820 9 TRP F O 1
ATOM 3330 N N . THR F 2 10 ? -15.97447 -22.03254 -38.04961 1.000 64.32652 10 THR F N 1
ATOM 3331 C CA . THR F 2 10 ? -16.56554 -22.33633 -39.35198 1.000 62.67398 10 THR F CA 1
ATOM 3332 C C . THR F 2 10 ? -15.43680 -22.32391 -40.37756 1.000 60.97352 10 THR F C 1
ATOM 3333 O O . THR F 2 10 ? -15.14523 -21.30099 -40.99819 1.000 61.48607 10 THR F O 1
ATOM 3337 N N . VAL F 2 11 ? -14.79441 -23.47694 -40.55036 1.000 62.22838 11 VAL F N 1
ATOM 3338 C CA . VAL F 2 11 ? -13.67852 -23.58781 -41.48287 1.000 64.05386 11 VAL F CA 1
ATOM 3339 C C . VAL F 2 11 ? -14.21809 -23.54267 -42.90661 1.000 62.48375 11 VAL F C 1
ATOM 3340 O O . VAL F 2 11 ? -15.02140 -24.39213 -43.30887 1.000 62.96678 11 VAL F O 1
ATOM 3344 N N . LEU F 2 12 ? -13.77871 -22.54839 -43.67585 1.000 59.77744 12 LEU F N 1
ATOM 3345 C CA . LEU F 2 12 ? -14.21871 -22.36495 -45.05490 1.000 60.93851 12 LEU F CA 1
ATOM 3346 C C . LEU F 2 12 ? -13.15699 -22.92560 -45.99339 1.000 59.46774 12 LEU F C 1
ATOM 3347 O O . LEU F 2 12 ? -12.05371 -22.37959 -46.09139 1.000 57.10392 12 LEU F O 1
ATOM 3352 N N . GLU F 2 13 ? -13.49201 -24.01065 -46.68028 1.000 62.57453 13 GLU F N 1
ATOM 3353 C CA . GLU F 2 13 ? -12.62306 -24.55788 -47.70551 1.000 62.58464 13 GLU F CA 1
ATOM 3354 C C . GLU F 2 13 ? -12.76600 -23.75457 -48.99534 1.000 60.02294 13 GLU F C 1
ATOM 3355 O O . GLU F 2 13 ? -13.78750 -23.09956 -49.21916 1.000 57.44831 13 GLU F O 1
ATOM 3361 N N . PRO F 2 14 ? -11.74602 -23.77715 -49.85879 1.000 56.37022 14 PRO F N 1
ATOM 3362 C CA . PRO F 2 14 ? -11.80588 -22.96119 -51.08451 1.000 59.63211 14 PRO F CA 1
ATOM 3363 C C . PRO F 2 14 ? -12.97187 -23.29534 -52.00096 1.000 62.01993 14 PRO F C 1
ATOM 3364 O O . PRO F 2 14 ? -13.37914 -22.43562 -52.79203 1.000 62.42750 14 PRO F O 1
ATOM 3368 N N . ASP F 2 15 ? -13.52525 -24.50093 -51.92230 1.000 62.32284 15 ASP F N 1
ATOM 3369 C CA . ASP F 2 15 ? -14.60237 -24.90213 -52.82248 1.000 60.89709 15 ASP F CA 1
ATOM 3370 C C . ASP F 2 15 ? -15.98439 -24.59240 -52.25904 1.000 60.08822 15 ASP F C 1
ATOM 3371 O O . ASP F 2 15 ? -16.99673 -25.02196 -52.81149 1.000 60.37359 15 ASP F O 1
ATOM 3376 N N . GLY G 1 1 ? 21.90665 -2.71408 -24.30005 1.000 62.69545 -1 GLY G N 1
ATOM 3377 C CA . GLY G 1 1 ? 23.11269 -2.70618 -25.10667 1.000 68.25707 -1 GLY G CA 1
ATOM 3378 C C . GLY G 1 1 ? 23.19843 -3.87609 -26.06708 1.000 69.52937 -1 GLY G C 1
ATOM 3379 O O . GLY G 1 1 ? 22.29518 -4.09284 -26.87557 1.000 68.53184 -1 GLY G O 1
ATOM 3380 N N . SER G 1 2 ? 24.29108 -4.63145 -25.97724 1.000 68.59089 0 SER G N 1
ATOM 3381 C CA . SER G 1 2 ? 24.48177 -5.78406 -26.84753 1.000 73.60314 0 SER G CA 1
ATOM 3382 C C . SER G 1 2 ? 23.44546 -6.85685 -26.53586 1.000 74.51518 0 SER G C 1
ATOM 3383 O O . SER G 1 2 ? 23.23120 -7.20848 -25.37135 1.000 71.86233 0 SER G O 1
ATOM 3386 N N . MET G 1 3 ? 22.79418 -7.36434 -27.58263 1.000 78.87428 1 MET G N 1
ATOM 3387 C CA . MET G 1 3 ? 21.73301 -8.36640 -27.50731 1.000 73.15771 1 MET G CA 1
ATOM 3388 C C . MET G 1 3 ? 20.51245 -7.88300 -26.73009 1.000 69.67565 1 MET G C 1
ATOM 3389 O O . MET G 1 3 ? 19.58847 -8.67039 -26.48872 1.000 68.21654 1 MET G O 1
ATOM 3394 N N . LYS G 1 4 ? 20.48520 -6.60681 -26.33774 1.000 69.20438 2 LYS G N 1
ATOM 3395 C CA . LYS G 1 4 ? 19.35513 -5.98102 -25.64929 1.000 67.40226 2 LYS G CA 1
ATOM 3396 C C . LYS G 1 4 ? 19.00245 -6.73708 -24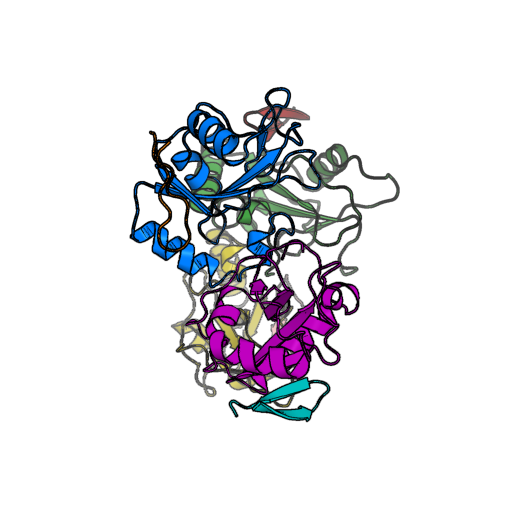.36325 1.000 63.20850 2 LYS G C 1
ATOM 3397 O O . LYS G 1 4 ? 17.95933 -7.38254 -24.24191 1.000 64.48412 2 LYS G O 1
ATOM 3403 N N . PHE G 1 5 ? 19.91271 -6.63188 -23.39839 1.000 61.99434 3 PHE G N 1
ATOM 3404 C CA . PHE G 1 5 ? 19.68098 -7.15120 -22.05743 1.000 59.97823 3 PHE G CA 1
ATOM 3405 C C . PHE G 1 5 ? 19.13567 -6.03533 -21.17458 1.000 55.40278 3 PHE G C 1
ATOM 3406 O O . PHE G 1 5 ? 19.71695 -4.94735 -21.10953 1.000 57.20576 3 PHE G O 1
ATOM 3414 N N . GLN G 1 6 ? 18.01538 -6.30972 -20.50056 1.000 52.80183 4 GLN G N 1
ATOM 3415 C CA . GLN G 1 6 ? 17.35174 -5.27767 -19.70843 1.000 56.18654 4 GLN G CA 1
ATOM 3416 C C . GLN G 1 6 ? 18.22625 -4.80845 -18.55186 1.000 54.97984 4 GLN G C 1
ATOM 3417 O O . GLN G 1 6 ? 18.20095 -3.62731 -18.18733 1.000 53.47820 4 GLN G O 1
ATOM 3423 N N . TYR G 1 7 ? 19.00356 -5.71738 -17.95734 1.000 51.83376 5 TYR G N 1
ATOM 3424 C CA . TYR G 1 7 ? 19.90571 -5.31606 -16.88276 1.000 48.49650 5 TYR G CA 1
ATOM 3425 C C . TYR G 1 7 ? 20.99280 -4.37725 -17.38869 1.000 49.49512 5 TYR G C 1
ATOM 3426 O O . TYR G 1 7 ? 21.47960 -3.52814 -16.63358 1.000 46.97630 5 TYR G O 1
ATOM 3435 N N . LYS G 1 8 ? 21.38371 -4.51305 -18.65602 1.000 54.53593 6 LYS G N 1
ATOM 3436 C CA . LYS G 1 8 ? 22.37857 -3.61869 -19.23321 1.000 52.10664 6 LYS G CA 1
ATOM 3437 C C . LYS G 1 8 ? 21.77624 -2.27219 -19.61447 1.000 52.13199 6 LYS G C 1
ATOM 3438 O O . LYS G 1 8 ? 22.46912 -1.24997 -19.56087 1.000 51.92319 6 LYS G O 1
ATOM 3444 N N . GLU G 1 9 ? 20.49496 -2.24881 -19.98803 1.000 55.70510 7 GLU G N 1
ATOM 3445 C CA . GLU G 1 9 ? 19.85037 -1.00196 -20.38423 1.000 54.67189 7 GLU G CA 1
ATOM 3446 C C . GLU G 1 9 ? 19.38134 -0.18789 -19.18548 1.000 54.42830 7 GLU G C 1
ATOM 3447 O O . GLU G 1 9 ? 19.36436 1.04629 -19.25023 1.000 56.15575 7 GLU G O 1
ATOM 3453 N N . ASP G 1 10 ? 18.99899 -0.84976 -18.09461 1.000 55.80655 8 ASP G N 1
ATOM 3454 C CA . ASP G 1 10 ? 18.47119 -0.17042 -16.91924 1.000 51.25543 8 ASP G CA 1
ATOM 3455 C C . ASP G 1 10 ? 19.55566 0.32269 -15.97017 1.000 47.40099 8 ASP G C 1
ATOM 3456 O O . ASP G 1 10 ? 19.24627 1.08150 -15.04545 1.000 46.86420 8 ASP G O 1
ATOM 3461 N N . HIS G 1 11 ? 20.80807 -0.08356 -16.17001 1.000 44.61026 9 HIS G N 1
ATOM 3462 C CA . HIS G 1 11 ? 21.89411 0.30083 -15.28523 1.000 46.88384 9 HIS G CA 1
ATOM 3463 C C . HIS G 1 11 ? 23.08241 0.79079 -16.10098 1.000 48.25275 9 HIS G C 1
ATOM 3464 O O . HIS G 1 11 ? 23.42168 0.19149 -17.12860 1.000 52.81804 9 HIS G O 1
ATOM 3471 N N . PRO G 1 12 ? 23.72983 1.87415 -15.67307 1.000 49.08665 10 PRO G N 1
ATOM 3472 C CA . PRO G 1 12 ? 24.86579 2.40802 -16.43323 1.000 46.68044 10 PRO G CA 1
ATOM 3473 C C . PRO G 1 12 ? 26.03674 1.43668 -16.46050 1.000 46.08297 10 PRO G C 1
ATOM 3474 O O . PRO G 1 12 ? 26.12963 0.50379 -15.66003 1.000 48.30215 10 PRO G O 1
ATOM 3478 N N . PHE G 1 13 ? 26.94922 1.67824 -17.40581 1.000 47.10037 11 PHE G N 1
ATOM 3479 C CA . PHE G 1 13 ? 28.09200 0.78642 -17.57663 1.000 45.79707 11 PHE G CA 1
ATOM 3480 C C . PHE G 1 13 ? 29.04711 0.86810 -16.39400 1.000 47.37549 11 PHE G C 1
ATOM 3481 O O . PHE G 1 13 ? 29.52405 -0.16206 -15.90565 1.000 51.36380 11 PHE G O 1
ATOM 3489 N N . GLU G 1 14 ? 29.34956 2.08182 -15.92726 1.000 49.79355 12 GLU G N 1
ATOM 3490 C CA . GLU G 1 14 ? 30.29219 2.22661 -14.82317 1.000 50.00944 12 GLU G CA 1
ATOM 3491 C C . GLU G 1 14 ? 29.73075 1.65142 -13.52924 1.000 50.23632 12 GLU G C 1
ATOM 3492 O O . GLU G 1 14 ? 30.49653 1.21545 -12.66248 1.000 54.74494 12 GLU G O 1
ATOM 3498 N N . TYR G 1 15 ? 28.40447 1.64112 -13.38046 1.000 48.13038 13 TYR G N 1
ATOM 3499 C CA . TYR G 1 15 ? 27.79593 0.99504 -12.22266 1.000 51.66761 13 TYR G CA 1
ATOM 3500 C C . TYR G 1 15 ? 27.91590 -0.52072 -12.31512 1.000 57.22197 13 TYR G C 1
ATOM 3501 O O . TYR G 1 15 ? 28.12257 -1.19670 -11.30043 1.000 55.77307 13 TYR G O 1
ATOM 3510 N N . ARG G 1 16 ? 27.79310 -1.07189 -13.52461 1.000 57.66838 14 ARG G N 1
ATOM 3511 C CA . ARG G 1 16 ? 27.94011 -2.51032 -13.70701 1.000 49.39646 14 ARG G CA 1
ATOM 3512 C C . ARG G 1 16 ? 29.39779 -2.94880 -13.64116 1.000 51.92799 14 ARG G C 1
ATOM 3513 O O . ARG G 1 16 ? 29.67948 -4.08246 -13.23859 1.000 56.47836 14 ARG G O 1
ATOM 3521 N N . LYS G 1 17 ? 30.33274 -2.07716 -14.02729 1.000 48.34131 15 LYS G N 1
ATOM 3522 C CA . LYS G 1 17 ? 31.74632 -2.42372 -13.92450 1.000 49.95427 15 LYS G CA 1
ATOM 3523 C C . LYS G 1 17 ? 32.22464 -2.35352 -12.47951 1.000 56.06426 15 LYS G C 1
ATOM 3524 O O . LYS G 1 17 ? 33.01105 -3.19950 -12.03830 1.000 56.98580 15 LYS G O 1
ATOM 3530 N N . LYS G 1 18 ? 31.76206 -1.35151 -11.72757 1.000 57.57614 16 LYS G N 1
ATOM 3531 C CA . LYS G 1 18 ? 32.15273 -1.23504 -10.32674 1.000 55.01573 16 LYS G CA 1
ATOM 3532 C C . LYS G 1 18 ? 31.53739 -2.35146 -9.49233 1.000 56.22648 16 LYS G C 1
ATOM 3533 O O . LYS G 1 18 ? 32.23213 -3.00604 -8.70704 1.000 55.48542 16 LYS G O 1
ATOM 3539 N N . GLU G 1 19 ? 30.23184 -2.58463 -9.64967 1.000 54.59220 17 GLU G N 1
ATOM 3540 C CA . GLU G 1 19 ? 29.58964 -3.68693 -8.94089 1.000 54.82458 17 GLU G CA 1
ATOM 3541 C C . GLU G 1 19 ? 30.16829 -5.02854 -9.37173 1.000 58.48144 17 GLU G C 1
ATOM 3542 O O . GLU G 1 19 ? 30.33569 -5.93570 -8.54795 1.000 61.30240 17 GLU G O 1
ATOM 3548 N N . GLY G 1 20 ? 30.48806 -5.17014 -10.65869 1.000 56.54812 18 GLY G N 1
ATOM 3549 C CA . GLY G 1 20 ? 31.07163 -6.41414 -11.13067 1.000 55.60782 18 GLY G CA 1
ATOM 3550 C C . GLY G 1 20 ? 32.45015 -6.67115 -10.55332 1.000 56.39325 18 GLY G C 1
ATOM 3551 O O . GLY G 1 20 ? 32.77491 -7.80187 -10.18386 1.000 60.95084 18 GLY G O 1
ATOM 3552 N N . GLU G 1 21 ? 33.27802 -5.62735 -10.46312 1.000 56.92422 19 GLU G N 1
ATOM 3553 C CA . GLU G 1 21 ? 34.62160 -5.79233 -9.91636 1.000 57.06636 19 GLU G CA 1
ATOM 3554 C C . GLU G 1 21 ? 34.58339 -6.07512 -8.41981 1.000 58.21141 19 GLU G C 1
ATOM 3555 O O . GLU G 1 21 ? 35.39769 -6.85359 -7.90981 1.000 56.67568 19 GLU G O 1
ATOM 3561 N N . LYS G 1 22 ? 33.64899 -5.45001 -7.69977 1.000 60.82243 20 LYS G N 1
ATOM 3562 C CA . LYS G 1 22 ? 33.57611 -5.63854 -6.25404 1.000 63.35286 20 LYS G CA 1
ATOM 3563 C C . LYS G 1 22 ? 33.19948 -7.07245 -5.90302 1.000 61.58419 20 LYS G C 1
ATOM 3564 O O . LYS G 1 22 ? 33.87014 -7.71908 -5.09060 1.000 64.50015 20 LYS G O 1
ATOM 3570 N N . ILE G 1 23 ? 32.12686 -7.58848 -6.50830 1.000 60.26466 21 ILE G N 1
ATOM 3571 C CA . ILE G 1 23 ? 31.69855 -8.95254 -6.22562 1.000 60.28998 21 ILE G CA 1
ATOM 3572 C C . ILE G 1 23 ? 32.67142 -9.97573 -6.79977 1.000 63.09167 21 ILE G C 1
ATOM 3573 O O . ILE G 1 23 ? 32.75679 -11.09965 -6.29050 1.000 65.48195 21 ILE G O 1
ATOM 3578 N N . ARG G 1 24 ? 33.42341 -9.61304 -7.84165 1.000 62.79074 22 ARG G N 1
ATOM 3579 C CA . ARG G 1 24 ? 34.40023 -10.53968 -8.40574 1.000 59.39260 22 ARG G CA 1
ATOM 3580 C C . ARG G 1 24 ? 35.56266 -10.76208 -7.44628 1.000 61.98750 22 ARG G C 1
ATOM 3581 O O . ARG G 1 24 ? 35.94106 -11.90542 -7.16813 1.000 64.29722 22 ARG G O 1
ATOM 3589 N N . LYS G 1 25 ? 36.14599 -9.67699 -6.93171 1.000 65.30868 23 LYS G N 1
ATOM 3590 C CA . LYS G 1 25 ? 37.24683 -9.81340 -5.98429 1.000 62.25624 23 LYS G CA 1
ATOM 3591 C C . LYS G 1 25 ? 36.76301 -10.33400 -4.63663 1.000 61.81085 23 LYS G C 1
ATOM 3592 O O . LYS G 1 25 ? 37.51142 -11.02325 -3.93426 1.000 63.79625 23 LYS G O 1
ATOM 3598 N N . LYS G 1 26 ? 35.52096 -10.01874 -4.26224 1.000 58.88878 24 LYS G N 1
ATOM 3599 C CA . LYS G 1 26 ? 34.96672 -10.53070 -3.01310 1.000 58.46108 24 LYS G CA 1
ATOM 3600 C C . LYS G 1 26 ? 34.78766 -12.04262 -3.06963 1.000 63.99794 24 LYS G C 1
ATOM 3601 O O . LYS G 1 26 ? 35.09163 -12.74735 -2.10011 1.000 66.40949 24 LYS G O 1
ATOM 3607 N N . TYR G 1 27 ? 34.29771 -12.55853 -4.19903 1.000 66.64829 25 TYR G N 1
ATOM 3608 C CA . TYR G 1 27 ? 34.12147 -13.99094 -4.42718 1.000 60.60142 25 TYR G CA 1
ATOM 3609 C C . TYR G 1 27 ? 34.93344 -14.36433 -5.66204 1.000 60.41793 25 TYR G C 1
ATOM 3610 O O . TYR G 1 27 ? 34.39885 -14.40549 -6.78090 1.000 60.72091 25 TYR G O 1
ATOM 3619 N N . PRO G 1 28 ? 36.23155 -14.63263 -5.49950 1.000 59.64873 26 PRO G N 1
ATOM 3620 C CA . PRO G 1 28 ? 37.07348 -14.90860 -6.67588 1.000 61.72322 26 PRO G CA 1
ATOM 3621 C C . PRO G 1 28 ? 36.67777 -16.16496 -7.42992 1.000 67.55900 26 PRO G C 1
ATOM 3622 O O . PRO G 1 28 ? 36.83461 -16.21359 -8.65662 1.000 71.25466 26 PRO G O 1
ATOM 3626 N N . ASP G 1 29 ? 36.16697 -17.18448 -6.73886 1.000 66.03011 27 ASP G N 1
ATOM 3627 C CA . ASP G 1 29 ? 35.81648 -18.45493 -7.36109 1.000 61.35380 27 ASP G CA 1
ATOM 3628 C C . ASP G 1 29 ? 34.31195 -18.61083 -7.56205 1.000 61.58660 27 ASP G C 1
ATOM 3629 O O . ASP G 1 29 ? 33.80519 -19.73636 -7.61861 1.000 63.46343 27 ASP G O 1
ATOM 3634 N N . ARG G 1 30 ? 33.58711 -17.49977 -7.67130 1.000 58.15811 28 ARG G N 1
ATOM 3635 C CA . ARG G 1 30 ? 32.17510 -17.51949 -8.02915 1.000 58.20444 28 ARG G CA 1
ATOM 3636 C C . ARG G 1 30 ? 31.92587 -16.44211 -9.07174 1.000 61.39241 28 ARG G C 1
ATOM 3637 O O . ARG G 1 30 ? 32.28041 -15.27826 -8.86263 1.000 64.60866 28 ARG G O 1
ATOM 3645 N N . VAL G 1 31 ? 31.32179 -16.83360 -10.18912 1.000 56.41283 29 VAL G N 1
ATOM 3646 C CA . VAL G 1 31 ? 31.15578 -15.94533 -11.33603 1.000 51.49871 29 VAL G CA 1
ATOM 3647 C C . VAL G 1 31 ? 29.79263 -15.26420 -11.27819 1.000 49.96010 29 VAL G C 1
ATOM 3648 O O . VAL G 1 31 ? 28.78155 -15.91413 -10.97309 1.000 51.46725 29 VAL G O 1
ATOM 3652 N N . PRO G 1 32 ? 29.71989 -13.95667 -11.53778 1.000 48.99246 30 PRO G N 1
ATOM 3653 C CA . PRO G 1 32 ? 28.41899 -13.27596 -11.62370 1.000 47.87000 30 PRO G CA 1
ATOM 3654 C C . PRO G 1 32 ? 27.78680 -13.51504 -12.98768 1.000 48.54333 30 PRO G C 1
ATOM 3655 O O . PRO G 1 32 ? 28.38620 -13.22048 -14.02403 1.000 46.70036 30 PRO G O 1
ATOM 3659 N N . VAL G 1 33 ? 26.57136 -14.05482 -12.98505 1.000 50.02919 31 VAL G N 1
ATOM 3660 C CA . VAL G 1 33 ? 25.86301 -14.42486 -14.20372 1.000 46.31507 31 VAL G CA 1
ATOM 3661 C C . VAL G 1 33 ? 24.52144 -13.70822 -14.22041 1.000 47.71477 31 VAL G C 1
ATOM 3662 O O . VAL G 1 33 ? 23.77198 -13.76277 -13.24001 1.000 50.28103 31 VAL G O 1
ATOM 3666 N N . ILE G 1 34 ? 24.22273 -13.03749 -15.32772 1.000 46.81194 32 ILE G N 1
ATOM 3667 C CA . ILE G 1 34 ? 22.92573 -12.40792 -15.54378 1.000 47.88935 32 ILE G CA 1
ATOM 3668 C C . ILE G 1 34 ? 22.10708 -13.32872 -16.43568 1.000 46.97431 32 ILE G C 1
ATOM 3669 O O . ILE G 1 34 ? 22.54250 -13.68453 -17.53617 1.000 51.04429 32 ILE G O 1
ATOM 3674 N N . VAL G 1 35 ? 20.92566 -13.72008 -15.96820 1.000 44.33508 33 VAL G N 1
ATOM 3675 C CA . VAL G 1 35 ? 20.06280 -14.64872 -16.68923 1.000 47.92437 33 VAL G CA 1
ATOM 3676 C C . VAL G 1 35 ? 18.76368 -13.93306 -17.02485 1.000 51.49930 33 VAL G C 1
ATOM 3677 O O . VAL G 1 35 ? 18.03742 -13.49666 -16.12301 1.000 54.94986 33 VAL G O 1
ATOM 3681 N N . GLU G 1 36 ? 18.47174 -13.81539 -18.31782 1.000 54.18618 34 GLU G N 1
ATOM 3682 C CA . GLU G 1 36 ? 17.24878 -13.19221 -18.79848 1.000 52.51684 34 GLU G CA 1
ATOM 3683 C C . GLU G 1 36 ? 16.64121 -14.05152 -19.89877 1.000 54.25548 34 GLU G C 1
ATOM 3684 O O . GLU G 1 36 ? 17.28924 -14.93940 -20.45886 1.000 54.34133 34 GLU G O 1
ATOM 3690 N N . LYS G 1 37 ? 15.38034 -13.76962 -20.20905 1.000 53.60393 35 LYS G N 1
ATOM 3691 C CA . LYS G 1 37 ? 14.65877 -14.51295 -21.22927 1.000 54.03235 35 LYS G CA 1
ATOM 3692 C C . LYS G 1 37 ? 14.95361 -13.95098 -22.61575 1.000 57.47104 35 LYS G C 1
ATOM 3693 O O . LYS G 1 37 ? 15.21962 -12.75706 -22.78299 1.000 58.94110 35 LYS G O 1
ATOM 3699 N N . ALA G 1 38 ? 14.91555 -14.83220 -23.61340 1.000 58.66689 36 ALA G N 1
ATOM 3700 C CA . ALA G 1 38 ? 15.03423 -14.39809 -24.99459 1.000 57.38808 36 ALA G CA 1
ATOM 3701 C C . ALA G 1 38 ? 13.87765 -13.46123 -25.34405 1.000 60.83238 36 ALA G C 1
ATOM 3702 O O . ALA G 1 38 ? 12.78422 -13.57731 -24.78142 1.000 61.91913 36 ALA G O 1
ATOM 3704 N N . PRO G 1 39 ? 14.09463 -12.51327 -26.26587 1.000 61.30480 37 PRO G N 1
ATOM 3705 C CA . PRO G 1 39 ? 13.05169 -11.52149 -26.57030 1.000 61.30269 37 PRO G CA 1
ATOM 3706 C C . PRO G 1 39 ? 11.74508 -12.13112 -27.05601 1.000 60.42773 37 PRO G C 1
ATOM 3707 O O . PRO G 1 39 ? 11.68034 -12.69519 -28.15311 1.000 61.46290 37 PRO G O 1
ATOM 3711 N N . LYS G 1 40 ? 10.70227 -12.02043 -26.22922 1.000 65.61308 38 LYS G N 1
ATOM 3712 C CA . LYS G 1 40 ? 9.34188 -12.42665 -26.58937 1.000 68.71856 38 LYS G CA 1
ATOM 3713 C C . LYS G 1 40 ? 9.27411 -13.90849 -26.95947 1.000 67.04707 38 LYS G C 1
ATOM 3714 O O . LYS G 1 40 ? 8.66841 -14.29751 -27.96009 1.000 66.53622 38 LYS G O 1
ATOM 3720 N N . ALA G 1 41 ? 9.89922 -14.74040 -26.13451 1.000 68.59354 39 ALA G N 1
ATOM 3721 C CA . ALA G 1 41 ? 9.86934 -16.18008 -26.33428 1.000 67.63795 39 ALA G CA 1
ATOM 3722 C C . ALA G 1 41 ? 8.65888 -16.79129 -25.63412 1.000 70.56348 39 ALA G C 1
ATOM 3723 O O . ALA G 1 41 ? 8.01533 -16.16564 -24.78811 1.000 73.23359 39 ALA G O 1
ATOM 3725 N N . ARG G 1 42 ? 8.35376 -18.03551 -26.00262 1.000 66.20222 40 ARG G N 1
ATOM 3726 C CA . ARG G 1 42 ? 7.20541 -18.75233 -25.44466 1.000 65.66249 40 ARG G CA 1
ATOM 3727 C C . ARG G 1 42 ? 7.64107 -19.51247 -24.18998 1.000 69.84235 40 ARG G C 1
ATOM 3728 O O . ARG G 1 42 ? 7.64255 -20.74322 -24.12561 1.000 70.45284 40 ARG G O 1
ATOM 3736 N N . VAL G 1 43 ? 8.01478 -18.73978 -23.17459 1.000 67.51108 41 VAL G N 1
ATOM 3737 C CA . VAL G 1 43 ? 8.52073 -19.28832 -21.91811 1.000 63.46186 41 VAL G CA 1
ATOM 3738 C C . VAL G 1 43 ? 8.30043 -18.25409 -20.81858 1.000 64.58696 41 VAL G C 1
ATOM 3739 O O . VAL G 1 43 ? 8.48316 -17.05191 -21.05984 1.000 66.63234 41 VAL G O 1
ATOM 3743 N N . PRO G 1 44 ? 7.87777 -18.66003 -19.61957 1.000 64.00547 42 PRO G N 1
ATOM 3744 C CA . PRO G 1 44 ? 7.66805 -17.68272 -18.54339 1.000 61.92150 42 PRO G CA 1
ATOM 3745 C C . PRO G 1 44 ? 8.94632 -16.92943 -18.20212 1.000 59.04594 42 PRO G C 1
ATOM 3746 O O . PRO G 1 44 ? 10.04631 -17.48565 -18.22749 1.000 55.79042 42 PRO G O 1
ATOM 3750 N N . ASP G 1 45 ? 8.78619 -15.64783 -17.88007 1.000 60.57175 43 ASP G N 1
ATOM 3751 C CA . ASP G 1 45 ? 9.92642 -14.80582 -17.54630 1.000 62.96021 43 ASP G CA 1
ATOM 3752 C C . ASP G 1 45 ? 10.44643 -15.14186 -16.15362 1.000 61.37088 43 ASP G C 1
ATOM 3753 O O . ASP G 1 45 ? 9.67640 -15.46064 -15.24330 1.000 60.51585 43 ASP G O 1
ATOM 3758 N N . LEU G 1 46 ? 11.76389 -15.06436 -15.99161 1.000 59.15788 44 LEU G N 1
ATOM 3759 C CA . LEU G 1 46 ? 12.42061 -15.42689 -14.74328 1.000 61.88174 44 LEU G CA 1
ATOM 3760 C C . LEU G 1 46 ? 12.51109 -14.19880 -13.84538 1.000 66.49713 44 LEU G C 1
ATOM 3761 O O . LEU G 1 46 ? 13.07306 -13.17220 -14.24303 1.000 67.45348 44 LEU G O 1
ATOM 3766 N N . ASP G 1 47 ? 11.95269 -14.30556 -12.63710 1.000 66.64641 45 ASP G N 1
ATOM 3767 C CA . ASP G 1 47 ? 12.00377 -13.19229 -11.69544 1.000 70.06258 45 ASP G CA 1
ATOM 3768 C C . ASP G 1 47 ? 13.42531 -12.92261 -11.21930 1.000 71.65589 45 ASP G C 1
ATOM 3769 O O . ASP G 1 47 ? 13.77596 -11.77135 -10.93561 1.000 70.97327 45 ASP G O 1
ATOM 3774 N N . LYS G 1 48 ? 14.25236 -13.95964 -11.13223 1.000 67.27875 46 LYS G N 1
ATOM 3775 C CA . LYS G 1 48 ? 15.62529 -13.82903 -10.66371 1.000 65.42679 46 LYS G CA 1
ATOM 3776 C C . LYS G 1 48 ? 16.54713 -13.61609 -11.85838 1.000 65.52745 46 LYS G C 1
ATOM 3777 O O . LYS G 1 48 ? 16.54833 -14.41818 -12.79789 1.000 68.74785 46 LYS G O 1
ATOM 3783 N N . ARG G 1 49 ? 17.32665 -12.53589 -11.82421 1.000 61.99891 47 ARG G N 1
ATOM 3784 C CA . ARG G 1 49 ? 18.23460 -12.21079 -12.91740 1.000 59.39547 47 ARG G CA 1
ATOM 3785 C C . ARG G 1 49 ? 19.68247 -12.01103 -12.49564 1.000 58.97213 47 ARG G C 1
ATOM 3786 O O . ARG G 1 49 ? 20.56902 -12.14430 -13.34753 1.000 60.07128 47 ARG G O 1
ATOM 3794 N N . LYS G 1 50 ? 19.95889 -11.70271 -11.23052 1.000 60.53765 48 LYS G N 1
ATOM 3795 C CA . LYS G 1 50 ? 21.32608 -11.50291 -10.74893 1.000 62.27633 48 LYS G CA 1
ATOM 3796 C C . LYS G 1 50 ? 21.78201 -12.79042 -10.06957 1.000 62.05203 48 LYS G C 1
ATOM 3797 O O . LYS G 1 50 ? 21.64832 -12.95897 -8.85806 1.000 63.57964 48 LYS G O 1
ATOM 3803 N N . TYR G 1 51 ? 22.33227 -13.70182 -10.86139 1.000 58.88604 49 TYR G N 1
ATOM 3804 C CA . TYR G 1 51 ? 22.80487 -14.98056 -10.35698 1.000 56.68282 49 TYR G CA 1
ATOM 3805 C C . TYR G 1 51 ? 24.28168 -14.90675 -9.98408 1.000 56.39116 49 TYR G C 1
ATOM 3806 O O . TYR G 1 51 ? 25.02376 -14.03186 -10.43627 1.000 55.83566 49 TYR G O 1
ATOM 3815 N N . LEU G 1 52 ? 24.69953 -15.85064 -9.14031 1.000 58.93939 50 LEU G N 1
ATOM 3816 C CA . LEU G 1 52 ? 26.08420 -15.92501 -8.67674 1.000 58.39405 50 LEU G CA 1
ATOM 3817 C C . LEU G 1 52 ? 26.38322 -17.39568 -8.39982 1.000 65.12666 50 LEU G C 1
ATOM 3818 O O . LEU G 1 52 ? 26.06953 -17.90173 -7.31871 1.000 68.49584 50 LEU G O 1
ATOM 3823 N N . VAL G 1 53 ? 26.98547 -18.06781 -9.37551 1.000 59.98350 51 VAL G N 1
ATOM 3824 C CA . VAL G 1 53 ? 27.20686 -19.51027 -9.30821 1.000 60.30410 51 VAL G CA 1
ATOM 3825 C C . VAL G 1 53 ? 28.70033 -19.78725 -9.17174 1.000 58.92286 51 VAL G C 1
ATOM 3826 O O . VAL G 1 53 ? 29.51886 -18.91819 -9.50364 1.000 57.31278 51 VAL G O 1
ATOM 3830 N N . PRO G 1 54 ? 29.10338 -20.96172 -8.68381 1.000 58.00895 52 PRO G N 1
ATOM 3831 C CA . PRO G 1 54 ? 30.53604 -21.25732 -8.55239 1.000 56.03934 52 PRO G CA 1
ATOM 3832 C C . PRO G 1 54 ? 31.22658 -21.32134 -9.90692 1.000 55.13616 52 PRO G C 1
ATOM 3833 O O . PRO G 1 54 ? 30.60038 -21.32322 -10.96897 1.000 54.57746 52 PRO G O 1
ATOM 3837 N N . SER G 1 55 ? 32.55900 -21.38161 -9.85386 1.000 54.80396 53 SER G N 1
ATOM 3838 C CA . SER G 1 55 ? 33.36790 -21.38038 -11.06637 1.000 54.34039 53 SER G CA 1
ATOM 3839 C C . SER G 1 55 ? 33.51406 -22.76203 -11.68956 1.000 59.31700 53 SER G C 1
ATOM 3840 O O . SER G 1 55 ? 33.90505 -22.85857 -12.85736 1.000 61.99382 53 SER G O 1
ATOM 3843 N N . ASP G 1 56 ? 33.22368 -23.82937 -10.94781 1.000 60.33088 54 ASP G N 1
ATOM 3844 C CA . ASP G 1 56 ? 33.27614 -25.17984 -11.49237 1.000 57.52846 54 ASP G CA 1
ATOM 3845 C C . ASP G 1 56 ? 31.89776 -25.82020 -11.59672 1.000 56.41231 54 ASP G C 1
ATOM 3846 O O . ASP G 1 56 ? 31.80065 -27.01778 -11.88454 1.000 61.08396 54 ASP G O 1
ATOM 3851 N N . LEU G 1 57 ? 30.83328 -25.05553 -11.36578 1.000 50.52999 55 LEU G N 1
ATOM 3852 C CA . LEU G 1 57 ? 29.48475 -25.54604 -11.61649 1.000 52.93642 55 LEU G CA 1
ATOM 3853 C C . LEU G 1 57 ? 29.29021 -25.72157 -13.11672 1.000 57.76695 55 LEU G C 1
ATOM 3854 O O . LEU G 1 57 ? 29.48129 -24.77510 -13.88587 1.000 56.88295 55 LEU G O 1
ATOM 3859 N N . THR G 1 58 ? 28.92155 -26.92755 -13.53743 1.000 59.29991 56 THR G N 1
ATOM 3860 C CA . THR G 1 58 ? 28.77762 -27.18908 -14.96018 1.000 57.31593 56 THR G CA 1
ATOM 3861 C C . THR G 1 58 ? 27.54523 -26.48018 -15.51583 1.000 55.72435 56 THR G C 1
ATOM 3862 O O . THR G 1 58 ? 26.61497 -26.12191 -14.78721 1.000 54.35003 56 THR G O 1
ATOM 3866 N N . VAL G 1 59 ? 27.55445 -26.27306 -16.83450 1.000 53.33225 57 VAL G N 1
ATOM 3867 C CA . VAL G 1 59 ? 26.41372 -25.64606 -17.49533 1.000 55.28898 57 VAL G CA 1
ATOM 3868 C C . VAL G 1 59 ? 25.18213 -26.53295 -17.37702 1.000 54.88538 57 VAL G C 1
ATOM 3869 O O . VAL G 1 59 ? 24.05747 -26.04185 -17.22247 1.000 51.71366 57 VAL G O 1
ATOM 3873 N N . GLY G 1 60 ? 25.37513 -27.85270 -17.44013 1.000 57.84322 58 GLY G N 1
ATOM 3874 C CA . GLY G 1 60 ? 24.25368 -28.76330 -17.27589 1.000 55.64804 58 GLY G CA 1
ATOM 3875 C C . GLY G 1 60 ? 23.58797 -28.62906 -15.92051 1.000 53.52153 58 GLY G C 1
ATOM 3876 O O . GLY G 1 60 ? 22.36053 -28.68617 -15.81284 1.000 53.05042 58 GLY G O 1
ATOM 3877 N N . GLN G 1 61 ? 24.38833 -28.44947 -14.86657 1.000 57.46887 59 GLN G N 1
ATOM 3878 C CA . GLN G 1 61 ? 23.81987 -28.17743 -13.55069 1.000 57.58537 59 GLN G CA 1
ATOM 3879 C C . GLN G 1 61 ? 23.09295 -26.83964 -13.53838 1.000 55.65984 59 GLN G C 1
ATOM 3880 O O . GLN G 1 61 ? 22.02597 -26.70834 -12.92739 1.000 56.49721 59 GLN G O 1
ATOM 3886 N N . PHE G 1 62 ? 23.65594 -25.83399 -14.21410 1.000 53.65118 60 PHE G N 1
ATOM 3887 C CA . PHE G 1 62 ? 23.01438 -24.52597 -14.27025 1.000 53.69969 60 PHE G CA 1
ATOM 3888 C C . PHE G 1 62 ? 21.69503 -24.58214 -15.02905 1.000 53.25899 60 PHE G C 1
ATOM 3889 O O . PHE G 1 62 ? 20.80765 -23.75754 -14.78558 1.000 53.78591 60 PHE G O 1
ATOM 3897 N N . TYR G 1 63 ? 21.54729 -25.54131 -15.94604 1.000 53.84446 61 TYR G N 1
ATOM 3898 C CA . TYR G 1 63 ? 20.26678 -25.73599 -16.61823 1.000 50.04772 61 TYR G CA 1
ATOM 3899 C C . TYR G 1 63 ? 19.18478 -26.13309 -15.62279 1.000 52.89413 61 TYR G C 1
ATOM 3900 O O . TYR G 1 63 ? 18.07387 -25.59217 -15.64576 1.000 52.39789 61 TYR G O 1
ATOM 3909 N N . PHE G 1 64 ? 19.49436 -27.08517 -14.73850 1.000 59.13261 62 PHE G N 1
ATOM 3910 C CA . PHE G 1 64 ? 18.50338 -27.55531 -13.77521 1.000 62.86324 62 PHE G CA 1
ATOM 3911 C C . PHE G 1 64 ? 18.17229 -26.47978 -12.74880 1.000 62.08342 62 PHE G C 1
ATOM 3912 O O . PHE G 1 64 ? 17.02394 -26.37277 -12.30213 1.000 62.31209 62 PHE G O 1
ATOM 3920 N N . LEU G 1 65 ? 19.16368 -25.67632 -12.36076 1.000 60.27086 63 LEU G N 1
ATOM 3921 C CA . LEU G 1 65 ? 18.90749 -24.58632 -11.42603 1.000 55.65326 63 LEU G CA 1
ATOM 3922 C C . LEU G 1 65 ? 18.00096 -23.53456 -12.05204 1.000 57.46934 63 LEU G C 1
ATOM 3923 O O . LEU G 1 65 ? 17.01262 -23.10938 -11.44310 1.000 58.28483 63 LEU G O 1
ATOM 3928 N N . ILE G 1 66 ? 18.31874 -23.11116 -13.27723 1.000 57.25748 64 ILE G N 1
ATOM 3929 C CA . ILE G 1 66 ? 17.51758 -22.09062 -13.94843 1.000 53.65799 64 ILE G CA 1
ATOM 3930 C C . ILE G 1 66 ? 16.11178 -22.61118 -14.21976 1.000 54.09037 64 ILE G C 1
ATOM 3931 O O . ILE G 1 66 ? 15.11529 -21.95218 -13.90150 1.000 57.77377 64 ILE G O 1
ATOM 3936 N N . ARG G 1 67 ? 16.01204 -23.81043 -14.80134 1.000 54.93767 65 ARG G N 1
ATOM 3937 C CA . ARG G 1 67 ? 14.70699 -24.36660 -15.14764 1.000 55.16027 65 ARG G CA 1
ATOM 3938 C C . ARG G 1 67 ? 13.82269 -24.54288 -13.92019 1.000 55.83044 65 ARG G C 1
ATOM 3939 O O . ARG G 1 67 ? 12.59251 -24.47517 -14.02775 1.000 54.75244 65 ARG G O 1
ATOM 3947 N N . LYS G 1 68 ? 14.42429 -24.76515 -12.74949 1.000 61.58456 66 LYS G N 1
ATOM 3948 C CA . LYS G 1 68 ? 13.63548 -24.91223 -11.53073 1.000 63.90600 66 LYS G CA 1
ATOM 3949 C C . LYS G 1 68 ? 12.90276 -23.61907 -11.19556 1.000 63.07165 66 LYS G C 1
ATOM 3950 O O . LYS G 1 68 ? 11.69152 -23.62399 -10.94660 1.000 61.68644 66 LYS G O 1
ATOM 3956 N N . ARG G 1 69 ? 13.62373 -22.49469 -11.18970 1.000 61.05646 67 ARG G N 1
ATOM 3957 C CA . ARG G 1 69 ? 12.99690 -21.21611 -10.87633 1.000 63.18181 67 ARG G CA 1
ATOM 3958 C C . ARG G 1 69 ? 12.11136 -20.70882 -12.00736 1.000 61.52798 67 ARG G C 1
ATOM 3959 O O . ARG G 1 69 ? 11.26378 -19.84193 -11.76982 1.000 66.75554 67 ARG G O 1
ATOM 3967 N N . ILE G 1 70 ? 12.28562 -21.22345 -13.22689 1.000 56.94079 68 ILE G N 1
ATOM 3968 C CA . ILE G 1 70 ? 11.40280 -20.83473 -14.32209 1.000 56.16771 68 ILE G CA 1
ATOM 3969 C C . ILE G 1 70 ? 10.01296 -21.42673 -14.12823 1.000 58.57134 68 ILE G C 1
ATOM 3970 O O . ILE G 1 70 ? 9.01166 -20.82399 -14.53763 1.000 57.94473 68 ILE G O 1
ATOM 3975 N N . HIS G 1 71 ? 9.92335 -22.59114 -13.47923 1.000 60.53829 69 HIS G N 1
ATOM 3976 C CA . HIS G 1 71 ? 8.69686 -23.38936 -13.44487 1.000 60.90998 69 HIS G CA 1
ATOM 3977 C C . HIS G 1 71 ? 8.24943 -23.71534 -14.86832 1.000 60.88955 69 HIS G C 1
ATOM 3978 O O . HIS G 1 71 ? 7.08509 -23.55093 -15.23907 1.000 58.81767 69 HIS G O 1
ATOM 3985 N N . LEU G 1 72 ? 9.20432 -24.18126 -15.66884 1.000 58.02212 70 LEU G N 1
ATOM 3986 C CA . LEU G 1 72 ? 8.97913 -24.40107 -17.08858 1.000 54.06747 70 LEU G CA 1
ATOM 3987 C C . LEU G 1 72 ? 8.01757 -25.56179 -17.31937 1.000 49.99167 70 LEU G C 1
ATOM 3988 O O . LEU G 1 72 ? 7.91420 -26.48711 -16.50955 1.000 53.72827 70 LEU G O 1
ATOM 3993 N N . ARG G 1 73 ? 7.30075 -25.49150 -18.43600 1.000 51.97275 71 ARG G N 1
ATOM 3994 C CA . ARG G 1 73 ? 6.42214 -26.57892 -18.83349 1.000 52.06761 71 ARG G CA 1
ATOM 3995 C C . ARG G 1 73 ? 7.23420 -27.85795 -19.02772 1.000 54.90996 71 ARG G C 1
ATOM 3996 O O . ARG G 1 73 ? 8.37637 -27.80324 -19.50009 1.000 53.67510 71 ARG G O 1
ATOM 4004 N N . PRO G 1 74 ? 6.68508 -29.02299 -18.67285 1.000 53.39713 72 PRO G N 1
ATOM 4005 C CA . PRO G 1 74 ? 7.43663 -30.27237 -18.86916 1.000 50.13730 72 PRO G CA 1
ATOM 4006 C C . PRO G 1 74 ? 7.57624 -30.67334 -20.32649 1.000 48.16437 72 PRO G C 1
ATOM 4007 O O . PRO G 1 74 ? 8.51908 -31.40089 -20.66212 1.000 44.84244 72 PRO G O 1
ATOM 4011 N N . GLU G 1 75 ? 6.67627 -30.22283 -21.20078 1.000 48.40957 73 GLU G N 1
ATOM 4012 C CA . GLU G 1 75 ? 6.73345 -30.57563 -22.61282 1.000 47.19716 73 GLU G CA 1
ATOM 4013 C C . GLU G 1 75 ? 7.76026 -29.76411 -23.39145 1.000 47.93290 73 GLU G C 1
ATOM 4014 O O . GLU G 1 75 ? 8.07103 -30.12465 -24.53184 1.000 51.43607 73 GLU G O 1
ATOM 4020 N N . ASP G 1 76 ? 8.29061 -28.69161 -22.81462 1.000 48.17509 74 ASP G N 1
ATOM 4021 C CA . ASP G 1 76 ? 9.18995 -27.78817 -23.51515 1.000 47.49973 74 ASP G CA 1
ATOM 4022 C C . ASP G 1 76 ? 10.63928 -28.03532 -23.11383 1.000 46.84471 74 ASP G C 1
ATOM 4023 O O . ASP G 1 76 ? 10.93396 -28.58841 -22.05150 1.000 47.19248 74 ASP G O 1
ATOM 4028 N N . ALA G 1 77 ? 11.54636 -27.61075 -23.98907 1.000 49.50184 75 ALA G N 1
ATOM 4029 C CA . ALA G 1 77 ? 12.97693 -27.71354 -23.76138 1.000 47.71778 75 ALA G CA 1
ATOM 4030 C C . ALA G 1 77 ? 13.51060 -26.39079 -23.21716 1.000 46.53673 75 ALA G C 1
ATOM 4031 O O . ALA G 1 77 ? 12.76189 -25.44654 -22.95552 1.000 46.79373 75 ALA G O 1
ATOM 4033 N N . LEU G 1 78 ? 14.82900 -26.32387 -23.04665 1.000 43.89281 76 LEU G N 1
ATOM 4034 C CA . LEU G 1 78 ? 15.47347 -25.11640 -22.54072 1.000 46.51595 76 LEU G CA 1
ATOM 4035 C C . LEU G 1 78 ? 16.86444 -25.01697 -23.14403 1.000 48.14811 76 LEU G C 1
ATOM 4036 O O . LEU G 1 78 ? 17.68818 -25.91723 -22.95628 1.000 44.09069 76 LEU G O 1
ATOM 4041 N N . PHE G 1 79 ? 17.12160 -23.92707 -23.86201 1.000 51.98443 77 PHE G N 1
ATOM 4042 C CA . PHE G 1 79 ? 18.40354 -23.68406 -24.50810 1.000 53.06114 77 PHE G CA 1
ATOM 4043 C C . PHE G 1 79 ? 19.02769 -22.42667 -23.92388 1.000 52.17796 77 PHE G C 1
ATOM 4044 O O . PHE G 1 79 ? 18.36799 -21.38616 -23.83755 1.000 56.06920 77 PHE G O 1
ATOM 4052 N N . PHE G 1 80 ? 20.29202 -22.52311 -23.52468 1.000 50.69191 78 PHE G N 1
ATOM 4053 C CA . PHE G 1 80 ? 21.04760 -21.35867 -23.08854 1.000 52.57794 78 PHE G CA 1
ATOM 4054 C C . PHE G 1 80 ? 21.76278 -20.73619 -24.27936 1.000 54.25826 78 PHE G C 1
ATOM 4055 O O . PHE G 1 80 ? 22.21997 -21.44113 -25.18325 1.000 54.83214 78 PHE G O 1
ATOM 4063 N N . PHE G 1 81 ? 21.84734 -19.40788 -24.27822 1.000 56.18012 79 PHE G N 1
ATOM 4064 C CA . PHE G 1 81 ? 22.48636 -18.65486 -25.35258 1.000 53.37570 79 PHE G CA 1
ATOM 4065 C C . PHE G 1 81 ? 23.49907 -17.70398 -24.73142 1.000 53.89279 79 PHE G C 1
ATOM 4066 O O . PHE G 1 81 ? 23.12165 -16.77015 -24.01613 1.000 56.96043 79 PHE G O 1
ATOM 4074 N N . VAL G 1 82 ? 24.77894 -17.94285 -25.00004 1.000 51.39622 80 VAL G N 1
ATOM 4075 C CA . VAL G 1 82 ? 25.86707 -17.11271 -24.49774 1.000 56.34784 80 VAL G CA 1
ATOM 4076 C C . VAL G 1 82 ? 26.63885 -16.59857 -25.70454 1.000 64.56412 80 VAL G C 1
ATOM 4077 O O . VAL G 1 82 ? 27.34254 -17.36807 -26.37265 1.000 61.69433 80 VAL G O 1
ATOM 4081 N N . ASN G 1 83 ? 26.50421 -15.30019 -25.98585 1.000 66.80605 81 ASN G N 1
ATOM 4082 C CA . ASN G 1 83 ? 27.17153 -14.65461 -27.11837 1.000 66.49408 81 ASN G CA 1
ATOM 4083 C C . ASN G 1 83 ? 26.78595 -15.32058 -28.43883 1.000 69.76817 81 ASN G C 1
ATOM 4084 O O . ASN G 1 83 ? 27.63759 -15.65882 -29.26437 1.000 69.45307 81 ASN G O 1
ATOM 4089 N N . ASN G 1 84 ? 25.47764 -15.50863 -28.62726 1.000 69.21032 82 ASN G N 1
ATOM 4090 C CA . ASN G 1 84 ? 24.92234 -16.08728 -29.85238 1.000 73.72741 82 ASN G CA 1
ATOM 4091 C C . ASN G 1 84 ? 25.50007 -17.47538 -30.12535 1.000 72.43329 82 ASN G C 1
ATOM 4092 O O . ASN G 1 84 ? 25.72632 -17.86077 -31.27399 1.000 73.57198 82 ASN G O 1
ATOM 4097 N N . THR G 1 85 ? 25.74205 -18.23278 -29.05762 1.000 68.54169 83 THR G N 1
ATOM 4098 C CA . THR G 1 85 ? 26.28382 -19.58321 -29.17158 1.000 67.37982 83 THR G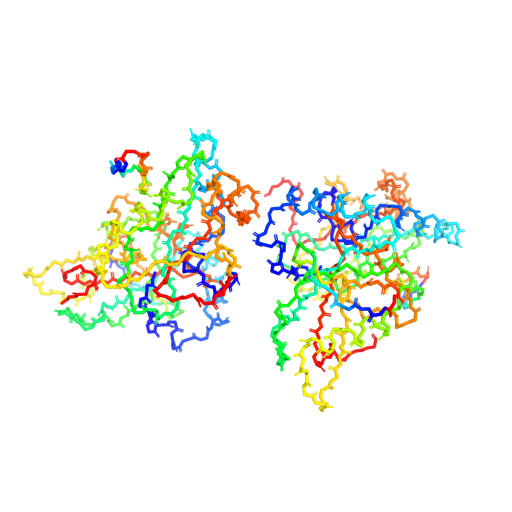 CA 1
ATOM 4099 C C . THR G 1 85 ? 25.80185 -20.39560 -27.98160 1.000 62.62075 83 THR G C 1
ATOM 4100 O O . THR G 1 85 ? 26.06613 -20.02548 -26.83375 1.000 64.92977 83 THR G O 1
ATOM 4104 N N . ILE G 1 86 ? 25.09538 -21.48854 -28.25256 1.000 54.93704 84 ILE G N 1
ATOM 4105 C CA . ILE G 1 86 ? 24.63015 -22.38496 -27.19799 1.000 54.05194 84 ILE G CA 1
ATOM 4106 C C . ILE G 1 86 ? 25.85033 -23.00908 -26.53180 1.000 55.21189 84 ILE G C 1
ATOM 4107 O O . ILE G 1 86 ? 26.61724 -23.72588 -27.19137 1.000 53.96883 84 ILE G O 1
ATOM 4112 N N . PRO G 1 87 ? 26.07371 -22.76390 -25.23905 1.000 52.22189 85 PRO G N 1
ATOM 4113 C CA . PRO G 1 87 ? 27.30105 -23.24105 -24.61148 1.000 54.73987 85 PRO G CA 1
ATOM 4114 C C . PRO G 1 87 ? 27.27187 -24.75166 -24.44266 1.000 57.99165 85 PRO G C 1
ATOM 4115 O O . PRO G 1 87 ? 26.19337 -25.35397 -24.31637 1.000 60.26718 85 PRO G O 1
ATOM 4119 N N . PRO G 1 88 ? 28.43282 -25.40000 -24.43805 1.000 50.93935 86 PRO G N 1
ATOM 4120 C CA . PRO G 1 88 ? 28.45792 -26.85392 -24.24945 1.000 54.57852 86 PRO G CA 1
ATOM 4121 C C . PRO G 1 88 ? 28.01834 -27.24183 -22.84731 1.000 60.11211 86 PRO G C 1
ATOM 4122 O O . PRO G 1 88 ? 28.17046 -26.48286 -21.88686 1.000 62.05766 86 PRO G O 1
ATOM 4126 N N . THR G 1 89 ? 27.46168 -28.45033 -22.74174 1.000 58.92297 87 THR G N 1
ATOM 4127 C CA . THR G 1 89 ? 26.95304 -28.92137 -21.45766 1.000 54.37973 87 THR G CA 1
ATOM 4128 C C . THR G 1 89 ? 28.08906 -29.32277 -20.52393 1.000 55.95156 87 THR G C 1
ATOM 4129 O O . THR G 1 89 ? 28.01093 -29.09937 -19.31008 1.000 58.28069 87 THR G O 1
ATOM 4133 N N . SER G 1 90 ? 29.15783 -29.90673 -21.07052 1.000 55.84113 88 SER G N 1
ATOM 4134 C CA . SER G 1 90 ? 30.28603 -30.38213 -20.27805 1.000 55.79160 88 SER G CA 1
ATOM 4135 C C . SER G 1 90 ? 31.31227 -29.29083 -19.99265 1.000 57.46877 88 SER G C 1
ATOM 4136 O O . SER G 1 90 ? 32.51131 -29.58466 -19.89209 1.000 58.84678 88 SER G O 1
ATOM 4139 N N . ALA G 1 91 ? 30.87787 -28.04110 -19.85782 1.000 57.62176 89 ALA G N 1
ATOM 4140 C CA . ALA G 1 91 ? 31.76382 -26.92849 -19.55725 1.000 58.05407 89 ALA G CA 1
ATOM 4141 C C . ALA G 1 91 ? 31.38196 -26.31004 -18.21940 1.000 55.47896 89 ALA G C 1
ATOM 4142 O O . ALA G 1 91 ? 30.25908 -26.46912 -17.73498 1.000 54.10516 89 ALA G O 1
ATOM 4144 N N . THR G 1 92 ? 32.33369 -25.60004 -17.62376 1.000 55.46413 90 THR G N 1
ATOM 4145 C CA . THR G 1 92 ? 32.11248 -24.93966 -16.34699 1.000 56.46957 90 THR G CA 1
ATOM 4146 C C . THR G 1 92 ? 31.65340 -23.50312 -16.56191 1.000 54.82333 90 THR G C 1
ATOM 4147 O O . THR G 1 92 ? 32.00535 -22.85921 -17.55378 1.000 55.19604 90 THR G O 1
ATOM 4151 N N . MET G 1 93 ? 30.85338 -23.00473 -15.61545 1.000 54.85575 91 MET G N 1
ATOM 4152 C CA . MET G 1 93 ? 30.45320 -21.60322 -15.64764 1.000 50.73645 91 MET G CA 1
ATOM 4153 C C . MET G 1 93 ? 31.64480 -20.67072 -15.48636 1.000 52.70829 91 MET G C 1
ATOM 4154 O O . MET G 1 93 ? 31.56499 -19.50437 -15.88632 1.000 56.41742 91 MET G O 1
ATOM 4159 N N . GLY G 1 94 ? 32.74476 -21.15776 -14.90734 1.000 49.65182 92 GLY G N 1
ATOM 4160 C CA . GLY G 1 94 ? 33.94538 -20.34789 -14.81187 1.000 51.29550 92 GLY G CA 1
ATOM 4161 C C . GLY G 1 94 ? 34.67077 -20.20488 -16.13304 1.000 53.13319 92 GLY G C 1
ATOM 4162 O O . GLY G 1 94 ? 35.28561 -19.16800 -16.39589 1.000 56.62210 92 GLY G O 1
ATOM 4163 N N . GLN G 1 95 ? 34.62251 -21.23832 -16.97663 1.000 55.38229 93 GLN G N 1
ATOM 4164 C CA . GLN G 1 95 ? 35.16338 -21.11060 -18.32526 1.000 57.00221 93 GLN G CA 1
ATOM 4165 C C . GLN G 1 95 ? 34.22249 -20.31926 -19.22444 1.000 52.79955 93 GLN G C 1
ATOM 4166 O O . GLN G 1 95 ? 34.67750 -19.56987 -20.09585 1.000 52.80812 93 GLN G O 1
ATOM 4172 N N . LEU G 1 96 ? 32.91004 -20.47934 -19.03221 1.000 50.95221 94 LEU G N 1
ATOM 4173 C CA . LEU G 1 96 ? 31.95229 -19.64410 -19.74793 1.000 51.89450 94 LEU G CA 1
ATOM 4174 C C . LEU G 1 96 ? 32.13678 -18.17412 -19.40438 1.000 56.15654 94 LEU G C 1
ATOM 4175 O O . LEU G 1 96 ? 31.92892 -17.30438 -20.25712 1.000 59.50771 94 LEU G O 1
ATOM 4180 N N . TYR G 1 97 ? 32.52300 -17.87891 -18.16396 1.000 54.79789 95 TYR G N 1
ATOM 4181 C CA . TYR G 1 97 ? 32.80456 -16.50434 -17.77108 1.000 54.55244 95 TYR G CA 1
ATOM 4182 C C . TYR G 1 97 ? 34.16178 -16.05191 -18.29587 1.000 51.02146 95 TYR G C 1
ATOM 4183 O O . TYR G 1 97 ? 34.28651 -14.95600 -18.85098 1.000 52.02939 95 TYR G O 1
ATOM 4192 N N . GLU G 1 98 ? 35.18616 -16.89428 -18.13851 1.000 50.82388 96 GLU G N 1
ATOM 4193 C CA . GLU G 1 98 ? 36.54149 -16.53380 -18.54078 1.000 50.54358 96 GLU G CA 1
ATOM 4194 C C . GLU G 1 98 ? 36.64353 -16.20813 -20.02536 1.000 54.98073 96 GLU G C 1
ATOM 4195 O O . GLU G 1 98 ? 37.54932 -15.46867 -20.42666 1.000 56.17334 96 GLU G O 1
ATOM 4201 N N . ASP G 1 99 ? 35.73052 -16.72754 -20.84761 1.000 54.07858 97 ASP G N 1
ATOM 4202 C CA . ASP G 1 99 ? 35.80491 -16.54503 -22.28833 1.000 52.25671 97 ASP G CA 1
ATOM 4203 C C . ASP G 1 99 ? 34.67646 -15.70608 -22.86868 1.000 55.13339 97 ASP G C 1
ATOM 4204 O O . ASP G 1 99 ? 34.79599 -15.25650 -24.01248 1.000 56.76559 97 ASP G O 1
ATOM 4209 N N . ASN G 1 100 ? 33.59192 -15.47782 -22.12038 1.000 52.83894 98 ASN G N 1
ATOM 4210 C CA . ASN G 1 100 ? 32.41585 -14.81751 -22.67641 1.000 53.48671 98 ASN G CA 1
ATOM 4211 C C . ASN G 1 100 ? 31.85286 -13.73436 -21.76066 1.000 56.62348 98 ASN G C 1
ATOM 4212 O O . ASN G 1 100 ? 30.67212 -13.39121 -21.88042 1.000 55.34300 98 ASN G O 1
ATOM 4217 N N . HIS G 1 101 ? 32.65501 -13.18255 -20.85280 1.000 53.63725 99 HIS G N 1
ATOM 4218 C CA . HIS G 1 101 ? 32.18039 -12.10084 -20.00033 1.000 56.07824 99 HIS G CA 1
ATOM 4219 C C . HIS G 1 101 ? 32.52384 -10.75617 -20.62940 1.000 56.04333 99 HIS G C 1
ATOM 4220 O O . HIS G 1 101 ? 33.62249 -10.56368 -21.15859 1.000 56.32250 99 HIS G O 1
ATOM 4227 N N . GLU G 1 102 ? 31.56629 -9.83293 -20.58124 1.000 55.06109 100 GLU G N 1
ATOM 4228 C CA . GLU G 1 102 ? 31.69283 -8.54928 -21.25884 1.000 59.62451 100 GLU G CA 1
ATOM 4229 C C . GLU G 1 102 ? 32.58972 -7.61589 -20.44503 1.000 59.84141 100 GLU G C 1
ATOM 4230 O O . GLU G 1 102 ? 33.18842 -8.00494 -19.43877 1.000 55.13850 100 GLU G O 1
ATOM 4236 N N . GLU G 1 103 ? 32.68765 -6.35622 -20.87623 1.000 56.88583 101 GLU G N 1
ATOM 4237 C CA . GLU G 1 103 ? 33.57727 -5.40356 -20.22294 1.000 55.17804 101 GLU G CA 1
ATOM 4238 C C . GLU G 1 103 ? 33.08830 -4.98039 -18.84356 1.000 56.21482 101 GLU G C 1
ATOM 4239 O O . GLU G 1 103 ? 33.83467 -4.30882 -18.12305 1.000 51.58203 101 GLU G O 1
ATOM 4245 N N . ASP G 1 104 ? 31.86767 -5.34862 -18.46034 1.000 54.16993 102 ASP G N 1
ATOM 4246 C CA . ASP G 1 104 ? 31.35294 -5.07814 -17.12531 1.000 50.91815 102 ASP G CA 1
ATOM 4247 C C . ASP G 1 104 ? 31.60142 -6.22858 -16.15739 1.000 54.75479 102 ASP G C 1
ATOM 4248 O O . ASP G 1 104 ? 31.07767 -6.20328 -15.03855 1.000 52.07062 102 ASP G O 1
ATOM 4253 N N . TYR G 1 105 ? 32.37959 -7.23249 -16.57003 1.000 56.74525 103 TYR G N 1
ATOM 4254 C CA . TYR G 1 105 ? 32.70058 -8.39517 -15.73872 1.000 52.88344 103 TYR G CA 1
ATOM 4255 C C . TYR G 1 105 ? 31.44250 -9.16889 -15.34559 1.000 50.91156 103 TYR G C 1
ATOM 4256 O O . TYR G 1 105 ? 31.30780 -9.64166 -14.21535 1.000 47.84062 103 TYR G O 1
ATOM 4265 N N . PHE G 1 106 ? 30.51641 -9.30423 -16.29232 1.000 53.87825 104 PHE G N 1
ATOM 4266 C CA . PHE G 1 106 ? 29.30504 -10.09061 -16.11712 1.000 50.38240 104 PHE G CA 1
ATOM 4267 C C . PHE G 1 106 ? 29.20999 -11.14228 -17.21344 1.000 50.65066 104 PHE G C 1
ATOM 4268 O O . PHE G 1 106 ? 29.67626 -10.93428 -18.33715 1.000 54.06239 104 PHE G O 1
ATOM 4276 N N . LEU G 1 107 ? 28.59752 -12.27398 -16.87832 1.000 49.24126 105 LEU G N 1
ATOM 4277 C CA . LEU G 1 107 ? 28.35497 -13.35867 -17.82656 1.000 49.37647 105 LEU G CA 1
ATOM 4278 C C . LEU G 1 107 ? 26.86640 -13.36356 -18.15640 1.000 48.87706 105 LEU G C 1
ATOM 4279 O O . LEU G 1 107 ? 26.04733 -13.83431 -17.36315 1.000 52.85175 105 LEU G O 1
ATOM 4284 N N . TYR G 1 108 ? 26.51973 -12.84058 -19.32828 1.000 47.94842 106 TYR G N 1
ATOM 4285 C CA . TYR G 1 108 ? 25.12607 -12.77160 -19.74086 1.000 46.71262 106 TYR G CA 1
ATOM 4286 C C . TYR G 1 108 ? 24.68567 -14.08537 -20.37244 1.000 47.23092 106 TYR G C 1
ATOM 4287 O O . TYR G 1 108 ? 25.40022 -14.67261 -21.18988 1.000 52.25148 106 TYR G O 1
ATOM 4296 N N . VAL G 1 109 ? 23.49836 -14.54459 -19.98185 1.000 43.57769 107 VAL G N 1
ATOM 4297 C CA . VAL G 1 109 ? 22.95117 -15.82176 -20.42524 1.000 45.93506 107 VAL G CA 1
ATOM 4298 C C . VAL G 1 109 ? 21.47699 -15.62009 -20.74385 1.000 47.08595 107 VAL G C 1
ATOM 4299 O O . VAL G 1 109 ? 20.71525 -15.14571 -19.89398 1.000 49.88878 107 VAL G O 1
ATOM 4303 N N . ALA G 1 110 ? 21.07565 -15.97229 -21.95894 1.000 44.87965 108 ALA G N 1
ATOM 4304 C CA . ALA G 1 110 ? 19.67601 -15.97473 -22.35198 1.000 47.77497 108 ALA G CA 1
ATOM 4305 C C . ALA G 1 110 ? 19.14826 -17.40414 -22.37678 1.000 50.17000 108 ALA G C 1
ATOM 4306 O O . ALA G 1 110 ? 19.90704 -18.36827 -22.49399 1.000 51.86378 108 ALA G O 1
ATOM 4308 N N . TYR G 1 111 ? 17.82985 -17.53454 -22.25351 1.000 46.67566 109 TYR G N 1
ATOM 4309 C CA . TYR G 1 111 ? 17.19566 -18.84342 -22.27246 1.000 48.02438 109 TYR G CA 1
ATOM 4310 C C . TYR G 1 111 ? 15.90785 -18.77308 -23.07822 1.000 50.55457 109 TYR G C 1
ATOM 4311 O O . TYR G 1 111 ? 15.22887 -17.74337 -23.10670 1.000 49.75330 109 TYR G O 1
ATOM 4320 N N . SER G 1 112 ? 15.57665 -19.88714 -23.72647 1.000 54.79766 110 SER G N 1
ATOM 4321 C CA . SER G 1 112 ? 14.36107 -19.98700 -24.52021 1.000 56.76640 110 SER G CA 1
ATOM 4322 C C . SER G 1 112 ? 14.07720 -21.45436 -24.79672 1.000 52.97945 110 SER G C 1
ATOM 4323 O O . SER G 1 112 ? 14.99455 -22.27688 -24.85450 1.000 52.41270 110 SER G O 1
ATOM 4326 N N . ASP G 1 113 ? 12.79330 -21.77136 -24.96908 1.000 52.53799 111 ASP G N 1
ATOM 4327 C CA . ASP G 1 113 ? 12.40157 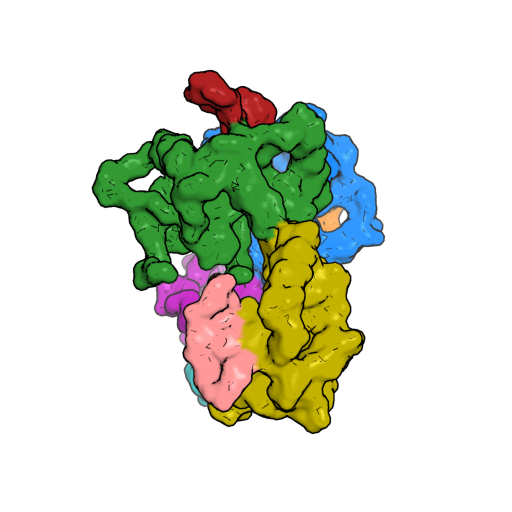-23.13205 -25.31288 1.000 53.43818 111 ASP G CA 1
ATOM 4328 C C . ASP G 1 113 ? 12.72717 -23.49051 -26.75673 1.000 61.98156 111 ASP G C 1
ATOM 4329 O O . ASP G 1 113 ? 12.56608 -24.65477 -27.13810 1.000 62.55131 111 ASP G O 1
ATOM 4334 N N . GLU G 1 114 ? 13.17879 -22.52916 -27.55954 1.000 65.69773 112 GLU G N 1
ATOM 4335 C CA . GLU G 1 114 ? 13.50912 -22.75782 -28.95668 1.000 64.13266 112 GLU G CA 1
ATOM 4336 C C . GLU G 1 114 ? 14.88573 -22.17691 -29.25136 1.000 62.06115 112 GLU G C 1
ATOM 4337 O O . GLU G 1 114 ? 15.36671 -21.27973 -28.55462 1.000 60.78679 112 GLU G O 1
ATOM 4343 N N . SER G 1 115 ? 15.52050 -22.70518 -30.29629 1.000 65.45563 113 SER G N 1
ATOM 4344 C CA . SER G 1 115 ? 16.83909 -22.24123 -30.72741 1.000 71.02565 113 SER G CA 1
ATOM 4345 C C . SER G 1 115 ? 16.65540 -20.98954 -31.57741 1.000 75.74032 113 SER G C 1
ATOM 4346 O O . SER G 1 115 ? 16.56044 -21.04840 -32.80460 1.000 75.29861 113 SER G O 1
ATOM 4349 N N . VAL G 1 116 ? 16.60791 -19.83187 -30.90787 1.000 74.56243 114 VAL G N 1
ATOM 4350 C CA . VAL G 1 116 ? 16.39548 -18.55883 -31.58959 1.000 73.98435 114 VAL G CA 1
ATOM 4351 C C . VAL G 1 116 ? 17.70352 -17.84630 -31.91223 1.000 77.02246 114 VAL G C 1
ATOM 4352 O O . VAL G 1 116 ? 17.67752 -16.73291 -32.45595 1.000 80.16778 114 VAL G O 1
ATOM 4356 N N . TYR G 1 117 ? 18.85101 -18.46057 -31.61128 1.000 75.99028 115 TYR G N 1
ATOM 4357 C CA . TYR G 1 117 ? 20.13400 -17.81305 -31.86319 1.000 78.26478 115 TYR G CA 1
ATOM 4358 C C . TYR G 1 117 ? 20.38120 -17.56806 -33.34625 1.000 85.34982 115 TYR G C 1
ATOM 4359 O O . TYR G 1 117 ? 21.16044 -16.67374 -33.69300 1.000 86.49249 115 TYR G O 1
ATOM 4368 N N . GLY G 1 118 ? 19.73981 -18.33379 -34.22537 1.000 86.29105 116 GLY G N 1
ATOM 4369 C CA . GLY G 1 118 ? 19.90517 -18.14242 -35.65258 1.000 87.81500 116 GLY G CA 1
ATOM 4370 C C . GLY G 1 118 ? 18.94223 -17.12709 -36.23273 1.000 88.07567 116 GLY G C 1
ATOM 4371 O O . GLY G 1 118 ? 19.34810 -16.02987 -36.62813 1.000 84.60678 116 GLY G O 1
ATOM 4372 N N . LYS G 1 119 ? 17.66265 -17.48272 -36.28833 1.000 86.63221 117 LYS G N 1
ATOM 4373 C CA . LYS G 1 119 ? 16.63875 -16.59361 -36.82491 1.000 82.27143 117 LYS G CA 1
ATOM 4374 C C . LYS G 1 119 ? 15.26406 -16.94919 -36.26725 1.000 86.34839 117 LYS G C 1
ATOM 4375 O O . LYS G 1 119 ? 14.27750 -16.25642 -36.51770 1.000 82.41061 117 LYS G O 1
ATOM 4378 N N . GLY H 2 1 ? 25.24564 -26.34049 -2.61032 1.000 82.49796 1 GLY H N 1
ATOM 4379 C CA . GLY H 2 1 ? 24.02220 -27.02758 -2.24177 1.000 80.72696 1 GLY H CA 1
ATOM 4380 C C . GLY H 2 1 ? 22.76468 -26.46080 -2.87429 1.000 79.83348 1 GLY H C 1
ATOM 4381 O O . GLY H 2 1 ? 22.38489 -26.85382 -3.97711 1.000 76.86854 1 GLY H O 1
ATOM 4382 N N . SER H 2 2 ? 22.11511 -25.53081 -2.17350 1.000 86.63016 2 SER H N 1
ATOM 4383 C CA . SER H 2 2 ? 20.83884 -24.99062 -2.62770 1.000 84.73757 2 SER H CA 1
ATOM 4384 C C . SER H 2 2 ? 20.98683 -23.55346 -3.11460 1.000 82.12225 2 SER H C 1
ATOM 4385 O O . SER H 2 2 ? 21.97332 -23.21431 -3.77566 1.000 83.31319 2 SER H O 1
ATOM 4388 N N . GLU H 2 3 ? 20.01391 -22.70240 -2.79267 1.000 79.19982 3 GLU H N 1
ATOM 4389 C CA . GLU H 2 3 ? 19.99015 -21.32497 -3.27243 1.000 80.96318 3 GLU H CA 1
ATOM 4390 C C . GLU H 2 3 ? 19.41603 -20.42795 -2.18836 1.000 83.49255 3 GLU H C 1
ATOM 4391 O O . GLU H 2 3 ? 18.31148 -20.67716 -1.69593 1.000 83.76868 3 GLU H O 1
ATOM 4397 N N . TYR H 2 4 ? 20.16151 -19.38690 -1.82261 1.000 84.60449 4 TYR H N 1
ATOM 4398 C CA . TYR H 2 4 ? 19.69808 -18.39057 -0.87004 1.000 82.70546 4 TYR H CA 1
ATOM 4399 C C . TYR H 2 4 ? 19.95312 -16.99371 -1.41985 1.000 80.89735 4 TYR H C 1
ATOM 4400 O O . TYR H 2 4 ? 20.91991 -16.76053 -2.15127 1.000 77.88801 4 TYR H O 1
ATOM 4409 N N . GLU H 2 5 ? 19.06611 -16.06746 -1.06281 1.000 77.92245 5 GLU H N 1
ATOM 4410 C CA . GLU H 2 5 ? 19.17908 -14.67879 -1.49310 1.000 77.98306 5 GLU H CA 1
ATOM 4411 C C . GLU H 2 5 ? 20.15441 -13.93819 -0.58537 1.000 80.58319 5 GLU H C 1
ATOM 4412 O O . GLU H 2 5 ? 19.94400 -13.86545 0.63104 1.000 79.83055 5 GLU H O 1
ATOM 4418 N N . GLU H 2 6 ? 21.21619 -13.38519 -1.17267 1.000 80.22799 6 GLU H N 1
ATOM 4419 C CA . GLU H 2 6 ? 22.23244 -12.67316 -0.41125 1.000 80.06488 6 GLU H CA 1
ATOM 4420 C C . GLU H 2 6 ? 22.78468 -11.50673 -1.21265 1.000 79.53522 6 GLU H C 1
ATOM 4421 O O . GLU H 2 6 ? 23.04090 -11.62931 -2.41350 1.000 82.29584 6 GLU H O 1
ATOM 4427 N N . ASP H 2 7 ? 22.95966 -10.37704 -0.52860 1.000 79.50997 7 ASP H N 1
ATOM 4428 C CA . ASP H 2 7 ? 23.66896 -9.21414 -1.06325 1.000 80.16593 7 ASP H CA 1
ATOM 4429 C C . ASP H 2 7 ? 23.02107 -8.69228 -2.34221 1.000 79.80989 7 ASP H C 1
ATOM 4430 O O . ASP H 2 7 ? 23.69940 -8.20370 -3.24724 1.000 82.29305 7 ASP H O 1
ATOM 4435 N N . GLY H 2 8 ? 21.69727 -8.80411 -2.42183 1.000 74.47825 8 GLY H N 1
ATOM 4436 C CA . GLY H 2 8 ? 20.95778 -8.27023 -3.55067 1.000 72.60558 8 GLY H CA 1
ATOM 4437 C C . GLY H 2 8 ? 20.98706 -9.24030 -4.71142 1.000 72.76131 8 GLY H C 1
ATOM 4438 O O . GLY H 2 8 ? 20.13140 -9.19242 -5.59880 1.000 70.50986 8 GLY H O 1
ATOM 4439 N N . TRP H 2 9 ? 21.97595 -10.13042 -4.70989 1.000 69.96416 9 TRP H N 1
ATOM 4440 C CA . TRP H 2 9 ? 22.07370 -11.15142 -5.74302 1.000 65.40651 9 TRP H CA 1
ATOM 4441 C C . TRP H 2 9 ? 20.92026 -12.13238 -5.59627 1.000 68.86269 9 TRP H C 1
ATOM 4442 O O . TRP H 2 9 ? 20.78881 -12.80105 -4.56487 1.000 72.53369 9 TRP H O 1
ATOM 4453 N N . THR H 2 10 ? 20.08204 -12.20807 -6.63385 1.000 72.26076 10 THR H N 1
ATOM 4454 C CA . THR H 2 10 ? 18.84709 -12.98167 -6.55125 1.000 72.26848 10 THR H CA 1
ATOM 4455 C C . THR H 2 10 ? 19.11120 -14.44779 -6.23359 1.000 72.79058 10 THR H C 1
ATOM 4456 O O . THR H 2 10 ? 18.28158 -15.10142 -5.59053 1.000 75.69956 10 THR H O 1
ATOM 4460 N N . VAL H 2 11 ? 20.25086 -14.98080 -6.66668 1.000 65.31442 11 VAL H N 1
ATOM 4461 C CA . VAL H 2 11 ? 20.60393 -16.37548 -6.42669 1.000 65.57161 11 VAL H CA 1
ATOM 4462 C C . VAL H 2 11 ? 22.08963 -16.45560 -6.11177 1.000 65.17574 11 VAL H C 1
ATOM 4463 O O . VAL H 2 11 ? 22.91480 -15.88236 -6.83058 1.000 65.77729 11 VAL H O 1
ATOM 4467 N N . LEU H 2 12 ? 22.42993 -17.16297 -5.03689 1.000 68.51190 12 LEU H N 1
ATOM 4468 C CA . LEU H 2 12 ? 23.81813 -17.43564 -4.68094 1.000 73.77613 12 LEU H CA 1
ATOM 4469 C C . LEU H 2 12 ? 23.96783 -18.94250 -4.52447 1.000 74.61740 12 LEU H C 1
ATOM 4470 O O . LEU H 2 12 ? 23.50285 -19.51729 -3.53483 1.000 76.99187 12 LEU H O 1
ATOM 4475 N N . GLU H 2 13 ? 24.60860 -19.57833 -5.50205 1.000 76.57652 13 GLU H N 1
ATOM 4476 C CA . GLU H 2 13 ? 24.82691 -21.01706 -5.46614 1.000 77.27215 13 GLU H CA 1
ATOM 4477 C C . GLU H 2 13 ? 26.14485 -21.31554 -4.76576 1.000 77.45413 13 GLU H C 1
ATOM 4478 O O . GLU H 2 13 ? 27.20318 -20.91173 -5.26611 1.000 73.34649 13 GLU H O 1
ATOM 4484 N N . PRO H 2 14 ? 26.13457 -21.99637 -3.62188 1.000 80.16340 14 PRO H N 1
ATOM 4485 C CA . PRO H 2 14 ? 27.39471 -22.32813 -2.94869 1.000 82.77450 14 PRO H CA 1
ATOM 4486 C C . PRO H 2 14 ? 27.90023 -23.70418 -3.34649 1.000 84.11342 14 PRO H C 1
ATOM 4487 O O . PRO H 2 14 ? 28.80939 -23.83705 -4.17149 1.000 81.32627 14 PRO H O 1
ATOM 4491 N N . ASP H 2 15 ? 27.30716 -24.73252 -2.75087 1.000 86.31304 15 ASP H N 1
ATOM 4492 C CA . ASP H 2 15 ? 27.61084 -26.11937 -3.07128 1.000 83.94667 15 ASP H CA 1
ATOM 4493 C C . ASP H 2 15 ? 26.40463 -26.98309 -2.72558 1.000 84.64886 15 ASP H C 1
ATOM 4494 O O . ASP H 2 15 ? 26.52016 -28.19803 -2.56614 1.000 86.40946 15 ASP H O 1
#

Secondary structure (P-SEA, 3-state):
cccccaaaaaccaaaaaaaaaaaaaccccbbbbbbbbcccccbbbbcccbbbbcccccaaaaaaaaaaaacccccbbbbbbcccccccccccaaaaaacccccccbbbbbbcccccccc/cbbbbcccccccccc/cccccaaaaaccaaaaaaaaaaaaaacccbbbbbbbbcccccccccccccccccccccaaaaaaaaaaaacccccbbbbbbcccccccccccaaaaaacccccccbbbbbbcccccccc/ccccccccccccccc/cccccaaaaaccaaaaaaaaaaaaaacccbbbbbbbbcccccbbbbccccccccccccaaaaaaaaaaaacccccbbbbbbcccccccccccaaaaaacccccccbbbbbbccccccc/cbbbbcccccccccc/cccccaaaaaccaaaaaaaaaaaaaacccbbbbbbbccccccbbbbccccccccccccaaaaaaaaaaaacccccbbbbbbcccccccccccaaaaaacccccccbbbbbbcccccccc/cbbbbcccccccccc

Radius of gyration: 27.25 Å; Cα contacts (8 Å, |Δi|>4): 994; chains: 8; bounding box: 68×59×59 Å

Organism: Homo sapiens (NCBI:txid9606)

GO terms:
  GO:0005543 phospholipid binding (F, IDA)
  GO:0005739 mitochondrion (C, IGI)
  GO:0005515 protein binding (F, IPI)
  GO:0005776 autophagosome (C, IDA)
  GO:0030659 cytoplasmic vesicle membrane (C, EXP)
  GO:0030957 Tat protein binding (F, IPI)
  GO:0000421 autophagosome membrane (C, TAS)
  GO:0005829 cytosol (C, TAS)
  GO:0031625 ubiquitin protein ligase binding (F, IPI)
  GO:0140312 cargo adaptor activity (F, IPI)
  GO:0061723 glycophagy (P, IPI)

Sequence (535 aa):
GSMKFQYKEDHPFEEYRKKEGEKIRKKYPDRVPVIVEKAPKARVPDLDKRKYLVPSDLTVGQFYFLIRKRIHLRPEDALFFFVNNTIPPTSATMGQLYEDNHEEDYFLYVAYSDESVYGKGSEYEEDGWTVLEPDGSMKFQYKEDHPFEYRKKEGEKIRKKYPDRVPVIVEKAPKARRVPDLDKRKYLVPSDLTVGQFYFLIRKRIHLRPEDALFFFVNNTIPPTSATMGQLYEDNHEEDYFLYVAYSDESVYGKGSEYEEDGWTVLEPDGSMKFQYKEDHPFEYRKKEGEKIRKKYPDRVPVIVEKAPKARVPDLDKRKYLVPSDLTVGQFYFLIRKRIHLRPEDALFFFVNNTIPPTSATMGQLYEDNHEEDYFLYVAYSDESVYGGSEYEEDGWTVLEPDGSMKFQYKEDHPFEYRKKEGEKIRKKYPDRVPVIVEKAPKARVPDLDKRKYLVPSDLTVGQFYFLIRKRIHLRPEDALFFFVNNTIPPTSATMGQLYEDNHEEDYFLYVAYSDESVYGKGSEYEEDGWTVLEPD

B-factor: mean 58.03, std 9.48, range [38.79, 95.92]

Solvent-accessible surface area: 28216 Å² total

Nearest PDB structures (foldseek):
  7lsw-assembly1_C  TM=9.587E-01  e=4.908E-21  Homo sapiens
  7bru-assembly1_B  TM=9.708E-01  e=2.998E-20  Homo sapiens
  8t2m-assembly1_A  TM=9.570E-01  e=2.034E-20  Homo sapiens
  7yo9-assembly1_A  TM=9.521E-01  e=2.634E-20  Homo sapiens
  7lsw-assembly4_F  TM=9.529E-01  e=2.634E-20  Homo sapiens

Foldseek 3Di:
DPPFDVVPVVDDLVVLQVVLVVCCVVCVQWAWEFEFEGDPAPAATQPDGTDIGGFQAFVLVVLVVVCVRRVTDPVFDKFKQFPLAGDDRRGTNNVSLVVRPDNSRYGYIYIHSDRPDHD/DDFDADPHDTPDDPD/DPDDDVVPVVDDLVVLQVVLVVLCVVQVQWAWEFEFADPPAPQATAPDGIDTGGFQAFQLVVLVVRCVRSVTDPVFDKAKQFPHDRDDRGHTNNVQQVVRPDNSRYGYIYMHSDHVPDD/DDQDQDPNDRDDDPD/DPDDDVVPVPDDLVVLLVVLVVCCVVPVQWAWEFEFEAPPAPFAGQPDGTDTGGQQAFQLVVQVVRCVRRVTDPVFDKAKQFPLDRDDRGHTPNVQLVVRPDPSRYGYIYIHRDGRHD/DDWDDDPNDTDDDPD/DVLDDPVPVVDDLVVLQVVLVVVCVVCVFKAWEFEFARPPAPFATAPDGTDIGGQAAFVLNVLVVRCVRRVTDPVFAKFKAQPLDGDDRRDGVNVQQVVRPDNSRYGYIYMHSDSPSPD/DAWDDPPNPRTDDDD

InterPro domains:
  IPR004241 Autophagy protein Atg8 ubiquitin-like [PF02991] (14-116)
  IPR004241 Autophagy protein Atg8 ubiquitin-like [PTHR10969] (2-116)
  IPR029071 Ubiquitin-like domain superfamily [SSF54236] (1-116)